Protein AF-0000000086137345 (afdb_homodimer)

Radius of gyration: 25.72 Å; Cα contacts (8 Å, |Δi|>4): 885; chains: 2; bounding box: 84×90×74 Å

Solvent-accessible surface area (backbone atoms only — not comparable to full-atom values): 25919 Å² total; per-residue (Å²): 132,74,76,73,60,66,69,70,58,68,67,30,69,62,48,52,52,36,66,63,61,40,18,65,82,37,87,65,33,71,70,47,44,64,35,43,42,28,39,9,20,20,37,26,8,40,29,37,35,26,35,80,73,62,50,27,42,36,55,40,44,42,57,25,45,36,50,32,14,26,35,71,30,62,37,44,81,42,52,67,91,60,42,40,48,65,43,24,50,39,13,47,52,25,15,46,48,18,6,26,52,48,20,47,48,32,60,73,60,40,62,15,54,53,57,57,55,41,50,52,41,46,51,43,39,55,48,50,70,59,41,75,68,81,54,56,72,59,57,53,37,26,44,51,0,18,39,36,17,26,49,53,34,64,48,37,24,94,86,40,63,35,51,48,67,40,63,56,45,43,64,44,49,28,51,40,42,27,37,84,56,61,85,47,90,85,41,66,62,50,54,49,32,53,49,36,52,51,37,22,39,48,21,6,30,54,18,12,38,34,33,54,76,68,36,55,65,50,10,51,50,50,22,41,51,30,42,44,51,20,45,56,47,57,62,69,48,78,68,67,75,50,72,64,53,53,48,48,53,56,54,59,60,60,60,71,71,70,69,64,68,76,106,133,75,75,74,64,64,75,72,63,65,69,33,69,63,46,52,50,36,62,64,60,39,17,64,83,36,89,67,33,71,69,46,44,63,33,44,44,27,39,10,19,21,39,26,7,42,29,39,35,26,34,81,73,61,50,27,44,36,53,42,43,41,58,24,45,37,50,32,15,27,33,71,30,62,38,41,78,43,53,67,90,56,42,41,47,64,44,24,50,39,12,47,53,24,16,46,49,20,4,25,52,47,20,46,48,34,60,72,61,39,62,17,53,52,54,56,56,41,50,52,42,45,50,42,37,54,49,52,68,61,43,75,67,80,55,57,72,58,57,55,36,27,46,49,0,18,38,37,16,27,49,53,33,65,47,37,24,94,87,40,63,35,51,47,64,43,63,55,46,42,64,42,49,27,51,39,42,27,36,86,56,60,84,48,90,84,40,64,61,51,53,48,34,53,49,36,53,52,37,21,39,48,20,6,30,54,18,12,38,34,32,54,78,68,37,55,66,50,10,53,49,51,23,39,50,31,43,43,51,19,45,56,48,58,60,69,47,78,67,68,74,49,73,63,53,52,48,47,54,56,54,60,61,60,59,70,70,69,66,64,70,74,106

InterPro domains:
  IPR010699 Protein of unknown function DUF1275 [PF06912] (36-231)

Nearest PDB structures (foldseek):
  6rw3-assembly2_B  TM=5.058E-01  e=5.324E-01  Plasmodium falciparum
  6m20-assembly3_C  TM=4.796E-01  e=9.058E-01  Plasmodium falciparum
  7tx6-assembly1_A  TM=5.045E-01  e=6.944E+00  Homo sapiens
  7cyn-assembly1_D  TM=4.682E-01  e=8.665E+00  Homo sapiens
  6kki-assembly1_A  TM=5.882E-01  e=3.838E-01  Escherichia coli K-12

Secondary structure (DSSP, 8-state):
--TTS-HHHHT-HHHHHS----BTT-TTGGGGHHHHHHHHHHHHHHHHHHHHHHSS-SS-HHHHHHHHHHHHTT---S-TTT--HHHHHHHHHHHHHHHHHHHHHHHHHGGG-HHHHHHHHHHHHHHHHHHTTT--HHHHHHHHHHHHHHHHHHHH-SSS-BSS-SS-HHHHHHHHHH-TTTT-S--HHHHHHHHHHHHHHHHHHHHHHHHHHT-HHHHHHHHHHHHHHHHHHGGG------HHHHHHHHHHS---GGGGTT-/--TTS-TTTTT-HHHHHS----BTT-TTGGGGHHHHHHHHHHHHHHHHHHHHHHSS-SS-HHHHHHHHHHHHTT---S-TTT--HHHHHHHHHHHHHHHHHHHHHHHHHGGG-HHHHHHHHHHHHHHHHHHTTT--HHHHHHHHHHHHHHHHHHHH-SSS-BSS-SS-HHHHHHHHHH-TTTT-S--HHHHHHHHHHHHHHHHHHHHHHHHHHT-HHHHHHHHHHHHHHHHHHGGG------HHHHHHHHHHS---GGGTTT-

Foldseek 3Di:
DVPPQVPPQLPDPCLQQFFDFQAPVDPQNVLLLLLLLLLLLLQLLVQLLCCVPVVAHLQDLVRLVVLLVCVVVVVPCPPVVNRPNVLSVLSNVLLVVLLCVLQVVCVVSPSGGLPVLLVLLLVLLVVLLVCVPPDDSSSNSNSSNSNSSNQQNNQCGPPHGGLEGRHDLVVLVVCLVPPPCNPPPDDSSNVSSVSSVVSNVVSNVVSNVCCPPPNSSVSSVSSSVSSNVSSVSSSVDDSPPPPVVVCCVVVVVPPVPVVPPVD/DPPPQPPPQLDDPCLQQFFDFQAPVDPQNVLLLLLLLLLLLLQLLVQLLCCVPVVARLQDLVRLVVLLVCVVVVVCCVPVVNRPNVLSVLSNVLLVVLLCVLQVVCVVSPSGGLPVLLVLLLVLLVVLLVCVPPDDSSVNSNSSNSSSSNQQNNQCGPPHGGLEGRHDLVVLVVCLVPPPCNPPPDDSSNVSSVSSVVSNVVSNVVSNVCCPPPNSSVSSVSSSVSSNVSSVSSSVDDSPPPPVVVCCVVVVVPPPPVVPVVD

Sequence (526 aa):
MTALFPSSLFLSRAYWQADLDFTRTNPNRAQHLPFLLLLSFAAAAVDVFSVPYLGVFTANNTGNIVFLALAAAQLAAVDPADVHPVAAVTSLAASWAGSAVSGQIGNALAARRKRFFVVADILQQAVLVRSNDGSSEYVAVALLSFSMGCQNVTTKGMNGPPTMPTQVATGAMADFFSDPRLLARRNRPRDERILFIVVFFVGGLVGGLAYRYYAPQLCLLLTAVFKLLAGLSLLFLRVGRGAGDEEKEAGGSTDSPAEQVKAMTALFPSSLFLSRAYWQADLDFTRTNPNRAQHLPFLLLLSFAAAAVDVFSVPYLGVFTANNTGNIVFLALAAAQLAAVDPADVHPVAAVTSLAASWAGSAVSGQIGNALAARRKRFFVVADILQQAVLVRSNDGSSEYVAVALLSFSMGCQNVTTKGMNGPPTMPTQVATGAMADFFSDPRLLARRNRPRDERILFIVVFFVGGLVGGLAYRYYAPQLCLLLTAVFKLLAGLSLLFLRVGRGAGDEEKEAGGSTDSPAEQVKA

pLDDT: mean 75.26, std 19.64, range [28.42, 98.06]

Organism: Cryphonectria parasitica (strain ATCC 38755 / EP155) (NCBI:txid660469)

Structure (mmCIF, N/CA/C/O backbone):
data_AF-0000000086137345-model_v1
#
loop_
_entity.id
_entity.type
_entity.pdbx_description
1 polymer 'DUF1275 domain protein'
#
loop_
_atom_site.group_PDB
_atom_site.id
_atom_site.type_symbol
_atom_site.label_atom_id
_atom_site.label_alt_id
_atom_site.label_comp_id
_atom_site.label_asym_id
_atom_site.label_entity_id
_atom_site.label_seq_id
_atom_site.pdbx_PDB_ins_code
_atom_site.Cartn_x
_atom_site.Cartn_y
_atom_site.Cartn_z
_atom_site.occupancy
_atom_si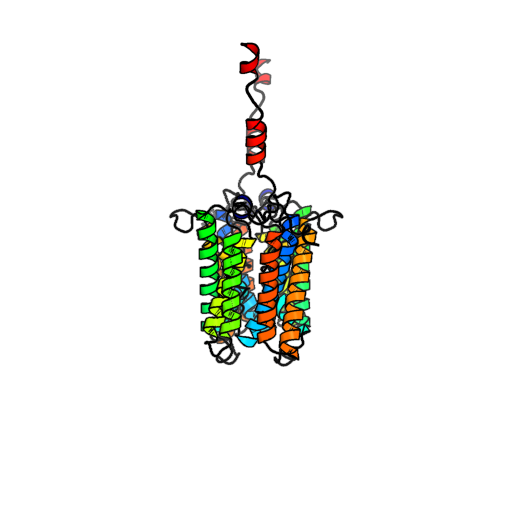te.B_iso_or_equiv
_atom_site.auth_seq_id
_atom_site.auth_comp_id
_atom_site.auth_asym_id
_atom_site.auth_atom_id
_atom_site.pdbx_PDB_model_num
ATOM 1 N N . MET A 1 1 ? 42.781 7.352 12.57 1 28.95 1 MET A N 1
ATOM 2 C CA . MET A 1 1 ? 41.656 6.555 12.07 1 28.95 1 MET A CA 1
ATOM 3 C C . MET A 1 1 ? 40.562 6.418 13.133 1 28.95 1 MET A C 1
ATOM 5 O O . MET A 1 1 ? 39.5 5.832 12.883 1 28.95 1 MET A O 1
ATOM 9 N N . THR A 1 2 ? 40.906 6.559 14.438 1 35.81 2 THR A N 1
ATOM 10 C CA . THR A 1 2 ? 40.156 6.367 15.664 1 35.81 2 THR A CA 1
ATOM 11 C C . THR A 1 2 ? 39.094 7.461 15.828 1 35.81 2 THR A C 1
ATOM 13 O O . THR A 1 2 ? 38.219 7.348 16.672 1 35.81 2 THR A O 1
ATOM 16 N N . ALA A 1 3 ? 39.406 8.633 15.328 1 37.34 3 ALA A N 1
ATOM 17 C CA . ALA A 1 3 ? 38.688 9.859 15.664 1 37.34 3 ALA A CA 1
ATOM 18 C C . ALA A 1 3 ? 37.312 9.898 15.016 1 37.34 3 ALA A C 1
ATOM 20 O O . ALA A 1 3 ? 36.594 10.891 15.133 1 37.34 3 ALA A O 1
ATOM 21 N N . LEU A 1 4 ? 37.188 9.008 14.078 1 38.47 4 LEU A N 1
ATOM 22 C CA . LEU A 1 4 ? 36.031 9.234 13.227 1 38.47 4 LEU A CA 1
ATOM 23 C C . LEU A 1 4 ? 34.719 8.914 13.969 1 38.47 4 LEU A C 1
ATOM 25 O O . LEU A 1 4 ? 33.656 9.211 13.477 1 38.47 4 LEU A O 1
ATOM 29 N N . PHE A 1 5 ? 34.781 7.754 14.781 1 40.69 5 PHE A N 1
ATOM 30 C CA . PHE A 1 5 ? 33.531 7.469 15.5 1 40.69 5 PHE A CA 1
ATOM 31 C C . PHE A 1 5 ? 33.469 8.281 16.797 1 40.69 5 PHE A C 1
ATOM 33 O O . PHE A 1 5 ? 34.25 8.055 17.719 1 40.69 5 PHE A O 1
ATOM 40 N N . PRO A 1 6 ? 33.156 9.477 16.844 1 42.16 6 PRO A N 1
ATOM 41 C CA . PRO A 1 6 ? 33.125 10.094 18.172 1 42.16 6 PRO A CA 1
ATOM 42 C C . PRO A 1 6 ? 32.5 9.188 19.234 1 42.16 6 PRO A C 1
ATOM 44 O O . PRO A 1 6 ? 31.328 8.82 19.109 1 42.16 6 PRO A O 1
ATOM 47 N N . SER A 1 7 ? 33.125 8.312 19.844 1 44.94 7 SER A N 1
ATOM 48 C CA . SER A 1 7 ? 32.875 7.35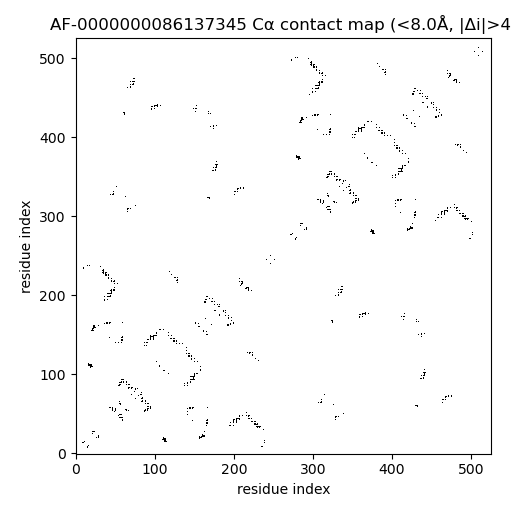9 20.922 1 44.94 7 SER A CA 1
ATOM 49 C C . SER A 1 7 ? 31.828 7.879 21.891 1 44.94 7 SER A C 1
ATOM 51 O O . SER A 1 7 ? 31 7.109 22.406 1 44.94 7 SER A O 1
ATOM 53 N N . SER A 1 8 ? 31.938 9.18 22.375 1 45.28 8 SER A N 1
ATOM 54 C CA . SER A 1 8 ? 31.172 9.719 23.5 1 45.28 8 SER A CA 1
ATOM 55 C C . SER A 1 8 ? 29.703 9.914 23.141 1 45.28 8 SER A C 1
ATOM 57 O O . SER A 1 8 ? 28.828 9.812 24 1 45.28 8 SER A O 1
ATOM 59 N N . LEU A 1 9 ? 29.406 10.289 21.938 1 45.38 9 LEU A N 1
ATOM 60 C CA . LEU A 1 9 ? 28.062 10.734 21.578 1 45.38 9 LEU A CA 1
ATOM 61 C C . LEU A 1 9 ? 27.125 9.539 21.406 1 45.38 9 LEU A C 1
ATOM 63 O O . LEU A 1 9 ? 25.953 9.609 21.766 1 45.38 9 LEU A O 1
ATOM 67 N N . PHE A 1 10 ? 27.656 8.422 20.797 1 50.75 10 PHE A N 1
ATOM 68 C CA . PHE A 1 10 ? 26.844 7.238 20.531 1 50.75 10 PHE A CA 1
ATOM 69 C C . PHE A 1 10 ? 26.359 6.617 21.828 1 50.75 10 PHE A C 1
ATOM 71 O O . PHE A 1 10 ? 25.328 5.934 21.859 1 50.75 10 PHE A O 1
ATOM 78 N N . LEU A 1 11 ? 27.156 6.906 22.906 1 50.94 11 LEU A N 1
ATOM 79 C CA . LEU A 1 11 ? 26.875 6.23 24.172 1 50.94 11 LEU A CA 1
ATOM 80 C C . LEU A 1 11 ? 26.078 7.141 25.109 1 50.94 11 LEU A C 1
ATOM 82 O O . LEU A 1 11 ? 25.797 6.773 26.25 1 50.94 11 LEU A O 1
ATOM 86 N N . SER A 1 12 ? 25.828 8.297 24.516 1 55.03 12 SER A N 1
ATOM 87 C CA . SER A 1 12 ? 25.172 9.102 25.547 1 55.03 12 SER A CA 1
ATOM 88 C C . SER A 1 12 ? 23.688 8.805 25.625 1 55.03 12 SER A C 1
ATOM 90 O O . SER A 1 12 ? 23.062 8.422 24.625 1 55.03 12 SER A O 1
ATOM 92 N N . ARG A 1 13 ? 23.219 8.758 26.812 1 58.5 13 ARG A N 1
ATOM 93 C CA . ARG A 1 13 ? 21.812 8.594 27.125 1 58.5 13 ARG A CA 1
ATOM 94 C C . ARG A 1 13 ? 20.953 9.547 26.297 1 58.5 13 ARG A C 1
ATOM 96 O O . ARG A 1 13 ? 19.844 9.188 25.875 1 58.5 13 ARG A O 1
ATOM 103 N N . ALA A 1 14 ? 21.578 10.664 26.047 1 58.84 14 ALA A N 1
ATOM 104 C CA . ALA A 1 14 ? 20.828 11.68 25.297 1 58.84 14 ALA A CA 1
ATOM 105 C C . ALA A 1 14 ? 20.594 11.234 23.859 1 58.84 14 ALA A C 1
ATOM 107 O O . ALA A 1 14 ? 19.531 11.5 23.297 1 58.84 14 ALA A O 1
ATOM 108 N N . TYR A 1 15 ? 21.562 10.633 23.375 1 62.09 15 TYR A N 1
ATOM 109 C CA . TYR A 1 15 ? 21.438 10.156 22 1 62.09 15 TYR A CA 1
ATOM 110 C C . TYR A 1 15 ? 20.297 9.164 21.859 1 62.09 15 TYR A C 1
ATOM 112 O O . TYR A 1 15 ? 19.5 9.25 20.922 1 62.09 15 TYR A O 1
ATOM 120 N N . TRP A 1 16 ? 20.125 8.328 22.844 1 62.88 16 TRP A N 1
ATOM 121 C CA . TRP A 1 16 ? 19.141 7.254 22.734 1 62.88 16 TRP A CA 1
ATOM 122 C C . TRP A 1 16 ? 17.75 7.734 23.172 1 62.88 16 TRP A C 1
ATOM 124 O O . TRP A 1 16 ? 16.75 7.094 22.859 1 62.88 16 TRP A O 1
ATOM 134 N N . GLN A 1 17 ? 17.844 8.914 23.75 1 61.25 17 GLN A N 1
ATOM 135 C CA . GLN A 1 17 ? 16.562 9.484 24.172 1 61.25 17 GLN A CA 1
ATOM 136 C C . GLN A 1 17 ? 16.062 10.477 23.125 1 61.25 17 GLN A C 1
ATOM 138 O O . GLN A 1 17 ? 14.922 10.953 23.234 1 61.25 17 GLN A O 1
ATOM 143 N N . ALA A 1 18 ? 16.984 10.672 22.172 1 62.75 18 ALA A N 1
ATOM 144 C CA . ALA A 1 18 ? 16.562 11.656 21.188 1 62.75 18 ALA A CA 1
ATOM 145 C C . ALA A 1 18 ? 15.453 11.117 20.297 1 62.75 18 ALA A C 1
ATOM 147 O O . ALA A 1 18 ? 15.406 9.914 20.016 1 62.75 18 ALA A O 1
ATOM 148 N N . ASP A 1 19 ? 14.555 12.062 19.938 1 63.25 19 ASP A N 1
ATOM 149 C CA . ASP A 1 19 ? 13.414 11.711 19.094 1 63.25 19 ASP A CA 1
ATOM 150 C C . ASP A 1 19 ? 13.828 11.492 17.656 1 63.25 19 ASP A C 1
ATOM 152 O O . ASP A 1 19 ? 14.75 12.156 17.156 1 63.25 19 ASP A O 1
ATOM 156 N N . LEU A 1 20 ? 13.461 10.383 17.141 1 65.31 20 LEU A N 1
ATOM 157 C CA . LEU A 1 20 ? 13.602 10.172 15.703 1 65.31 20 LEU A CA 1
ATOM 158 C C . LEU A 1 20 ? 12.414 10.758 14.945 1 65.31 20 LEU A C 1
ATOM 160 O O . LEU A 1 20 ? 11.273 10.328 15.141 1 65.31 20 LEU A O 1
ATOM 164 N N . ASP A 1 21 ? 12.664 11.914 14.336 1 65.44 21 ASP A N 1
ATOM 165 C CA . ASP A 1 21 ? 11.609 12.578 13.578 1 65.44 21 ASP A CA 1
ATOM 166 C C . ASP A 1 21 ? 11.781 12.359 12.078 1 65.44 21 ASP A C 1
ATOM 168 O O . ASP A 1 21 ? 12.672 12.953 11.461 1 65.44 21 ASP A O 1
ATOM 172 N N . PHE A 1 22 ? 10.938 11.531 11.5 1 65.56 22 PHE A N 1
ATOM 173 C CA . PHE A 1 22 ? 11.031 11.18 10.094 1 65.56 22 PHE A CA 1
ATOM 174 C C . PHE A 1 22 ? 10.062 12.008 9.258 1 65.56 22 PHE A C 1
ATOM 176 O O . PHE A 1 22 ? 9.844 11.711 8.078 1 65.56 22 PHE A O 1
ATOM 183 N N . THR A 1 23 ? 9.562 13 9.875 1 65.69 23 THR A N 1
ATOM 184 C CA . THR A 1 23 ? 8.531 13.781 9.195 1 65.69 23 THR A CA 1
ATOM 185 C C . THR A 1 23 ? 9.164 14.742 8.195 1 65.69 23 THR A C 1
ATOM 187 O O . THR A 1 23 ? 10.344 15.07 8.297 1 65.69 23 THR A O 1
ATOM 190 N N . ARG A 1 24 ? 8.383 15.125 7.223 1 67 24 ARG A N 1
ATOM 191 C CA . ARG A 1 24 ? 8.82 16.016 6.148 1 67 24 ARG A CA 1
ATOM 192 C C . ARG A 1 24 ? 9.219 17.375 6.691 1 67 24 ARG A C 1
ATOM 194 O O . ARG A 1 24 ? 9.977 18.109 6.055 1 67 24 ARG A O 1
ATOM 201 N N . THR A 1 25 ? 8.789 17.672 7.859 1 66.62 25 THR A N 1
ATOM 202 C CA . THR A 1 25 ? 9.039 19 8.406 1 66.62 25 THR A CA 1
ATOM 203 C C . THR A 1 25 ? 10.352 19.031 9.18 1 66.62 25 THR A C 1
ATOM 205 O O . THR A 1 25 ? 10.828 20.109 9.562 1 66.62 25 THR A O 1
ATOM 208 N N . ASN A 1 26 ? 10.938 17.812 9.375 1 69.88 26 ASN A N 1
ATOM 209 C CA . ASN A 1 26 ? 12.227 17.75 10.07 1 69.88 26 ASN A CA 1
ATOM 210 C C . ASN A 1 26 ? 13.359 18.266 9.188 1 69.88 26 ASN A C 1
ATOM 212 O O . ASN A 1 26 ? 13.625 17.719 8.117 1 69.88 26 ASN A O 1
ATOM 216 N N . PRO A 1 27 ? 13.938 19.328 9.625 1 70.19 27 PRO A N 1
ATOM 217 C CA . PRO A 1 27 ? 15.031 19.891 8.82 1 70.19 27 PRO A CA 1
ATOM 218 C C . PRO A 1 27 ? 16.203 18.922 8.664 1 70.19 27 PRO A C 1
ATOM 220 O O . PRO A 1 27 ? 16.969 19.031 7.707 1 70.19 27 PRO A O 1
ATOM 223 N N . ASN A 1 28 ? 16.344 17.984 9.57 1 73.25 28 ASN A N 1
ATOM 224 C CA . ASN A 1 28 ? 17.453 17.047 9.516 1 73.25 28 ASN A CA 1
ATOM 225 C C . ASN A 1 28 ? 17.031 15.711 8.914 1 73.25 28 ASN A C 1
ATOM 227 O O . ASN A 1 28 ? 17.656 14.68 9.156 1 73.25 28 ASN A O 1
ATOM 231 N N . ARG A 1 29 ? 16.031 15.75 8.125 1 74.69 29 ARG A N 1
ATOM 232 C CA . ARG A 1 29 ? 15.438 14.523 7.609 1 74.69 29 ARG A CA 1
ATOM 233 C C . ARG A 1 29 ? 16.406 13.797 6.68 1 74.69 29 ARG A C 1
ATOM 235 O O . ARG A 1 29 ? 16.359 12.57 6.547 1 74.69 29 ARG A O 1
ATOM 242 N N . ALA A 1 30 ? 17.375 14.539 6.137 1 77.81 30 ALA A N 1
ATOM 243 C CA . ALA A 1 30 ? 18.312 13.945 5.176 1 77.81 30 ALA A CA 1
ATOM 244 C C . ALA A 1 30 ? 19.172 12.875 5.84 1 77.81 30 ALA A C 1
ATOM 246 O O . ALA A 1 30 ? 19.562 11.898 5.195 1 77.81 30 ALA A O 1
ATOM 247 N N . GLN A 1 31 ? 19.375 13.078 7.113 1 79.5 31 GLN A N 1
ATOM 248 C CA . GLN A 1 31 ? 20.25 12.156 7.824 1 79.5 31 GLN A CA 1
ATOM 249 C C . GLN A 1 31 ? 19.594 10.797 8.008 1 79.5 31 GLN A C 1
ATOM 251 O O . GLN A 1 31 ? 20.266 9.797 8.258 1 79.5 31 GLN A O 1
ATOM 256 N N . HIS A 1 32 ? 18.281 10.766 7.828 1 82 32 HIS A N 1
ATOM 257 C CA . HIS A 1 32 ? 17.547 9.523 8.055 1 82 32 HIS A CA 1
ATOM 258 C C . HIS A 1 32 ? 17.375 8.75 6.75 1 82 32 HIS A C 1
ATOM 260 O O . HIS A 1 32 ? 16.859 7.629 6.758 1 82 32 HIS A O 1
ATOM 266 N N . LEU A 1 33 ? 17.859 9.242 5.605 1 88.5 33 LEU A N 1
ATOM 267 C CA . LEU A 1 33 ? 17.594 8.68 4.289 1 88.5 33 LEU A CA 1
ATOM 268 C C . LEU A 1 33 ? 18.219 7.289 4.16 1 88.5 33 LEU A C 1
ATOM 270 O O . LEU A 1 33 ? 17.562 6.348 3.713 1 88.5 33 LEU A O 1
ATOM 274 N N . PRO A 1 34 ? 19.5 7.141 4.645 1 88.88 34 PRO A N 1
ATOM 275 C CA . PRO A 1 34 ? 20.062 5.797 4.543 1 88.88 34 PRO A CA 1
ATOM 276 C C . PRO A 1 34 ? 19.266 4.758 5.324 1 88.88 34 PRO A C 1
ATOM 278 O O . PRO A 1 34 ? 19.078 3.633 4.852 1 88.88 34 PRO A O 1
ATOM 281 N N . PHE A 1 35 ? 18.766 5.141 6.484 1 86 35 PHE A N 1
ATOM 282 C CA . PHE A 1 35 ? 17.938 4.262 7.309 1 86 35 PHE A CA 1
ATOM 283 C C . PHE A 1 35 ? 16.688 3.822 6.559 1 86 35 PHE A C 1
ATOM 285 O O . PHE A 1 35 ? 16.391 2.627 6.48 1 86 35 PHE A O 1
ATOM 292 N N . LEU A 1 36 ? 16.062 4.742 5.961 1 89.81 36 LEU A N 1
ATOM 293 C CA . LEU A 1 36 ? 14.805 4.48 5.277 1 89.81 36 LEU A CA 1
ATOM 294 C C . LEU A 1 36 ? 15.039 3.674 4.004 1 89.81 36 LEU A C 1
ATOM 296 O O . LEU A 1 36 ? 14.258 2.77 3.688 1 89.81 36 LEU A O 1
ATOM 300 N N . LEU A 1 37 ? 16.078 3.947 3.271 1 94.56 37 LEU A N 1
ATOM 301 C CA . LEU A 1 37 ? 16.359 3.264 2.012 1 94.56 37 LEU A CA 1
ATOM 302 C C . LEU A 1 37 ? 16.766 1.815 2.258 1 94.56 37 LEU A C 1
ATOM 304 O O . LEU A 1 37 ? 16.375 0.917 1.514 1 94.56 37 LEU A O 1
ATOM 308 N N . LEU A 1 38 ? 17.531 1.61 3.273 1 92.75 38 LEU A N 1
ATOM 309 C CA . LEU A 1 38 ? 17.922 0.253 3.625 1 92.75 38 LEU A CA 1
ATOM 310 C C . LEU A 1 38 ? 16.719 -0.584 4.023 1 92.75 38 LEU A C 1
ATOM 312 O O . LEU A 1 38 ? 16.609 -1.751 3.639 1 92.75 38 LEU A O 1
ATOM 316 N N .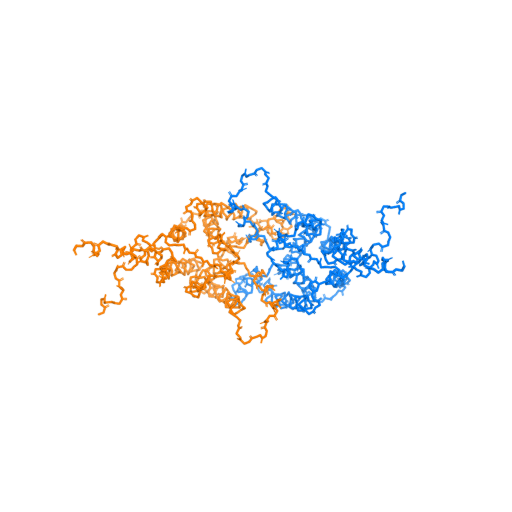 LEU A 1 39 ? 15.844 0.018 4.77 1 91.56 39 LEU A N 1
ATOM 317 C CA . LEU A 1 39 ? 14.617 -0.667 5.164 1 91.56 39 LEU A CA 1
ATOM 318 C C . LEU A 1 39 ? 13.742 -0.954 3.949 1 91.56 39 LEU A C 1
ATOM 320 O O . LEU A 1 39 ? 13.07 -1.985 3.896 1 91.56 39 LEU A O 1
ATOM 324 N N . SER A 1 40 ? 13.734 -0.05 3.01 1 96.12 40 SER A N 1
ATOM 325 C CA . SER A 1 40 ? 12.969 -0.247 1.783 1 96.12 40 SER A CA 1
ATOM 326 C C . SER A 1 40 ? 13.492 -1.438 0.989 1 96.12 40 SER A C 1
ATOM 328 O O . SER A 1 40 ? 12.711 -2.236 0.469 1 96.12 40 SER A O 1
ATOM 330 N N . PHE A 1 41 ? 14.82 -1.542 0.889 1 96.88 41 PHE A N 1
ATOM 331 C CA . PHE A 1 41 ? 15.445 -2.691 0.247 1 96.88 41 PHE A CA 1
ATOM 332 C C . PHE A 1 41 ? 15 -3.99 0.908 1 96.88 41 PHE A C 1
ATOM 334 O O . PHE A 1 41 ? 14.602 -4.938 0.225 1 96.88 41 PHE A O 1
ATOM 341 N N . ALA A 1 42 ? 15.031 -3.988 2.174 1 93.19 42 ALA A N 1
ATOM 342 C CA . ALA A 1 42 ? 14.688 -5.18 2.951 1 93.19 42 ALA A CA 1
ATOM 343 C C . ALA A 1 42 ? 13.227 -5.559 2.76 1 93.19 42 ALA A C 1
ATOM 345 O O . ALA A 1 42 ? 12.883 -6.746 2.705 1 93.19 42 ALA A O 1
ATOM 346 N N . ALA A 1 43 ? 12.344 -4.602 2.713 1 95.31 43 ALA A N 1
ATOM 347 C CA . ALA A 1 43 ? 10.906 -4.852 2.596 1 95.31 43 ALA A CA 1
ATOM 348 C C . ALA A 1 43 ? 10.586 -5.586 1.298 1 95.31 43 ALA A C 1
ATOM 350 O O . ALA A 1 43 ? 9.82 -6.555 1.301 1 95.31 43 ALA A O 1
ATOM 351 N N . ALA A 1 44 ? 11.195 -5.16 0.188 1 96.94 44 ALA A N 1
ATOM 352 C CA . ALA A 1 44 ? 10.945 -5.84 -1.082 1 96.94 44 ALA A CA 1
ATOM 353 C C . ALA A 1 44 ? 11.617 -7.211 -1.107 1 96.94 44 ALA A C 1
ATOM 355 O O . ALA A 1 44 ? 11.047 -8.172 -1.626 1 96.94 44 ALA A O 1
ATOM 356 N N . ALA A 1 45 ? 12.789 -7.293 -0.534 1 94.25 45 ALA A N 1
ATOM 357 C CA . ALA A 1 45 ? 13.523 -8.555 -0.509 1 94.25 45 ALA A CA 1
ATOM 358 C C . ALA A 1 45 ? 12.742 -9.633 0.242 1 94.25 45 ALA A C 1
ATOM 360 O O . ALA A 1 45 ? 12.703 -10.789 -0.184 1 94.25 45 ALA A O 1
ATOM 361 N N . VAL A 1 46 ? 12.102 -9.273 1.329 1 92.19 46 VAL A N 1
ATOM 362 C CA . VAL A 1 46 ? 11.406 -10.273 2.129 1 92.19 46 VAL A CA 1
ATOM 363 C C . VAL A 1 46 ? 10.156 -10.742 1.389 1 92.19 46 VAL A C 1
ATOM 365 O O . VAL A 1 46 ? 9.781 -11.922 1.469 1 92.19 46 VAL A O 1
ATOM 368 N N . ASP A 1 47 ? 9.484 -9.867 0.66 1 93.38 47 ASP A N 1
ATOM 369 C CA . ASP A 1 47 ? 8.266 -10.258 -0.029 1 93.38 47 ASP A CA 1
ATOM 370 C C . ASP A 1 47 ? 8.57 -11.109 -1.261 1 93.38 47 ASP A C 1
ATOM 372 O O . ASP A 1 47 ? 7.785 -11.977 -1.639 1 93.38 47 ASP A O 1
ATOM 376 N N . VAL A 1 48 ? 9.727 -10.891 -1.894 1 91.44 48 VAL A N 1
ATOM 377 C CA . VAL A 1 48 ? 10.102 -11.75 -3.016 1 91.44 48 VAL A CA 1
ATOM 378 C C . VAL A 1 48 ? 10.445 -13.148 -2.506 1 91.44 48 VAL A C 1
ATOM 380 O O . VAL A 1 48 ? 10.43 -14.117 -3.271 1 91.44 48 VAL A O 1
ATOM 383 N N . PHE A 1 49 ? 10.758 -13.258 -1.236 1 86.44 49 PHE A N 1
ATOM 384 C CA . PHE A 1 49 ? 10.914 -14.555 -0.59 1 86.44 49 PHE A CA 1
ATOM 385 C C . PHE A 1 49 ? 9.562 -15.133 -0.203 1 86.44 49 PHE A C 1
ATOM 387 O O . PHE A 1 49 ? 9.25 -16.281 -0.533 1 86.44 49 PHE A O 1
ATOM 394 N N . SER A 1 50 ? 8.711 -14.375 0.486 1 89.62 50 SER A N 1
ATOM 395 C CA . SER A 1 50 ? 7.523 -14.906 1.152 1 89.62 50 SER A CA 1
ATOM 396 C C . SER A 1 50 ? 6.426 -15.242 0.147 1 89.62 50 SER A C 1
ATOM 398 O O . SER A 1 50 ? 5.676 -16.203 0.335 1 89.62 50 SER A O 1
ATOM 400 N N . VAL A 1 51 ? 6.309 -14.5 -0.928 1 89.44 51 VAL A N 1
ATOM 401 C CA . VAL A 1 51 ? 5.223 -14.711 -1.877 1 89.44 51 VAL A CA 1
ATOM 402 C C . VAL A 1 51 ? 5.371 -16.078 -2.537 1 89.44 51 VAL A C 1
ATOM 404 O O . VAL A 1 51 ? 4.465 -16.922 -2.463 1 89.44 51 VAL A O 1
ATOM 407 N N . PRO A 1 52 ? 6.527 -16.375 -3.121 1 86.19 52 PRO A N 1
ATOM 408 C CA . PRO A 1 52 ? 6.625 -17.703 -3.742 1 86.19 52 PRO A CA 1
ATOM 409 C C . PRO A 1 52 ? 6.828 -18.812 -2.723 1 86.19 52 PRO A C 1
ATOM 411 O O . PRO A 1 52 ? 6.375 -19.938 -2.939 1 86.19 52 PRO A O 1
ATOM 414 N N . TYR A 1 53 ? 7.473 -18.531 -1.601 1 83.75 53 TYR A N 1
ATOM 415 C CA . TYR A 1 53 ? 7.844 -19.594 -0.661 1 83.75 53 TYR A CA 1
ATOM 416 C C . TYR A 1 53 ? 6.723 -19.844 0.338 1 83.75 53 TYR A C 1
ATOM 418 O O . TYR A 1 53 ? 6.461 -21 0.698 1 83.75 53 TYR A O 1
ATOM 426 N N . LEU A 1 54 ? 6.086 -18.812 0.81 1 84 54 LEU A N 1
ATOM 427 C CA . LEU A 1 54 ? 5.098 -18.938 1.876 1 84 54 LEU A CA 1
ATOM 428 C C . LEU A 1 54 ? 3.689 -18.672 1.344 1 84 54 LEU A C 1
ATOM 430 O O . LEU A 1 54 ? 2.703 -18.953 2.029 1 84 54 LEU A O 1
ATOM 434 N N . GLY A 1 55 ? 3.531 -18.094 0.141 1 86.75 55 GLY A N 1
ATOM 435 C CA . GLY A 1 55 ? 2.248 -17.891 -0.507 1 86.75 55 GLY A CA 1
ATOM 436 C C . GLY A 1 55 ? 1.558 -16.609 -0.056 1 86.75 55 GLY A C 1
ATOM 437 O O . GLY A 1 55 ? 0.356 -16.438 -0.273 1 86.75 55 GLY A O 1
ATOM 438 N N . VAL A 1 56 ? 2.268 -15.75 0.685 1 91.94 56 VAL A N 1
ATOM 439 C CA . VAL A 1 56 ? 1.677 -14.516 1.193 1 91.94 56 VAL A CA 1
ATOM 440 C C . VAL A 1 56 ? 2.734 -13.414 1.235 1 91.94 56 VAL A C 1
ATOM 442 O O . VAL A 1 56 ? 3.934 -13.695 1.199 1 91.94 56 VAL A O 1
ATOM 445 N N . PHE A 1 57 ? 2.248 -12.219 1.243 1 94.5 57 PHE A N 1
ATOM 446 C CA . PHE A 1 57 ? 3.133 -11.102 1.553 1 94.5 57 PHE A CA 1
ATOM 447 C C . PHE A 1 57 ? 3.379 -11.008 3.053 1 94.5 57 PHE A C 1
ATOM 449 O O . PHE A 1 57 ? 2.516 -11.375 3.854 1 94.5 57 PHE A O 1
ATOM 456 N N . THR A 1 58 ? 4.531 -10.539 3.416 1 93 58 THR A N 1
ATOM 457 C CA . THR A 1 58 ? 4.766 -10.266 4.828 1 93 58 THR A CA 1
ATOM 458 C C . THR A 1 58 ? 4.852 -8.766 5.09 1 93 58 THR A C 1
ATOM 460 O O . THR A 1 58 ? 4.598 -8.305 6.203 1 93 58 THR A O 1
ATOM 463 N N . ALA A 1 59 ? 5.129 -8 4.055 1 95.12 59 ALA A N 1
ATOM 464 C CA . ALA A 1 59 ? 5.211 -6.551 4.191 1 95.12 59 ALA A CA 1
ATOM 465 C C . ALA A 1 59 ? 3.967 -5.875 3.621 1 95.12 59 ALA A C 1
ATOM 467 O O . ALA A 1 59 ? 3.574 -4.797 4.078 1 95.12 59 ALA A O 1
ATOM 468 N N . ASN A 1 60 ? 3.373 -6.398 2.59 1 96.12 60 ASN A N 1
ATOM 469 C CA . ASN A 1 60 ? 2.26 -5.801 1.86 1 96.12 60 ASN A CA 1
ATOM 470 C C . ASN A 1 60 ? 0.917 -6.336 2.352 1 96.12 60 ASN A C 1
ATOM 472 O O . ASN A 1 60 ? 0.375 -7.285 1.782 1 96.12 60 ASN A O 1
ATOM 476 N N . ASN A 1 61 ? 0.234 -5.641 3.311 1 96.25 61 ASN A N 1
ATOM 477 C CA . ASN A 1 61 ? -1.055 -6.027 3.873 1 96.25 61 ASN A CA 1
ATOM 478 C C . ASN A 1 61 ? -2.174 -5.906 2.842 1 96.25 61 ASN A C 1
ATOM 480 O O . ASN A 1 61 ? -3.123 -6.695 2.855 1 96.25 61 ASN A O 1
ATOM 484 N N . THR A 1 62 ? -2.074 -4.914 1.981 1 96.62 62 THR A N 1
ATOM 485 C CA . THR A 1 62 ? -3.092 -4.723 0.954 1 96.62 62 THR A CA 1
ATOM 486 C C . THR A 1 62 ? -3.217 -5.969 0.081 1 96.62 62 THR A C 1
ATOM 488 O O . THR A 1 62 ? -4.32 -6.477 -0.133 1 96.62 62 THR A O 1
ATOM 491 N N . GLY A 1 63 ? -2.113 -6.484 -0.377 1 95.25 63 GLY A N 1
ATOM 492 C CA . GLY A 1 63 ? -2.109 -7.715 -1.154 1 95.25 63 GLY A CA 1
ATOM 493 C C . GLY A 1 63 ? -2.664 -8.906 -0.394 1 95.25 63 GLY A C 1
ATOM 494 O O . GLY A 1 63 ? -3.391 -9.727 -0.958 1 95.25 63 GLY A O 1
ATOM 495 N N . ASN A 1 64 ? -2.406 -8.969 0.92 1 95.81 64 ASN A N 1
ATOM 496 C CA . ASN A 1 64 ? -2.861 -10.102 1.721 1 95.81 64 ASN A CA 1
ATOM 497 C C . ASN A 1 64 ? -4.371 -10.062 1.938 1 95.81 64 ASN A C 1
ATOM 499 O O . ASN A 1 64 ? -5.012 -11.109 2.047 1 95.81 64 ASN A O 1
ATOM 503 N N . ILE A 1 65 ? -4.934 -8.883 2.008 1 96.19 65 ILE A N 1
ATOM 504 C CA . ILE A 1 65 ? -6.383 -8.797 2.131 1 96.19 65 ILE A CA 1
ATOM 505 C C . ILE A 1 65 ? -7.043 -9.305 0.851 1 96.19 65 ILE A C 1
ATOM 507 O O . ILE A 1 65 ? -8.047 -10.016 0.903 1 96.19 65 ILE A O 1
ATOM 511 N N . VAL A 1 66 ? -6.469 -8.969 -0.29 1 93.81 66 VAL A N 1
ATOM 512 C CA . VAL A 1 66 ? -6.969 -9.477 -1.562 1 93.81 66 VAL A CA 1
ATOM 513 C C . VAL A 1 66 ? -6.785 -10.992 -1.621 1 93.81 66 VAL A C 1
ATOM 515 O O . VAL A 1 66 ? -7.703 -11.719 -2.014 1 93.81 66 VAL A O 1
ATOM 518 N N . PHE A 1 67 ? -5.574 -11.508 -1.167 1 91.56 67 PHE A N 1
ATOM 519 C CA . PHE A 1 67 ? -5.332 -12.945 -1.124 1 91.56 67 PHE A CA 1
ATOM 520 C C . PHE A 1 67 ? -6.34 -13.641 -0.211 1 91.56 67 PHE A C 1
ATOM 522 O O . PHE A 1 67 ? -6.84 -14.719 -0.536 1 91.56 67 PHE A O 1
ATOM 529 N N . LEU A 1 68 ? -6.594 -12.977 0.894 1 93.19 68 LEU A N 1
ATOM 530 C CA . LEU A 1 68 ? -7.551 -13.547 1.836 1 93.19 68 LEU A CA 1
ATOM 531 C C . LEU A 1 68 ? -8.945 -13.609 1.224 1 93.19 68 LEU A C 1
ATOM 533 O O . LEU A 1 68 ? -9.664 -14.594 1.396 1 93.19 68 LEU A O 1
ATOM 537 N N . ALA A 1 69 ? -9.352 -12.555 0.554 1 93.44 69 ALA A N 1
ATOM 538 C CA . ALA A 1 69 ? -10.648 -12.539 -0.116 1 93.44 69 ALA A CA 1
ATOM 539 C C . ALA A 1 69 ? -10.742 -13.641 -1.169 1 93.44 69 ALA A C 1
ATOM 541 O O . ALA A 1 69 ? -11.766 -14.312 -1.278 1 93.44 69 ALA A O 1
ATOM 542 N N . LEU A 1 70 ? -9.68 -13.812 -1.948 1 89.75 70 LEU A N 1
ATOM 543 C CA . LEU A 1 70 ? -9.617 -14.859 -2.961 1 89.75 70 LEU A CA 1
ATOM 544 C C . LEU A 1 70 ? -9.727 -16.234 -2.32 1 89.75 70 LEU A C 1
ATOM 546 O O . LEU A 1 70 ? -10.445 -17.109 -2.816 1 89.75 70 LEU A O 1
ATOM 550 N N . ALA A 1 71 ? -8.961 -16.375 -1.257 1 87.56 71 ALA A N 1
ATOM 551 C CA . ALA A 1 71 ? -8.992 -17.656 -0.556 1 87.56 71 ALA A CA 1
ATOM 552 C C . ALA A 1 71 ? -10.383 -17.938 0.012 1 87.56 71 ALA A C 1
ATOM 554 O O . ALA A 1 71 ? -10.875 -19.062 -0.072 1 87.56 71 ALA A O 1
ATOM 555 N N . ALA A 1 72 ? -10.953 -16.922 0.609 1 87.44 72 ALA A N 1
ATOM 556 C CA . ALA A 1 72 ? -12.273 -17.062 1.224 1 87.44 72 ALA A CA 1
ATOM 557 C C . ALA A 1 72 ? -13.328 -17.391 0.177 1 87.44 72 ALA A C 1
ATOM 559 O O . ALA A 1 72 ? -14.289 -18.109 0.457 1 87.44 72 ALA A O 1
ATOM 560 N N . ALA A 1 73 ? -13.195 -16.766 -0.974 1 85 73 ALA A N 1
ATOM 561 C CA . ALA A 1 73 ? -14.125 -17.031 -2.068 1 85 73 ALA A CA 1
ATOM 562 C C . ALA A 1 73 ? -13.812 -18.375 -2.736 1 85 73 ALA A C 1
ATOM 564 O O . ALA A 1 73 ? -14.547 -18.812 -3.619 1 85 73 ALA A O 1
ATOM 565 N N . GLN A 1 74 ? -13 -19.125 -2.133 1 70 74 GLN A N 1
ATOM 566 C CA . GLN A 1 74 ? -12.57 -20.422 -2.627 1 70 74 GLN A CA 1
ATOM 567 C C . GLN A 1 74 ? -12.117 -20.344 -4.078 1 70 74 GLN A C 1
ATOM 569 O O . GLN A 1 74 ? -12.312 -21.281 -4.855 1 70 74 GLN A O 1
ATOM 574 N N . LEU A 1 75 ? -12.109 -19.141 -4.668 1 56.56 75 LEU A N 1
ATOM 575 C CA . LEU A 1 75 ? -11.734 -18.969 -6.066 1 56.56 75 LEU A CA 1
ATOM 576 C C . LEU A 1 75 ? -10.344 -19.531 -6.328 1 56.56 75 LEU A C 1
ATOM 578 O O . LEU A 1 75 ? -9.891 -19.578 -7.473 1 56.56 75 LEU A O 1
ATOM 582 N N . ALA A 1 76 ? -9.453 -19.516 -5.359 1 46.75 76 ALA A N 1
ATOM 583 C CA . ALA A 1 76 ? -8.164 -19.844 -5.961 1 46.75 76 ALA A CA 1
ATOM 584 C C . ALA A 1 76 ? -8.242 -21.172 -6.711 1 46.75 76 ALA A C 1
ATOM 586 O O . ALA A 1 76 ? -8.508 -22.219 -6.113 1 46.75 76 ALA A O 1
ATOM 587 N N . ALA A 1 77 ? -9.07 -21.219 -7.859 1 42.16 77 ALA A N 1
ATOM 588 C CA . ALA A 1 77 ? -8.672 -22.375 -8.656 1 42.16 77 ALA A CA 1
ATOM 589 C C . ALA A 1 77 ? -7.254 -22.828 -8.297 1 42.16 77 ALA A C 1
ATOM 591 O O . ALA A 1 77 ? -6.652 -23.625 -9.016 1 42.16 77 ALA A O 1
ATOM 592 N N . VAL A 1 78 ? -6.562 -21.984 -7.805 1 39.69 78 VAL A N 1
ATOM 593 C CA . VAL A 1 78 ? -5.25 -22.422 -7.344 1 39.69 78 VAL A CA 1
ATOM 594 C C . VAL A 1 78 ? -5.414 -23.531 -6.297 1 39.69 78 VAL A C 1
ATOM 596 O O . VAL A 1 78 ? -6.352 -23.484 -5.492 1 39.69 78 VAL A O 1
ATOM 599 N N . ASP A 1 79 ? -5.051 -24.578 -6.645 1 40.19 79 ASP A N 1
ATOM 600 C CA . ASP A 1 79 ? -5.023 -25.688 -5.699 1 40.19 79 ASP A CA 1
ATOM 601 C C . ASP A 1 79 ? -5.094 -25.188 -4.258 1 40.19 79 ASP A C 1
ATOM 603 O O . ASP A 1 79 ? -4.32 -24.297 -3.863 1 40.19 79 ASP A O 1
ATOM 607 N N . PRO A 1 80 ? -6.336 -25.375 -3.725 1 41.12 80 PRO A N 1
ATOM 608 C CA . PRO A 1 80 ? -6.414 -25.078 -2.295 1 41.12 80 PRO A CA 1
ATOM 609 C C . PRO A 1 80 ? -5.055 -25.141 -1.604 1 41.12 80 PRO A C 1
ATOM 611 O O . PRO A 1 80 ? -4.832 -24.453 -0.599 1 41.12 80 PRO A O 1
ATOM 614 N N . ALA A 1 81 ? -4.391 -26.156 -2.037 1 40.88 81 ALA A N 1
ATOM 615 C CA . ALA A 1 81 ? -3.033 -26.375 -1.538 1 40.88 81 ALA A CA 1
ATOM 616 C C . ALA A 1 81 ? -2.186 -25.109 -1.702 1 40.88 81 ALA A C 1
ATOM 618 O O . ALA A 1 81 ? -1.147 -24.969 -1.053 1 40.88 81 ALA A O 1
ATOM 619 N N . ASP A 1 82 ? -2.662 -24.234 -2.787 1 48.91 82 ASP A N 1
ATOM 620 C CA . ASP A 1 82 ? -1.823 -23.109 -3.178 1 48.91 82 ASP A CA 1
ATOM 621 C C . ASP A 1 82 ? -2.221 -21.844 -2.424 1 48.91 82 ASP A C 1
ATOM 623 O O . ASP A 1 82 ? -1.476 -20.859 -2.414 1 48.91 82 ASP A O 1
ATOM 627 N N . VAL A 1 83 ? -3.639 -21.781 -2.051 1 53.91 83 VAL A N 1
ATOM 628 C CA . VAL A 1 83 ? -4.07 -20.594 -1.333 1 53.91 83 VAL A CA 1
ATOM 629 C C . VAL A 1 83 ? -3.992 -20.828 0.172 1 53.91 83 VAL A C 1
ATOM 631 O O . VAL A 1 83 ? -4.461 -21.859 0.665 1 53.91 83 VAL A O 1
ATOM 634 N N . HIS A 1 84 ? -3.135 -20.172 0.935 1 70.12 84 HIS A N 1
ATOM 635 C CA . HIS A 1 84 ? -2.848 -20.375 2.352 1 70.12 84 HIS A CA 1
ATOM 636 C C . HIS A 1 84 ? -3.545 -19.328 3.207 1 70.12 84 HIS A C 1
ATOM 638 O O . HIS A 1 84 ? -2.908 -18.375 3.684 1 70.12 84 HIS A O 1
ATOM 644 N N . PRO A 1 85 ? -5.141 -19.469 3.195 1 82.38 85 PRO A N 1
ATOM 645 C CA . PRO A 1 85 ? -5.848 -18.469 4.016 1 82.38 85 PRO A CA 1
ATOM 646 C C . PRO A 1 85 ? -5.246 -18.328 5.406 1 82.38 85 PRO A C 1
ATOM 648 O O . PRO A 1 85 ? -5.215 -17.219 5.953 1 82.38 85 PRO A O 1
ATOM 651 N N . VAL A 1 86 ? -4.762 -19.406 5.895 1 85.94 86 VAL A N 1
ATOM 652 C CA . VAL A 1 86 ? -4.172 -19.359 7.227 1 85.94 86 VAL A CA 1
ATOM 653 C C . VAL A 1 86 ? -2.912 -18.5 7.211 1 85.94 86 VAL A C 1
ATOM 655 O O . VAL A 1 86 ? -2.666 -17.734 8.141 1 85.94 86 VAL A O 1
ATOM 658 N N . ALA A 1 87 ? -2.203 -18.609 6.121 1 89.31 87 ALA A N 1
ATOM 659 C CA . ALA A 1 87 ? -0.996 -17.797 5.996 1 89.31 87 ALA A CA 1
ATOM 660 C C . ALA A 1 87 ? -1.342 -16.312 5.875 1 89.31 87 ALA A C 1
ATOM 662 O O . ALA A 1 87 ? -0.672 -15.461 6.469 1 89.31 87 ALA A O 1
ATOM 663 N N . ALA A 1 88 ? -2.404 -16.016 5.113 1 93 88 ALA A N 1
ATOM 664 C CA . ALA A 1 88 ? -2.822 -14.633 4.938 1 93 88 ALA A CA 1
ATOM 665 C C . ALA A 1 88 ? -3.314 -14.039 6.258 1 93 88 ALA A C 1
ATOM 667 O O . ALA A 1 88 ? -2.941 -12.922 6.621 1 93 88 ALA A O 1
ATOM 668 N N . VAL A 1 89 ? -4.074 -14.836 6.988 1 94.94 89 VAL A N 1
ATOM 669 C CA . VAL A 1 89 ? -4.582 -14.383 8.281 1 94.94 89 VAL A CA 1
ATOM 670 C C . VAL A 1 89 ? -3.426 -14.203 9.258 1 94.94 89 VAL A C 1
ATOM 672 O O . VAL A 1 89 ? -3.381 -13.219 10 1 94.94 89 VAL A O 1
ATOM 675 N N . THR A 1 90 ? -2.527 -15.156 9.234 1 93.75 90 THR A N 1
ATOM 676 C CA . THR A 1 90 ? -1.366 -15.086 10.117 1 93.75 90 THR A CA 1
ATOM 677 C C . THR A 1 90 ? -0.529 -13.852 9.812 1 93.75 90 THR A C 1
ATOM 679 O O . THR A 1 90 ? -0.109 -13.141 10.727 1 93.75 90 THR A O 1
ATOM 682 N N . SER A 1 91 ? -0.299 -13.602 8.547 1 95.5 91 SER A N 1
ATOM 683 C CA . SER A 1 91 ? 0.49 -12.445 8.141 1 95.5 91 SER A CA 1
ATOM 684 C C . SER A 1 91 ? -0.166 -11.141 8.586 1 95.5 91 SER A C 1
ATOM 686 O O . SER A 1 91 ? 0.487 -10.289 9.188 1 95.5 91 SER A O 1
ATOM 688 N N . LEU A 1 92 ? -1.464 -11.016 8.336 1 97.56 92 LEU A N 1
ATOM 689 C CA . LEU A 1 92 ? -2.195 -9.797 8.688 1 97.56 92 LEU A CA 1
ATOM 690 C C . LEU A 1 92 ? -2.217 -9.594 10.195 1 97.56 92 LEU A C 1
ATOM 692 O O . LEU A 1 92 ? -1.869 -8.516 10.68 1 97.56 92 LEU A O 1
ATOM 696 N N . ALA A 1 93 ? -2.557 -10.625 10.93 1 97.25 93 ALA A N 1
ATOM 697 C CA . ALA A 1 93 ? -2.645 -10.531 12.391 1 97.25 93 ALA A CA 1
ATOM 698 C C . ALA A 1 93 ? -1.293 -10.172 13 1 97.25 93 ALA A C 1
ATOM 700 O O . ALA A 1 93 ? -1.213 -9.328 13.891 1 97.25 93 ALA A O 1
ATOM 701 N N . ALA A 1 94 ? -0.265 -10.82 12.547 1 94.25 94 ALA A N 1
ATOM 702 C CA . ALA A 1 94 ? 1.073 -10.578 13.078 1 94.25 94 ALA A CA 1
ATOM 703 C C . ALA A 1 94 ? 1.548 -9.164 12.727 1 94.25 94 ALA A C 1
ATOM 705 O O . ALA A 1 94 ? 2.135 -8.484 13.57 1 94.25 94 ALA A O 1
ATOM 706 N N . SER A 1 95 ? 1.364 -8.742 11.477 1 95.56 95 SER A N 1
ATOM 707 C CA . SER A 1 95 ? 1.73 -7.387 11.078 1 95.56 95 SER A CA 1
ATOM 708 C C . SER A 1 95 ? 0.994 -6.344 11.914 1 95.56 95 SER A C 1
ATOM 710 O O . SER A 1 95 ? 1.588 -5.352 12.336 1 95.56 95 SER A O 1
ATOM 712 N N . TRP A 1 96 ? -0.308 -6.574 12.117 1 96.88 96 TRP A N 1
ATOM 713 C CA . TRP A 1 96 ? -1.121 -5.66 12.914 1 96.88 96 TRP A CA 1
ATOM 714 C C . TRP A 1 96 ? -0.659 -5.641 14.367 1 96.88 96 TRP A C 1
ATOM 716 O O . TRP A 1 96 ? -0.63 -4.586 15 1 96.88 96 TRP A O 1
ATOM 726 N N . ALA A 1 97 ? -0.333 -6.77 14.883 1 94.06 97 ALA A N 1
ATOM 727 C CA . ALA A 1 97 ? 0.228 -6.844 16.234 1 94.06 97 ALA A CA 1
ATOM 728 C C . ALA A 1 97 ? 1.54 -6.07 16.328 1 94.06 97 ALA A C 1
ATOM 730 O O . ALA A 1 97 ? 1.775 -5.348 17.297 1 94.06 97 ALA A O 1
ATOM 731 N N . GLY A 1 98 ? 2.42 -6.254 15.32 1 90.81 98 GLY A N 1
ATOM 732 C CA . GLY A 1 98 ? 3.656 -5.492 15.289 1 90.81 98 GLY A CA 1
ATOM 733 C C . GLY A 1 98 ? 3.43 -3.992 15.242 1 90.81 98 GLY A C 1
ATOM 734 O O . GLY A 1 98 ? 4.113 -3.236 15.938 1 90.81 98 GLY A O 1
ATOM 735 N N . SER A 1 99 ? 2.482 -3.584 14.445 1 91.69 99 SER A N 1
ATOM 736 C CA . SER A 1 99 ? 2.119 -2.174 14.367 1 91.69 99 SER A CA 1
ATOM 737 C C . SER A 1 99 ? 1.613 -1.659 15.711 1 91.69 99 SER A C 1
ATOM 739 O O . SER A 1 99 ? 2 -0.575 16.156 1 91.69 99 SER A O 1
ATOM 741 N N . ALA A 1 100 ? 0.765 -2.43 16.359 1 92 100 ALA A N 1
ATOM 742 C CA . ALA A 1 100 ? 0.214 -2.045 17.656 1 92 100 ALA A CA 1
ATOM 743 C C . ALA A 1 100 ? 1.314 -1.926 18.703 1 92 100 ALA A C 1
ATOM 745 O O . ALA A 1 100 ? 1.366 -0.945 19.453 1 92 100 ALA A O 1
ATOM 746 N N . VAL A 1 101 ? 2.127 -2.877 18.734 1 87.44 101 VAL A N 1
ATOM 747 C CA . VAL A 1 101 ? 3.18 -2.914 19.75 1 87.44 101 VAL A CA 1
ATOM 748 C C . VAL A 1 101 ? 4.129 -1.735 19.547 1 87.44 101 VAL A C 1
ATOM 750 O O . VAL A 1 101 ? 4.375 -0.962 20.469 1 87.44 101 VAL A O 1
ATOM 753 N N . SER A 1 102 ? 4.66 -1.586 18.359 1 84.56 102 SER A N 1
ATOM 754 C CA . SER A 1 102 ? 5.594 -0.499 18.078 1 84.56 102 SER A CA 1
ATOM 755 C C . SER A 1 102 ? 4.926 0.861 18.25 1 84.56 102 SER A C 1
ATOM 757 O O . SER A 1 102 ? 5.52 1.783 18.812 1 84.56 102 SER A O 1
ATOM 759 N N . GLY A 1 103 ? 3.701 0.994 17.766 1 85.19 103 GLY A N 1
ATOM 760 C CA . GLY A 1 103 ? 2.977 2.25 17.844 1 85.19 103 GLY A CA 1
ATOM 761 C C . GLY A 1 103 ? 2.645 2.645 19.281 1 85.19 103 GLY A C 1
ATOM 762 O O . GLY A 1 103 ? 2.889 3.783 19.688 1 85.19 103 GLY A O 1
ATOM 763 N N . GLN A 1 104 ? 2.166 1.765 20.062 1 86.81 104 GLN A N 1
ATOM 764 C CA . GLN A 1 104 ? 1.722 2.086 21.422 1 86.81 104 GLN A CA 1
ATOM 765 C C . GLN A 1 104 ? 2.91 2.266 22.359 1 86.81 104 GLN A C 1
ATOM 767 O O . GLN A 1 104 ? 2.859 3.078 23.281 1 86.81 104 GLN A O 1
ATOM 772 N N . ILE A 1 105 ? 3.885 1.535 22.109 1 81.69 105 ILE A N 1
ATOM 773 C CA . ILE A 1 105 ? 5.105 1.774 22.875 1 81.69 105 ILE A CA 1
ATOM 774 C C . ILE A 1 105 ? 5.66 3.156 22.531 1 81.69 105 ILE A C 1
ATOM 776 O O . ILE A 1 105 ? 6.117 3.883 23.422 1 81.69 105 ILE A O 1
ATOM 780 N N . GLY A 1 106 ? 5.652 3.486 21.25 1 78.5 106 GLY A N 1
ATOM 781 C CA . GLY A 1 106 ? 6.059 4.82 20.844 1 78.5 106 GLY A CA 1
ATOM 782 C C . GLY A 1 106 ? 5.223 5.922 21.484 1 78.5 106 GLY A C 1
ATOM 783 O O . GLY A 1 106 ? 5.758 6.953 21.891 1 78.5 106 GLY A O 1
ATOM 784 N N . ASN A 1 107 ? 3.93 5.715 21.531 1 79.75 107 ASN A N 1
ATOM 785 C CA . ASN A 1 107 ? 3.037 6.68 22.156 1 79.75 107 ASN A CA 1
ATOM 786 C C . ASN A 1 107 ? 3.357 6.855 23.641 1 79.75 107 ASN A C 1
ATOM 788 O O . ASN A 1 107 ? 3.285 7.965 24.172 1 79.75 107 ASN A O 1
ATOM 792 N N . ALA A 1 108 ? 3.643 5.789 24.281 1 79.25 108 ALA A N 1
ATOM 793 C CA . ALA A 1 108 ? 3.893 5.805 25.719 1 79.25 108 ALA A CA 1
ATOM 794 C C . ALA A 1 108 ? 5.266 6.398 26.031 1 79.25 108 ALA A C 1
ATOM 796 O O . ALA A 1 108 ? 5.434 7.09 27.031 1 79.25 108 ALA A O 1
ATOM 797 N N . LEU A 1 109 ? 6.219 5.949 25.25 1 70.56 109 LEU A N 1
ATOM 798 C CA . LEU A 1 109 ? 7.586 6.371 25.531 1 70.56 109 LEU A CA 1
ATOM 799 C C . LEU A 1 109 ? 7.918 7.668 24.812 1 70.56 109 LEU A C 1
ATOM 801 O O . LEU A 1 109 ? 9.008 8.219 24.969 1 70.56 109 LEU A O 1
ATOM 805 N N . ALA A 1 110 ? 7.082 8.336 24.406 1 57.97 110 ALA A N 1
ATOM 806 C CA . ALA A 1 110 ? 7.305 9.516 23.578 1 57.97 110 ALA A CA 1
ATOM 807 C C . ALA A 1 110 ? 8.227 9.188 22.406 1 57.97 110 ALA A C 1
ATOM 809 O O . ALA A 1 110 ? 9.008 8.234 22.469 1 57.97 110 ALA A O 1
ATOM 810 N N . ALA A 1 111 ? 7.953 9.438 21.234 1 51.38 111 ALA A N 1
ATOM 811 C CA . ALA A 1 111 ? 8.641 9.141 19.984 1 51.38 111 ALA A CA 1
ATOM 812 C C . ALA A 1 111 ? 10.117 8.867 20.219 1 51.38 111 ALA A C 1
ATOM 814 O O . ALA A 1 111 ? 10.883 8.695 19.266 1 51.38 111 ALA A O 1
ATOM 815 N N . ARG A 1 112 ? 10.469 8.852 21.5 1 46.16 112 ARG A N 1
ATOM 816 C CA . ARG A 1 112 ? 11.883 8.953 21.859 1 46.16 112 ARG A CA 1
ATOM 817 C C . ARG A 1 112 ? 12.617 7.641 21.594 1 46.16 112 ARG A C 1
ATOM 819 O O . ARG A 1 112 ? 13.844 7.609 21.562 1 46.16 112 ARG A O 1
ATOM 826 N N . ARG A 1 113 ? 12.016 6.566 21.547 1 52.62 113 ARG A N 1
ATOM 827 C CA . ARG A 1 113 ? 13.055 5.551 21.703 1 52.62 113 ARG A CA 1
ATOM 828 C C . ARG A 1 113 ? 13.258 4.777 20.406 1 52.62 113 ARG A C 1
ATOM 830 O O . ARG A 1 113 ? 12.453 3.914 20.062 1 52.62 113 ARG A O 1
ATOM 837 N N . LYS A 1 114 ? 14.109 5.281 19.516 1 52.81 114 LYS A N 1
ATOM 838 C CA . LYS A 1 114 ? 14.758 4.734 18.328 1 52.81 114 LYS A CA 1
ATOM 839 C C . LYS A 1 114 ? 15.219 3.299 18.562 1 52.81 114 LYS A C 1
ATOM 841 O O . LYS A 1 114 ? 15.016 2.428 17.719 1 52.81 114 LYS A O 1
ATOM 846 N N . ARG A 1 115 ? 15.727 3.166 19.766 1 53.59 115 ARG A N 1
ATOM 847 C CA . ARG A 1 115 ? 16.469 1.952 20.094 1 53.59 115 ARG A CA 1
ATOM 848 C C . ARG A 1 115 ? 15.547 0.736 20.109 1 53.59 115 ARG A C 1
ATOM 850 O O . ARG A 1 115 ? 15.922 -0.34 19.641 1 53.59 115 ARG A O 1
ATOM 857 N N . PHE A 1 116 ? 14.422 1.047 20.625 1 56.84 116 PHE A N 1
ATOM 858 C CA . PHE A 1 116 ? 13.57 -0.121 20.797 1 56.84 116 PHE A CA 1
ATOM 859 C C . PHE A 1 116 ? 13.203 -0.736 19.453 1 56.84 116 PHE A C 1
ATOM 861 O O . PHE A 1 116 ? 13.25 -1.957 19.297 1 56.84 116 PHE A O 1
ATOM 868 N N . PHE A 1 117 ? 13.008 0.091 18.531 1 57.31 117 PHE A N 1
ATOM 869 C CA . PHE A 1 117 ? 12.5 -0.428 17.266 1 57.31 117 PHE A CA 1
ATOM 870 C C . PHE A 1 117 ? 13.586 -1.195 16.516 1 57.31 117 PHE A C 1
ATOM 872 O O . PHE A 1 117 ? 13.336 -2.279 15.984 1 57.31 117 PHE A O 1
ATOM 879 N N . VAL A 1 118 ? 14.734 -0.596 16.672 1 57.44 118 VAL A N 1
ATOM 880 C CA . VAL A 1 118 ? 15.852 -1.201 15.953 1 57.44 118 VAL A CA 1
ATOM 881 C C . VAL A 1 118 ? 16.188 -2.561 16.562 1 57.44 118 VAL A C 1
ATOM 883 O O . VAL A 1 118 ? 16.375 -3.543 15.844 1 57.44 118 VAL A O 1
ATOM 886 N N . VAL A 1 119 ? 16.078 -2.531 17.844 1 58.78 119 VAL A N 1
ATOM 887 C CA . VAL A 1 119 ? 16.484 -3.754 18.531 1 58.78 119 VAL A CA 1
ATOM 888 C C . VAL A 1 119 ? 15.438 -4.844 18.297 1 58.78 119 VAL A C 1
ATOM 890 O O . VAL A 1 119 ? 15.781 -5.996 18.031 1 58.78 119 VAL A O 1
ATOM 893 N N . ALA A 1 120 ? 14.195 -4.438 18.328 1 59.09 120 ALA A N 1
ATOM 894 C CA . ALA A 1 120 ? 13.133 -5.43 18.172 1 59.09 120 ALA A CA 1
ATOM 895 C C . ALA A 1 120 ? 13.141 -6.027 16.766 1 59.09 120 ALA A C 1
ATOM 897 O O . ALA A 1 120 ? 12.969 -7.234 16.594 1 59.09 120 ALA A O 1
ATOM 898 N N . ASP A 1 121 ? 13.438 -5.211 15.867 1 61.25 121 ASP A N 1
ATOM 899 C CA . ASP A 1 121 ? 13.477 -5.688 14.492 1 61.25 121 ASP A CA 1
ATOM 900 C C . ASP A 1 121 ? 14.656 -6.633 14.266 1 61.25 121 ASP A C 1
ATOM 902 O O . ASP A 1 121 ? 14.508 -7.68 13.633 1 61.25 121 ASP A O 1
ATOM 906 N N . ILE A 1 122 ? 15.766 -6.246 14.836 1 59.94 122 ILE A N 1
ATOM 907 C CA . ILE A 1 122 ? 16.969 -7.059 14.68 1 59.94 122 ILE A CA 1
ATOM 908 C C . ILE A 1 122 ? 16.75 -8.43 15.32 1 59.94 122 ILE A C 1
ATOM 910 O O . ILE A 1 122 ? 17.094 -9.453 14.742 1 59.94 122 ILE A O 1
ATOM 914 N N . LEU A 1 123 ? 16.125 -8.367 16.453 1 60.53 123 LEU A N 1
ATOM 915 C CA . LEU A 1 123 ? 15.906 -9.625 17.156 1 60.53 123 LEU A CA 1
ATOM 916 C C . LEU A 1 123 ? 14.953 -10.531 16.391 1 60.53 123 LEU A C 1
ATOM 918 O O . LEU A 1 123 ? 15.172 -11.742 16.312 1 60.53 123 LEU A O 1
ATOM 922 N N . GLN A 1 124 ? 13.992 -9.984 15.891 1 61.41 124 GLN A N 1
ATOM 923 C CA . GLN A 1 124 ? 13.008 -10.773 15.164 1 61.41 124 GLN A CA 1
ATOM 924 C C . GLN A 1 124 ? 13.617 -11.406 13.922 1 61.41 124 GLN A C 1
ATOM 926 O O . GLN A 1 124 ? 13.352 -12.57 13.609 1 61.41 124 GLN A O 1
ATOM 931 N N . GLN A 1 125 ? 14.453 -10.695 13.336 1 59.94 125 GLN A N 1
ATOM 932 C CA . GLN A 1 125 ? 15.102 -11.219 12.141 1 59.94 125 GLN A CA 1
ATOM 933 C C . GLN A 1 125 ? 16.094 -12.336 12.484 1 59.94 125 GLN A C 1
ATOM 935 O O . GLN A 1 125 ? 16.203 -13.32 11.758 1 59.94 125 GLN A O 1
ATOM 940 N N . ALA A 1 126 ? 16.734 -12.086 13.539 1 59.47 126 ALA A N 1
ATOM 941 C CA . ALA A 1 126 ? 17.672 -13.109 13.984 1 59.47 126 ALA A CA 1
ATOM 942 C C . ALA A 1 126 ? 16.969 -14.43 14.234 1 59.47 126 ALA A C 1
ATOM 944 O O . ALA A 1 126 ? 17.5 -15.5 13.938 1 59.47 126 ALA A O 1
ATOM 945 N N . VAL A 1 127 ? 15.773 -14.281 14.688 1 58.94 127 VAL A N 1
ATOM 946 C CA . VAL A 1 127 ? 15.016 -15.492 14.961 1 58.94 127 VAL A CA 1
ATOM 947 C C . VAL A 1 127 ? 14.633 -16.172 13.648 1 58.94 127 VAL A C 1
ATOM 949 O O . VAL A 1 127 ? 14.609 -17.391 13.555 1 58.94 127 VAL A O 1
ATOM 952 N N . LEU A 1 128 ? 14.398 -15.438 12.68 1 57.84 128 LEU A N 1
ATOM 953 C CA . LEU A 1 128 ? 13.977 -15.992 11.406 1 57.84 128 LEU A CA 1
ATOM 954 C C . LEU A 1 128 ? 15.102 -16.797 10.766 1 57.84 128 LEU A C 1
ATOM 956 O O . LEU A 1 128 ? 14.852 -17.844 10.164 1 57.84 128 LEU A O 1
ATOM 960 N N . VAL A 1 129 ? 16.312 -16.25 10.766 1 57.16 129 VAL A N 1
ATOM 961 C CA . VAL A 1 129 ? 17.438 -16.969 10.188 1 57.16 129 VAL A CA 1
ATOM 962 C C . VAL A 1 129 ? 17.625 -18.297 10.898 1 57.16 129 VAL A C 1
ATOM 964 O O . VAL A 1 129 ? 17.969 -19.297 10.273 1 57.16 129 VAL A O 1
ATOM 967 N N . ARG A 1 130 ? 17.297 -18.281 12.133 1 55.53 130 ARG A N 1
ATOM 968 C CA . ARG A 1 130 ? 17.5 -19.516 12.875 1 55.53 130 ARG A CA 1
ATOM 969 C C . ARG A 1 130 ? 16.344 -20.484 12.672 1 55.53 130 ARG A C 1
ATOM 971 O O . ARG A 1 130 ? 16.516 -21.703 12.758 1 55.53 130 ARG A O 1
ATOM 978 N N . SER A 1 131 ? 15.164 -19.969 12.477 1 52.12 131 SER A N 1
ATOM 979 C CA . SER A 1 131 ? 14.023 -20.875 12.414 1 52.12 131 SER A CA 1
ATOM 980 C C . SER A 1 131 ? 14.07 -21.734 11.156 1 52.12 131 SER A C 1
ATOM 982 O O . SER A 1 131 ? 13.234 -22.625 10.977 1 52.12 131 SER A O 1
ATOM 984 N N . ASN A 1 132 ? 14.883 -21.547 10.195 1 51.38 132 ASN A N 1
ATOM 985 C CA . ASN A 1 132 ? 14.969 -22.438 9.047 1 51.38 132 ASN A CA 1
ATOM 986 C C . ASN A 1 132 ? 15.078 -23.906 9.484 1 51.38 132 ASN A C 1
ATOM 988 O O . ASN A 1 132 ? 15.109 -24.797 8.641 1 51.38 132 ASN A O 1
ATOM 992 N N . ASP A 1 133 ? 15.133 -24.109 10.805 1 48.19 133 ASP A N 1
ATOM 993 C CA . ASP A 1 133 ? 15.219 -25.5 11.234 1 48.19 133 ASP A CA 1
ATOM 994 C C . ASP A 1 133 ? 13.828 -26.078 11.477 1 48.19 133 ASP A C 1
ATOM 996 O O . ASP A 1 133 ? 13.383 -26.172 12.625 1 48.19 133 ASP A O 1
ATOM 1000 N N . GLY A 1 134 ? 13.125 -26.359 10.5 1 54.84 134 GLY A N 1
ATOM 1001 C CA . GLY A 1 134 ? 11.93 -27.172 10.648 1 54.84 134 GLY A CA 1
ATOM 1002 C C . GLY A 1 134 ? 10.742 -26.391 11.188 1 54.84 134 GLY A C 1
ATOM 1003 O O . GLY A 1 134 ? 9.727 -26.969 11.57 1 54.84 134 GLY A O 1
ATOM 1004 N N . SER A 1 135 ? 10.93 -25.203 11.609 1 57.28 135 SER A N 1
ATOM 1005 C CA . SER A 1 135 ? 9.781 -24.469 12.141 1 57.28 135 SER A CA 1
ATOM 1006 C C . SER A 1 135 ? 8.703 -24.297 11.07 1 57.28 135 SER A C 1
ATOM 1008 O O . SER A 1 135 ? 8.992 -24.328 9.875 1 57.28 135 SER A O 1
ATOM 1010 N N . SER A 1 136 ? 7.418 -24.344 11.5 1 72.88 136 SER A N 1
ATOM 1011 C CA . SER A 1 136 ? 6.219 -24.266 10.672 1 72.88 136 SER A CA 1
ATOM 1012 C C . SER A 1 136 ? 6.211 -22.984 9.852 1 72.88 136 SER A C 1
ATOM 1014 O O . SER A 1 136 ? 6.75 -21.953 10.273 1 72.88 136 SER A O 1
ATOM 1016 N N . GLU A 1 137 ? 6.105 -23.047 8.609 1 79.31 137 GLU A N 1
ATOM 1017 C CA . GLU A 1 137 ? 5.906 -21.969 7.645 1 79.31 137 GLU A CA 1
ATOM 1018 C C . GLU A 1 137 ? 5.102 -20.812 8.258 1 79.31 137 GLU A C 1
ATOM 1020 O O . GLU A 1 137 ? 5.383 -19.641 7.992 1 79.31 137 GLU A O 1
ATOM 1025 N N . TYR A 1 138 ? 4.309 -21.094 9.266 1 84.19 138 TYR A N 1
ATOM 1026 C CA . TYR A 1 138 ? 3.443 -20.078 9.859 1 84.19 138 TYR A CA 1
ATOM 1027 C C . TYR A 1 138 ? 4.203 -19.234 10.883 1 84.19 138 TYR A C 1
ATOM 1029 O O . TYR A 1 138 ? 3.92 -18.047 11.047 1 84.19 138 TYR A O 1
ATOM 1037 N N . VAL A 1 139 ? 5.125 -19.891 11.492 1 84.62 139 VAL A N 1
ATOM 1038 C CA . VAL A 1 139 ? 5.945 -19.141 12.445 1 84.62 139 VAL A CA 1
ATOM 1039 C C . VAL A 1 139 ? 6.801 -18.125 11.703 1 84.62 139 VAL A C 1
ATOM 1041 O O . VAL A 1 139 ? 6.945 -16.969 12.148 1 84.62 139 VAL A O 1
ATOM 1044 N N . ALA A 1 140 ? 7.344 -18.516 10.57 1 84 140 ALA A N 1
ATOM 1045 C CA . ALA A 1 140 ? 8.125 -17.594 9.742 1 84 140 ALA A CA 1
ATOM 1046 C C . ALA A 1 140 ? 7.266 -16.438 9.258 1 84 140 ALA A C 1
ATOM 1048 O O . ALA A 1 140 ? 7.691 -15.273 9.312 1 84 140 ALA A O 1
ATOM 1049 N N . VAL A 1 141 ? 6.012 -16.766 8.836 1 89.5 141 VAL A N 1
ATOM 1050 C CA . VAL A 1 141 ? 5.078 -15.734 8.383 1 89.5 141 VAL A CA 1
ATOM 1051 C C . VAL A 1 141 ? 4.805 -14.75 9.516 1 89.5 141 VAL A C 1
ATOM 1053 O O . VAL A 1 141 ? 4.852 -13.539 9.32 1 89.5 141 VAL A O 1
ATOM 1056 N N . ALA A 1 142 ? 4.574 -15.305 10.68 1 90.19 142 ALA A N 1
ATOM 1057 C CA . ALA A 1 142 ? 4.223 -14.484 11.836 1 90.19 142 ALA A CA 1
ATOM 1058 C C . ALA A 1 142 ? 5.371 -13.555 12.219 1 90.19 142 ALA A C 1
ATOM 1060 O O . ALA A 1 142 ? 5.168 -12.359 12.43 1 90.19 142 ALA A O 1
ATOM 1061 N N . LEU A 1 143 ? 6.531 -14.055 12.266 1 86.75 143 LEU A N 1
ATOM 1062 C CA . LEU A 1 143 ? 7.68 -13.281 12.719 1 86.75 143 LEU A CA 1
ATOM 1063 C C . LEU A 1 143 ? 8.055 -12.211 11.695 1 86.75 143 LEU A C 1
ATOM 1065 O O . LEU A 1 143 ? 8.336 -11.07 12.055 1 86.75 143 LEU A O 1
ATOM 1069 N N . LEU A 1 144 ? 8.094 -12.586 10.43 1 88.5 144 LEU A N 1
ATOM 1070 C CA . LEU A 1 144 ? 8.414 -11.641 9.367 1 88.5 144 LEU A CA 1
ATOM 1071 C C . LEU A 1 144 ? 7.379 -10.531 9.297 1 88.5 144 LEU A C 1
ATOM 1073 O O . LEU A 1 144 ? 7.73 -9.352 9.203 1 88.5 144 LEU A O 1
ATOM 1077 N N . SER A 1 145 ? 6.102 -10.93 9.367 1 93.06 145 SER A N 1
ATOM 1078 C CA . SER A 1 145 ? 5.027 -9.945 9.273 1 93.06 145 SER A CA 1
ATOM 1079 C C . SER A 1 145 ? 5.012 -9.031 10.5 1 93.06 145 SER A C 1
ATOM 1081 O O . SER A 1 145 ? 4.734 -7.84 10.383 1 93.06 145 SER A O 1
ATOM 1083 N N . PHE A 1 146 ? 5.234 -9.602 11.672 1 90.88 146 PHE A N 1
ATOM 1084 C CA . PHE A 1 146 ? 5.336 -8.797 12.883 1 90.88 146 PHE A CA 1
ATOM 1085 C C . PHE A 1 146 ? 6.418 -7.734 12.734 1 90.88 146 PHE A C 1
ATOM 1087 O O . PHE A 1 146 ? 6.195 -6.562 13.047 1 90.88 146 PHE A O 1
ATOM 1094 N N . SER A 1 147 ? 7.562 -8.164 12.281 1 88.12 147 SER A N 1
ATOM 1095 C CA . SER A 1 147 ? 8.688 -7.262 12.062 1 88.12 147 SER A CA 1
ATOM 1096 C C . SER A 1 147 ? 8.328 -6.148 11.086 1 88.12 147 SER A C 1
ATOM 1098 O O . SER A 1 147 ? 8.664 -4.984 11.312 1 88.12 147 SER A O 1
ATOM 1100 N N . MET A 1 148 ? 7.648 -6.48 10 1 91.38 148 MET A N 1
ATOM 1101 C CA . MET A 1 148 ? 7.285 -5.5 8.984 1 91.38 148 MET A CA 1
ATOM 1102 C C . MET A 1 148 ? 6.234 -4.531 9.516 1 91.38 148 MET A C 1
ATOM 1104 O O . MET A 1 148 ? 6.223 -3.355 9.141 1 91.38 148 MET A O 1
ATOM 1108 N N . GLY A 1 149 ? 5.32 -5.055 10.391 1 91.19 149 GLY A N 1
ATOM 1109 C CA . GLY A 1 149 ? 4.391 -4.164 11.062 1 91.19 149 GLY A CA 1
ATOM 1110 C C . GLY A 1 149 ? 5.078 -3.135 11.938 1 91.19 149 GLY A C 1
ATOM 1111 O O . GLY A 1 149 ? 4.734 -1.951 11.906 1 91.19 149 GLY A O 1
ATOM 1112 N N . CYS A 1 150 ? 6.043 -3.559 12.656 1 86.62 150 CYS A N 1
ATOM 1113 C CA . CYS A 1 150 ? 6.828 -2.654 13.484 1 86.62 150 CYS A CA 1
ATOM 1114 C C . CYS A 1 150 ? 7.523 -1.597 12.641 1 86.62 150 CYS A C 1
ATOM 1116 O O . CYS A 1 150 ? 7.488 -0.409 12.961 1 86.62 150 CYS A O 1
ATOM 1118 N N . GLN A 1 151 ? 8.094 -2.033 11.57 1 85.69 151 GLN A N 1
ATOM 1119 C CA . GLN A 1 151 ? 8.812 -1.139 10.672 1 85.69 151 GLN A CA 1
ATOM 1120 C C . GLN A 1 151 ? 7.883 -0.082 10.086 1 85.69 151 GLN A C 1
ATOM 1122 O O . GLN A 1 151 ? 8.242 1.094 10 1 85.69 151 GLN A O 1
ATOM 1127 N N . ASN A 1 152 ? 6.754 -0.529 9.672 1 89.06 152 ASN A N 1
ATOM 1128 C CA . ASN A 1 152 ? 5.801 0.374 9.031 1 89.06 152 ASN A CA 1
ATOM 1129 C C . ASN A 1 152 ? 5.43 1.537 9.953 1 89.06 152 ASN A C 1
ATOM 1131 O O . ASN A 1 152 ? 5.465 2.695 9.531 1 89.06 152 ASN A O 1
ATOM 1135 N N . VAL A 1 153 ? 5.176 1.315 11.172 1 85.94 153 VAL A N 1
ATOM 1136 C CA . VAL A 1 153 ? 4.75 2.33 12.133 1 85.94 153 VAL A CA 1
ATOM 1137 C C . VAL A 1 153 ? 5.941 3.197 12.531 1 85.94 153 VAL A C 1
ATOM 1139 O O . VAL A 1 153 ? 5.812 4.418 12.656 1 85.94 153 VAL A O 1
ATOM 1142 N N . THR A 1 154 ? 7.043 2.607 12.672 1 79.69 154 THR A N 1
ATOM 1143 C CA . THR A 1 154 ? 8.227 3.326 13.125 1 79.69 154 THR A CA 1
ATOM 1144 C C . THR A 1 154 ? 8.664 4.355 12.086 1 79.69 154 THR A C 1
ATOM 1146 O O . THR A 1 154 ? 9.109 5.449 12.438 1 79.69 154 THR A O 1
ATOM 1149 N N . THR A 1 155 ? 8.531 4.008 10.852 1 81.44 155 THR A N 1
ATOM 1150 C CA . THR A 1 155 ? 9.039 4.879 9.797 1 81.44 155 THR A CA 1
ATOM 1151 C C . THR A 1 155 ? 7.992 5.922 9.414 1 81.44 155 THR A C 1
ATOM 1153 O O . THR A 1 155 ? 8.32 6.934 8.789 1 81.44 155 THR A O 1
ATOM 1156 N N . LYS A 1 156 ? 6.715 5.746 9.547 1 73.06 156 LYS A N 1
ATOM 1157 C CA . LYS A 1 156 ? 5.664 6.711 9.242 1 73.06 156 LYS A CA 1
ATOM 1158 C C . LYS A 1 156 ? 5.734 7.914 10.172 1 73.06 156 LYS A C 1
ATOM 1160 O O . LYS A 1 156 ? 5.312 9.016 9.812 1 73.06 156 LYS A O 1
ATOM 1165 N N . GLY A 1 157 ? 6.555 8.055 11.109 1 59.03 157 GLY A N 1
ATOM 1166 C CA . GLY A 1 157 ? 6.707 9.172 12.031 1 59.03 157 GLY A CA 1
ATOM 1167 C C . GLY A 1 157 ? 5.469 9.422 12.867 1 59.03 157 GLY A C 1
ATOM 1168 O O . GLY A 1 157 ? 4.355 9.086 12.461 1 59.03 157 GLY A O 1
ATOM 1169 N N . MET A 1 158 ? 5.453 9.516 14.125 1 53.25 158 MET A N 1
ATOM 1170 C CA . MET A 1 158 ? 4.363 9.766 15.062 1 53.25 158 MET A CA 1
ATOM 1171 C C . MET A 1 158 ? 3.863 11.203 14.945 1 53.25 158 MET A C 1
ATOM 1173 O O . MET A 1 158 ? 2.73 11.5 15.328 1 53.25 158 MET A O 1
ATOM 1177 N N . ASN A 1 159 ? 4.699 12.055 14.273 1 49.25 159 ASN A N 1
ATOM 1178 C CA . ASN A 1 159 ? 4.301 13.453 14.398 1 49.25 159 ASN A CA 1
ATOM 1179 C C . ASN A 1 159 ? 4.051 14.086 13.031 1 49.25 159 ASN A C 1
ATOM 1181 O O . ASN A 1 159 ? 4.141 15.305 12.875 1 49.25 159 ASN A O 1
ATOM 1185 N N . GLY A 1 160 ? 3.785 13.211 11.984 1 55.69 160 GLY A N 1
ATOM 1186 C CA . GLY A 1 160 ? 3.512 13.812 10.688 1 55.69 160 GLY A CA 1
ATOM 1187 C C . GLY A 1 160 ? 3.719 12.852 9.539 1 55.69 160 GLY A C 1
ATOM 1188 O O . GLY A 1 160 ? 4.117 11.703 9.742 1 55.69 160 GLY A O 1
ATOM 1189 N N . PRO A 1 161 ? 3.35 13.406 8.43 1 60.06 161 PRO A N 1
ATOM 1190 C CA . PRO A 1 161 ? 3.545 12.547 7.258 1 60.06 161 PRO A CA 1
ATOM 1191 C C . PRO A 1 161 ? 5.016 12.242 6.988 1 60.06 161 PRO A C 1
ATOM 1193 O O . PRO A 1 161 ? 5.859 13.141 7.059 1 60.06 161 PRO A O 1
ATOM 1196 N N . PRO A 1 162 ? 5.27 11.031 6.867 1 63.06 162 PRO A N 1
ATOM 1197 C CA . PRO A 1 162 ? 6.664 10.672 6.609 1 63.06 162 PRO A CA 1
ATOM 1198 C C . PRO A 1 162 ? 7.18 11.211 5.281 1 63.06 162 PRO A C 1
ATOM 1200 O O . PRO A 1 162 ? 6.391 11.484 4.371 1 63.06 162 PRO A O 1
ATOM 1203 N N . THR A 1 163 ? 8.461 11.516 5.285 1 66.94 163 THR A N 1
ATOM 1204 C CA . THR A 1 163 ? 9.102 11.914 4.039 1 66.94 163 THR A CA 1
ATOM 1205 C C . THR A 1 163 ? 8.867 10.867 2.953 1 66.94 163 THR A C 1
ATOM 1207 O O . THR A 1 163 ? 8.469 11.203 1.838 1 66.94 163 THR A O 1
ATOM 1210 N N . MET A 1 164 ? 9.117 9.617 3.281 1 80.44 164 MET A N 1
ATOM 1211 C CA . MET A 1 164 ? 8.875 8.508 2.367 1 80.44 164 MET A CA 1
ATOM 1212 C C . MET A 1 164 ? 8.547 7.23 3.135 1 80.44 164 MET A C 1
ATOM 1214 O O . MET A 1 164 ? 9.008 7.043 4.262 1 80.44 164 MET A O 1
ATOM 1218 N N . PRO A 1 165 ? 7.672 6.457 2.533 1 89.31 165 PRO A N 1
ATOM 1219 C CA . PRO A 1 165 ? 7.449 5.145 3.146 1 89.31 165 PRO A CA 1
ATOM 1220 C C . PRO A 1 165 ? 8.602 4.172 2.895 1 89.31 165 PRO A C 1
ATOM 1222 O O . PRO A 1 165 ? 9.555 4.508 2.186 1 89.31 165 PRO A O 1
ATOM 1225 N N . THR A 1 166 ? 8.602 3.102 3.578 1 91.25 166 THR A N 1
ATOM 1226 C CA . THR A 1 166 ? 9.633 2.098 3.371 1 91.25 166 THR A CA 1
ATOM 1227 C C . THR A 1 166 ? 9.047 0.833 2.748 1 91.25 166 THR A C 1
ATOM 1229 O O . THR A 1 166 ? 9.789 -0.031 2.271 1 91.25 166 THR A O 1
ATOM 1232 N N . GLN A 1 167 ? 7.723 0.719 2.773 1 93.75 167 GLN A N 1
ATOM 1233 C CA . GLN A 1 167 ? 7.195 -0.548 2.271 1 93.75 167 GLN A CA 1
ATOM 1234 C C . GLN A 1 167 ? 5.871 -0.346 1.547 1 93.75 167 GLN A C 1
ATOM 1236 O O . GLN A 1 167 ? 5.277 -1.304 1.044 1 93.75 167 GLN A O 1
ATOM 1241 N N . VAL A 1 168 ? 5.332 0.855 1.464 1 93.12 168 VAL A N 1
ATOM 1242 C CA . VAL A 1 168 ? 4.078 1.143 0.778 1 93.12 168 VAL A CA 1
ATOM 1243 C C . VAL A 1 168 ? 4.348 1.984 -0.467 1 93.12 168 VAL A C 1
ATOM 1245 O O . VAL A 1 168 ? 4.402 3.215 -0.394 1 93.12 168 VAL A O 1
ATOM 1248 N N . ALA A 1 169 ? 4.34 1.377 -1.619 1 94.81 169 ALA A N 1
ATOM 1249 C CA . ALA A 1 169 ? 4.758 2.027 -2.859 1 94.81 169 ALA A CA 1
ATOM 1250 C C . ALA A 1 169 ? 3.572 2.682 -3.561 1 94.81 169 ALA A C 1
ATOM 1252 O O . ALA A 1 169 ? 3.732 3.689 -4.254 1 94.81 169 ALA A O 1
ATOM 1253 N N . THR A 1 170 ? 2.375 2.174 -3.4 1 94.38 170 THR A N 1
ATOM 1254 C CA . THR A 1 170 ? 1.198 2.672 -4.105 1 94.38 170 THR A CA 1
ATOM 1255 C C . THR A 1 170 ? 0.954 4.141 -3.781 1 94.38 170 THR A C 1
ATOM 1257 O O . THR A 1 170 ? 0.854 4.977 -4.684 1 94.38 170 THR A O 1
ATOM 1260 N N . GLY A 1 171 ? 0.956 4.43 -2.514 1 90.31 171 GLY A N 1
ATOM 1261 C CA . GLY A 1 171 ? 0.762 5.809 -2.102 1 90.31 171 GLY A CA 1
ATOM 1262 C C . GLY A 1 171 ? 1.921 6.711 -2.477 1 90.31 171 GLY A C 1
ATOM 1263 O O . GLY A 1 171 ? 1.717 7.863 -2.873 1 90.31 171 GLY A O 1
ATOM 1264 N N . ALA A 1 172 ? 3.104 6.238 -2.387 1 90.88 172 ALA A N 1
ATOM 1265 C CA . ALA A 1 172 ? 4.297 7.027 -2.688 1 90.88 172 ALA A CA 1
ATOM 1266 C C . ALA A 1 172 ? 4.328 7.434 -4.16 1 90.88 172 ALA A C 1
ATOM 1268 O O . ALA A 1 172 ? 4.707 8.555 -4.488 1 90.88 172 ALA A O 1
ATOM 1269 N N . MET A 1 173 ? 3.908 6.539 -5.023 1 92.81 173 MET A N 1
ATOM 1270 C CA . MET A 1 173 ? 3.928 6.84 -6.453 1 92.81 173 MET A CA 1
ATOM 1271 C C . MET A 1 173 ? 2.816 7.816 -6.816 1 92.81 173 MET A C 1
ATOM 1273 O O . MET A 1 173 ? 3.008 8.688 -7.668 1 92.81 173 MET A O 1
ATOM 1277 N N . ALA A 1 174 ? 1.713 7.605 -6.156 1 90.06 174 ALA A N 1
ATOM 1278 C CA . ALA A 1 174 ? 0.648 8.586 -6.355 1 90.06 174 ALA A CA 1
ATOM 1279 C C . ALA A 1 174 ? 1.117 9.984 -5.98 1 90.06 174 ALA A C 1
ATOM 1281 O O . ALA A 1 174 ? 0.861 10.953 -6.707 1 90.06 174 ALA A O 1
ATOM 1282 N N . ASP A 1 175 ? 1.824 10.078 -4.824 1 88.62 175 ASP A N 1
ATOM 1283 C CA . ASP A 1 175 ? 2.355 11.359 -4.379 1 88.62 175 ASP A CA 1
ATOM 1284 C C . ASP A 1 175 ? 3.398 11.891 -5.359 1 88.62 175 ASP A C 1
ATOM 1286 O O . ASP A 1 175 ? 3.465 13.102 -5.613 1 88.62 175 ASP A O 1
ATOM 1290 N N . PHE A 1 176 ? 4.172 11.078 -5.879 1 92.19 176 PHE A N 1
ATOM 1291 C CA . PHE A 1 176 ? 5.219 11.469 -6.812 1 92.19 176 PHE A CA 1
ATOM 1292 C C . PHE A 1 176 ? 4.617 12.07 -8.078 1 92.19 176 PHE A C 1
ATOM 1294 O O . PHE A 1 176 ? 4.945 13.203 -8.453 1 92.19 176 PHE A O 1
ATOM 1301 N N . PHE A 1 177 ? 3.691 11.344 -8.664 1 93 177 PHE A N 1
ATOM 1302 C CA . PHE A 1 177 ? 3.193 11.719 -9.984 1 93 177 PHE A CA 1
ATOM 1303 C C . PHE A 1 177 ? 2.217 12.883 -9.875 1 93 177 PHE A C 1
ATOM 1305 O O . PHE A 1 177 ? 1.979 13.594 -10.859 1 93 177 PHE A O 1
ATOM 1312 N N . SER A 1 178 ? 1.656 13.086 -8.664 1 88.62 178 SER A N 1
ATOM 1313 C CA . SER A 1 178 ? 0.712 14.18 -8.492 1 88.62 178 SER A CA 1
ATOM 1314 C C . SER A 1 178 ? 1.398 15.414 -7.91 1 88.62 178 SER A C 1
ATOM 1316 O O . SER A 1 178 ? 0.754 16.438 -7.68 1 88.62 178 SER A O 1
ATOM 1318 N N . ASP A 1 179 ? 2.707 15.305 -7.609 1 88.75 179 ASP A N 1
ATOM 1319 C CA . ASP A 1 179 ? 3.445 16.422 -7.043 1 88.75 179 ASP A CA 1
ATOM 1320 C C . ASP A 1 179 ? 3.334 17.656 -7.93 1 88.75 179 ASP A C 1
ATOM 1322 O O . ASP A 1 179 ? 3.656 17.609 -9.117 1 88.75 179 ASP A O 1
ATOM 1326 N N . PRO A 1 180 ? 2.848 18.812 -7.328 1 87.62 180 PRO A N 1
ATOM 1327 C CA . PRO A 1 180 ? 2.725 20.031 -8.133 1 87.62 180 PRO A CA 1
ATOM 1328 C C . PRO A 1 180 ? 4.062 20.516 -8.68 1 87.62 180 PRO A C 1
ATOM 1330 O O . PRO A 1 180 ? 4.102 21.219 -9.695 1 87.62 180 PRO A O 1
ATOM 1333 N N . ARG A 1 181 ? 5.113 20.172 -8.039 1 92.25 181 ARG A N 1
ATOM 1334 C CA . ARG A 1 181 ? 6.453 20.547 -8.469 1 92.25 181 ARG A CA 1
ATOM 1335 C C . ARG A 1 181 ? 7.203 19.359 -9.07 1 92.25 181 ARG A C 1
ATOM 1337 O O . ARG A 1 181 ? 8.406 19.219 -8.859 1 92.25 181 ARG A O 1
ATOM 1344 N N . LEU A 1 182 ? 6.453 18.562 -9.789 1 92.38 182 LEU A N 1
ATOM 1345 C CA . LEU A 1 182 ? 6.988 17.312 -10.336 1 92.38 182 LEU A CA 1
ATOM 1346 C C . LEU A 1 182 ? 8.211 17.594 -11.211 1 92.38 182 LEU A C 1
ATOM 1348 O O . LEU A 1 182 ? 9.203 16.859 -11.141 1 92.38 182 LEU A O 1
ATOM 1352 N N . LEU A 1 183 ? 8.219 18.688 -11.938 1 92.69 183 LEU A N 1
ATOM 1353 C CA . LEU A 1 183 ? 9.281 18.953 -12.906 1 92.69 183 LEU A CA 1
ATOM 1354 C C . LEU A 1 183 ? 10.25 20 -12.383 1 92.69 183 LEU A C 1
ATOM 1356 O O . LEU A 1 183 ? 11.133 20.453 -13.117 1 92.69 183 LEU A O 1
ATOM 1360 N N . ALA A 1 184 ? 10.125 20.391 -11.117 1 93.44 184 ALA A N 1
ATOM 1361 C CA . ALA A 1 184 ? 11.047 21.344 -10.516 1 93.44 184 ALA A CA 1
ATOM 1362 C C . ALA A 1 184 ? 12.445 20.75 -10.367 1 93.44 184 ALA A C 1
ATOM 1364 O O . ALA A 1 184 ? 12.586 19.547 -10.125 1 93.44 184 ALA A O 1
ATOM 1365 N N . ARG A 1 185 ? 13.422 21.547 -10.438 1 92.06 185 ARG A N 1
ATOM 1366 C CA . ARG A 1 185 ? 14.805 21.078 -10.336 1 92.06 185 ARG A CA 1
ATOM 1367 C C . ARG A 1 185 ? 15.117 20.609 -8.922 1 92.06 185 ARG A C 1
ATOM 1369 O O . ARG A 1 185 ? 15.727 19.547 -8.734 1 92.06 185 ARG A O 1
ATOM 1376 N N . ARG A 1 186 ? 14.695 21.5 -7.98 1 90.56 186 ARG A N 1
ATOM 1377 C CA . ARG A 1 186 ? 14.914 21.141 -6.582 1 90.56 186 ARG A CA 1
ATOM 1378 C C . ARG A 1 186 ? 13.602 20.766 -5.902 1 90.56 186 ARG A C 1
ATOM 1380 O O . ARG A 1 186 ? 12.711 21.609 -5.738 1 90.56 186 ARG A O 1
ATOM 1387 N N . ASN A 1 187 ? 13.469 19.516 -5.656 1 90.5 187 ASN A N 1
ATOM 1388 C CA . ASN A 1 187 ? 12.305 18.938 -4.992 1 90.5 187 ASN A CA 1
ATOM 1389 C C . ASN A 1 187 ? 12.672 17.703 -4.184 1 90.5 187 ASN A C 1
ATOM 1391 O O . ASN A 1 187 ? 12.609 16.578 -4.699 1 90.5 187 ASN A O 1
ATOM 1395 N N . ARG A 1 188 ? 13 17.922 -3.008 1 87.19 188 ARG A N 1
ATOM 1396 C CA . ARG A 1 188 ? 13.562 16.859 -2.172 1 87.19 188 ARG A CA 1
ATOM 1397 C C . ARG A 1 188 ? 12.531 15.766 -1.9 1 87.19 188 ARG A C 1
ATOM 1399 O O . ARG A 1 188 ? 12.82 14.578 -2.057 1 87.19 188 ARG A O 1
ATOM 1406 N N . PRO A 1 189 ? 11.281 16.172 -1.516 1 85.5 189 PRO A N 1
ATOM 1407 C CA . PRO A 1 189 ? 10.297 15.109 -1.268 1 85.5 189 PRO A CA 1
ATOM 1408 C C . PRO A 1 189 ? 10.062 14.227 -2.49 1 85.5 189 PRO A C 1
ATOM 1410 O O . PRO A 1 189 ? 9.953 13.008 -2.361 1 85.5 189 PRO A O 1
ATOM 1413 N N . ARG A 1 190 ? 10.055 14.828 -3.633 1 89.5 190 ARG A N 1
ATOM 1414 C CA . ARG A 1 190 ? 9.891 14.094 -4.879 1 89.5 190 ARG A CA 1
ATOM 1415 C C . ARG A 1 190 ? 11.062 13.141 -5.102 1 89.5 190 ARG A C 1
ATOM 1417 O O . ARG A 1 190 ? 10.859 11.969 -5.434 1 89.5 190 ARG A O 1
ATOM 1424 N N . ASP A 1 191 ? 12.266 13.641 -4.957 1 92.56 191 ASP A N 1
ATOM 1425 C CA . ASP A 1 191 ? 13.477 12.852 -5.172 1 92.56 191 ASP A CA 1
ATOM 1426 C C . ASP A 1 191 ? 13.539 11.664 -4.211 1 92.56 191 ASP A C 1
ATOM 1428 O O . ASP A 1 191 ? 13.953 10.57 -4.594 1 92.56 191 ASP A O 1
ATOM 1432 N N . GLU A 1 192 ? 13.133 11.883 -3.031 1 91.56 192 GLU A N 1
ATOM 1433 C CA . GLU A 1 192 ? 13.148 10.828 -2.021 1 91.56 192 GLU A CA 1
ATOM 1434 C C . GLU A 1 192 ? 12.141 9.734 -2.346 1 91.56 192 GLU A C 1
ATOM 1436 O O . GLU A 1 192 ? 12.406 8.547 -2.129 1 91.56 192 GLU A O 1
ATOM 1441 N N . ARG A 1 193 ? 11.047 10.078 -2.912 1 92.12 193 ARG A N 1
ATOM 1442 C CA . ARG A 1 193 ? 10.016 9.102 -3.256 1 92.12 193 ARG A CA 1
ATOM 1443 C C . ARG A 1 193 ? 10.469 8.211 -4.41 1 92.12 193 ARG A C 1
ATOM 1445 O O . ARG A 1 193 ? 10.242 7 -4.395 1 92.12 193 ARG A O 1
ATOM 1452 N N . ILE A 1 194 ? 11.086 8.805 -5.391 1 94.5 194 ILE A N 1
ATOM 1453 C CA . ILE A 1 194 ? 11.555 8 -6.512 1 94.5 194 ILE A CA 1
ATOM 1454 C C . ILE A 1 194 ? 12.711 7.109 -6.066 1 94.5 194 ILE A C 1
ATOM 1456 O O . ILE A 1 194 ? 12.852 5.977 -6.531 1 94.5 194 ILE A O 1
ATOM 1460 N N . LEU A 1 195 ? 13.594 7.629 -5.215 1 94.81 195 LEU A N 1
ATOM 1461 C CA . LEU A 1 195 ? 14.672 6.809 -4.668 1 94.81 195 LEU A CA 1
ATOM 1462 C C . LEU A 1 195 ? 14.109 5.613 -3.906 1 94.81 195 LEU A C 1
ATOM 1464 O O . LEU A 1 195 ? 14.625 4.5 -4.023 1 94.81 195 LEU A O 1
ATOM 1468 N N . PHE A 1 196 ? 13.086 5.855 -3.162 1 95.62 196 PHE A N 1
ATOM 1469 C CA . PHE A 1 196 ? 12.414 4.773 -2.451 1 95.62 196 PHE A CA 1
ATOM 1470 C C . PHE A 1 196 ? 11.984 3.674 -3.416 1 95.62 196 PHE A C 1
ATOM 1472 O O . PHE A 1 196 ? 12.281 2.498 -3.199 1 95.62 196 PHE A O 1
ATOM 1479 N N . ILE A 1 197 ? 11.312 4.031 -4.484 1 96.69 197 ILE A N 1
ATOM 1480 C CA . ILE A 1 197 ? 10.758 3.062 -5.418 1 96.69 197 ILE A CA 1
ATOM 1481 C C . ILE A 1 197 ? 11.883 2.281 -6.086 1 96.69 197 ILE A C 1
ATOM 1483 O O . ILE A 1 197 ? 11.797 1.062 -6.246 1 96.69 197 ILE A O 1
ATOM 1487 N N . VAL A 1 198 ? 12.93 2.961 -6.48 1 97.31 198 VAL A N 1
ATOM 1488 C CA . VAL A 1 198 ? 14.055 2.33 -7.156 1 97.31 198 VAL A CA 1
ATOM 1489 C C . VAL A 1 198 ? 14.734 1.336 -6.211 1 97.31 198 VAL A C 1
ATOM 1491 O O . VAL A 1 198 ? 14.984 0.189 -6.586 1 97.31 198 VAL A O 1
ATOM 1494 N N . VAL A 1 199 ? 14.953 1.777 -4.984 1 98 199 VAL A N 1
ATOM 1495 C CA . VAL A 1 199 ? 15.625 0.92 -4.016 1 98 199 VAL A CA 1
ATOM 1496 C C . VAL A 1 199 ? 14.719 -0.255 -3.646 1 98 199 VAL A C 1
ATOM 1498 O O . VAL A 1 199 ? 15.195 -1.377 -3.459 1 98 199 VAL A O 1
ATOM 1501 N N . PHE A 1 200 ? 13.461 -0.007 -3.521 1 97.94 200 PHE A N 1
ATOM 1502 C CA . PHE A 1 200 ? 12.484 -1.063 -3.27 1 97.94 200 PHE A CA 1
ATOM 1503 C C . PHE A 1 200 ? 12.539 -2.121 -4.363 1 97.94 200 PHE A C 1
ATOM 1505 O O . PHE A 1 200 ? 12.664 -3.314 -4.078 1 97.94 200 PHE A O 1
ATOM 1512 N N . PHE A 1 201 ? 12.523 -1.695 -5.645 1 97.62 201 PHE A N 1
ATOM 1513 C CA . PHE A 1 201 ? 12.594 -2.615 -6.773 1 97.62 201 PHE A CA 1
ATOM 1514 C C . PHE A 1 201 ? 13.922 -3.363 -6.777 1 97.62 201 PHE A C 1
ATOM 1516 O O . PHE A 1 201 ? 13.961 -4.574 -7.008 1 97.62 201 PHE A O 1
ATOM 1523 N N . VAL A 1 202 ? 14.984 -2.674 -6.559 1 97.75 202 VAL A N 1
ATOM 1524 C CA . VAL A 1 202 ? 16.312 -3.287 -6.555 1 97.75 202 VAL A CA 1
ATOM 1525 C C . VAL A 1 202 ? 16.391 -4.34 -5.449 1 97.75 202 VAL A C 1
ATOM 1527 O O . VAL A 1 202 ? 16.969 -5.414 -5.648 1 97.75 202 VAL A O 1
ATOM 1530 N N . GLY A 1 203 ? 15.875 -4.008 -4.27 1 97.75 203 GLY A N 1
ATOM 1531 C CA . GLY A 1 203 ? 15.82 -4.996 -3.205 1 97.75 203 GLY A CA 1
ATOM 1532 C C . GLY A 1 203 ? 15.078 -6.262 -3.604 1 97.75 203 GLY A C 1
ATOM 1533 O O . GLY A 1 203 ? 15.539 -7.371 -3.316 1 97.75 203 GLY A O 1
ATOM 1534 N N . GLY A 1 204 ? 13.922 -6.066 -4.262 1 96.5 204 GLY A N 1
ATOM 1535 C CA . GLY A 1 204 ? 13.195 -7.219 -4.777 1 96.5 204 GLY A CA 1
ATOM 1536 C C . GLY A 1 204 ? 13.977 -7.996 -5.82 1 96.5 204 GLY A C 1
ATOM 1537 O O . GLY A 1 204 ? 13.992 -9.227 -5.797 1 96.5 204 GLY A O 1
ATOM 1538 N N . LEU A 1 205 ? 14.594 -7.25 -6.715 1 95.44 205 LEU A N 1
ATOM 1539 C CA . LEU A 1 205 ? 15.352 -7.883 -7.793 1 95.44 205 LEU A CA 1
ATOM 1540 C C . LEU A 1 205 ? 16.516 -8.688 -7.238 1 95.44 205 LEU A C 1
ATOM 1542 O O . LEU A 1 205 ? 16.703 -9.852 -7.602 1 95.44 205 LEU A O 1
ATOM 1546 N N . VAL A 1 206 ? 17.297 -8.086 -6.355 1 96.5 206 VAL A N 1
ATOM 1547 C CA . VAL A 1 206 ? 18.453 -8.758 -5.758 1 96.5 206 VAL A CA 1
ATOM 1548 C C . VAL A 1 206 ? 17.969 -9.961 -4.938 1 96.5 206 VAL A C 1
ATOM 1550 O O . VAL A 1 206 ? 18.562 -11.047 -5.016 1 96.5 206 VAL A O 1
ATOM 1553 N N . GLY A 1 207 ? 16.938 -9.758 -4.145 1 93.56 207 GLY A N 1
ATOM 1554 C CA . GLY A 1 207 ? 16.375 -10.875 -3.408 1 93.56 207 GLY A CA 1
ATOM 1555 C C . GLY A 1 207 ? 15.898 -12 -4.309 1 93.56 207 GLY A C 1
ATOM 1556 O O . GLY A 1 207 ? 16.172 -13.172 -4.039 1 93.56 207 GLY A O 1
ATOM 1557 N N . GLY A 1 208 ? 15.188 -11.633 -5.387 1 91.25 208 GLY A N 1
ATOM 1558 C CA . GLY A 1 208 ? 14.711 -12.625 -6.336 1 91.25 208 GLY A CA 1
ATOM 1559 C C . GLY A 1 208 ? 15.828 -13.398 -7 1 91.25 208 GLY A C 1
ATOM 1560 O O . GLY A 1 208 ? 15.719 -14.609 -7.199 1 91.25 208 GLY A O 1
ATOM 1561 N N . LEU A 1 209 ? 16.891 -12.703 -7.375 1 92.25 209 LEU A N 1
ATOM 1562 C CA . LEU A 1 209 ? 18.031 -13.359 -7.988 1 92.25 209 LEU A CA 1
ATOM 1563 C C . LEU A 1 209 ? 18.719 -14.305 -7 1 92.25 209 LEU A C 1
ATOM 1565 O O . LEU A 1 209 ? 19.141 -15.406 -7.371 1 92.25 209 LEU A O 1
ATOM 1569 N N . ALA A 1 210 ? 18.812 -13.875 -5.77 1 91.56 210 ALA A N 1
ATOM 1570 C CA . ALA A 1 210 ? 19.359 -14.742 -4.73 1 91.56 210 ALA A CA 1
ATOM 1571 C C . ALA A 1 210 ? 18.5 -15.984 -4.543 1 91.56 210 ALA A C 1
ATOM 1573 O O . ALA A 1 210 ? 19.016 -17.094 -4.355 1 91.56 210 ALA A O 1
ATOM 1574 N N . TYR A 1 211 ? 17.219 -15.773 -4.547 1 85.88 211 TYR A N 1
ATOM 1575 C CA . TYR A 1 211 ? 16.266 -16.875 -4.434 1 85.88 211 TYR A CA 1
ATOM 1576 C C . TYR A 1 211 ? 16.438 -17.859 -5.574 1 85.88 211 TYR A C 1
ATOM 1578 O O . TYR A 1 211 ? 16.516 -19.078 -5.34 1 85.88 211 TYR A O 1
ATOM 1586 N N . ARG A 1 212 ? 16.594 -17.375 -6.793 1 85.44 212 ARG A N 1
ATOM 1587 C CA . ARG A 1 212 ? 16.625 -18.203 -7.996 1 85.44 212 ARG A CA 1
ATOM 1588 C C . ARG A 1 212 ? 17.938 -18.953 -8.109 1 85.44 212 ARG A C 1
ATOM 1590 O O . ARG A 1 212 ? 17.969 -20.141 -8.414 1 85.44 212 ARG A O 1
ATOM 1597 N N . TYR A 1 213 ? 19.031 -18.328 -7.941 1 88.38 213 TYR A N 1
ATOM 1598 C CA . TYR A 1 213 ? 20.328 -18.891 -8.297 1 88.38 213 TYR A CA 1
ATOM 1599 C C . TYR A 1 213 ? 21 -19.547 -7.094 1 88.38 213 TYR A C 1
ATOM 1601 O O . TYR A 1 213 ? 21.922 -20.328 -7.246 1 88.38 213 TYR A O 1
ATOM 1609 N N . TYR A 1 214 ? 20.531 -19.234 -5.906 1 89.12 214 TYR A N 1
ATOM 1610 C CA . TYR A 1 214 ? 21.156 -19.828 -4.727 1 89.12 214 TYR A CA 1
ATOM 1611 C C . TYR A 1 214 ? 20.125 -20.547 -3.867 1 89.12 214 TYR A C 1
ATOM 1613 O O . TYR A 1 214 ? 19.688 -21.641 -4.211 1 89.12 214 TYR A O 1
ATOM 1621 N N . ALA A 1 215 ? 19.484 -19.812 -2.824 1 85.88 215 ALA A N 1
ATOM 1622 C CA . ALA A 1 215 ? 18.484 -20.406 -1.939 1 85.88 215 ALA A CA 1
ATOM 1623 C C . ALA A 1 215 ? 17.562 -19.344 -1.363 1 85.88 215 ALA A C 1
ATOM 1625 O O . ALA A 1 215 ? 17.953 -18.188 -1.176 1 85.88 215 ALA A O 1
ATOM 1626 N N . PRO A 1 216 ? 16.344 -19.703 -1.153 1 83.25 216 PRO A N 1
ATOM 1627 C CA . PRO A 1 216 ? 15.391 -18.781 -0.519 1 83.25 216 PRO A CA 1
ATOM 1628 C C . PRO A 1 216 ? 15.922 -18.203 0.789 1 83.25 216 PRO A C 1
ATOM 1630 O O . PRO A 1 216 ? 15.602 -17.062 1.136 1 83.25 216 PRO A O 1
ATOM 1633 N N . GLN A 1 217 ? 16.703 -18.984 1.503 1 81.62 217 GLN A N 1
ATOM 1634 C CA . GLN A 1 217 ? 17.234 -18.547 2.789 1 81.62 217 GLN A CA 1
ATOM 1635 C C . GLN A 1 217 ? 18.156 -17.344 2.627 1 81.62 217 GLN A C 1
ATOM 1637 O O . GLN A 1 217 ? 18.312 -16.547 3.555 1 81.62 217 GLN A O 1
ATOM 1642 N N . LEU A 1 218 ? 18.75 -17.266 1.461 1 85.94 218 LEU A N 1
ATOM 1643 C CA . LEU A 1 218 ? 19.625 -16.125 1.224 1 85.94 218 LEU A CA 1
ATOM 1644 C C . LEU A 1 218 ? 18.844 -14.82 1.16 1 85.94 218 LEU A C 1
ATOM 1646 O O . LEU A 1 218 ? 19.344 -13.766 1.548 1 85.94 218 LEU A O 1
ATOM 1650 N N . CYS A 1 219 ? 17.594 -14.867 0.655 1 86.19 219 CYS A N 1
ATOM 1651 C CA . CYS A 1 219 ? 16.734 -13.695 0.679 1 86.19 219 CYS A CA 1
ATOM 1652 C C . CYS A 1 219 ? 16.5 -13.219 2.107 1 86.19 219 CYS A C 1
ATOM 1654 O O . CYS A 1 219 ? 16.547 -12.016 2.373 1 86.19 219 CYS A O 1
ATOM 1656 N N . LEU A 1 220 ? 16.312 -14.148 2.977 1 84.62 220 LEU A N 1
ATOM 1657 C CA . LEU A 1 220 ? 16.094 -13.82 4.383 1 84.62 220 LEU A CA 1
ATOM 1658 C C . LEU A 1 220 ? 17.359 -13.211 5 1 84.62 220 LEU A C 1
ATOM 1660 O O . LEU A 1 220 ? 17.266 -12.281 5.801 1 84.62 220 LEU A O 1
ATOM 1664 N N . LEU A 1 221 ? 18.453 -13.828 4.629 1 85.25 221 LEU A N 1
ATOM 1665 C CA . LEU A 1 221 ? 19.719 -13.297 5.121 1 85.25 221 LEU A CA 1
ATOM 1666 C C . LEU A 1 221 ? 19.922 -11.867 4.645 1 85.25 221 LEU A C 1
ATOM 1668 O O . LEU A 1 221 ? 20.359 -11.008 5.418 1 85.25 221 LEU A O 1
ATOM 1672 N N . LEU A 1 222 ? 19.672 -11.594 3.361 1 88.88 222 LEU A N 1
ATOM 1673 C CA . LEU A 1 222 ? 19.781 -10.234 2.824 1 88.88 222 LEU A CA 1
ATOM 1674 C C . LEU A 1 222 ? 18.891 -9.273 3.594 1 88.88 222 LEU A C 1
ATOM 1676 O O . LEU A 1 222 ? 19.312 -8.18 3.957 1 88.88 222 LEU A O 1
ATOM 1680 N N . THR A 1 223 ? 17.656 -9.695 3.785 1 88.56 223 THR A N 1
ATOM 1681 C CA . THR A 1 223 ? 16.719 -8.883 4.551 1 88.56 223 THR A CA 1
ATOM 1682 C C . THR A 1 223 ? 17.281 -8.562 5.93 1 88.56 223 THR A C 1
ATOM 1684 O O . THR A 1 223 ? 17.266 -7.406 6.359 1 88.56 223 THR A O 1
ATOM 1687 N N . ALA A 1 224 ? 17.797 -9.531 6.609 1 85.31 224 ALA A N 1
ATOM 1688 C CA . ALA A 1 224 ? 18.344 -9.359 7.953 1 85.31 224 ALA A CA 1
ATOM 1689 C C . ALA A 1 224 ? 19.531 -8.406 7.945 1 85.31 224 ALA A C 1
ATOM 1691 O O . ALA A 1 224 ? 19.641 -7.527 8.805 1 85.31 224 ALA A O 1
ATOM 1692 N N . VAL A 1 225 ? 20.422 -8.594 7.012 1 87.75 225 VAL A N 1
ATOM 1693 C CA . VAL A 1 225 ? 21.625 -7.793 6.926 1 87.75 225 VAL A CA 1
ATOM 1694 C C . VAL A 1 225 ? 21.266 -6.336 6.66 1 87.75 225 VAL A C 1
ATOM 1696 O O . VAL A 1 225 ? 21.797 -5.43 7.309 1 87.75 225 VAL A O 1
ATOM 1699 N N . PHE A 1 226 ? 20.391 -6.074 5.75 1 90.88 226 PHE A N 1
ATOM 1700 C CA . PHE A 1 226 ? 20.031 -4.703 5.406 1 90.88 226 PHE A CA 1
ATOM 1701 C C . PHE A 1 226 ? 19.266 -4.039 6.551 1 90.88 226 PHE A C 1
ATOM 1703 O O . PHE A 1 226 ? 19.406 -2.834 6.777 1 90.88 226 PHE A O 1
ATOM 1710 N N . LYS A 1 227 ? 18.453 -4.77 7.258 1 87.25 227 LYS A N 1
ATOM 1711 C CA . LYS A 1 227 ? 17.797 -4.211 8.438 1 87.25 227 LYS A CA 1
ATOM 1712 C C . LYS A 1 227 ? 18.828 -3.885 9.523 1 87.25 227 LYS A C 1
ATOM 1714 O O . LYS A 1 227 ? 18.703 -2.877 10.227 1 87.25 227 LYS A O 1
ATOM 1719 N N . LEU A 1 228 ? 19.781 -4.797 9.703 1 84 228 LEU A N 1
ATOM 1720 C CA . LEU A 1 228 ? 20.844 -4.531 10.672 1 84 228 LEU A CA 1
ATOM 1721 C C . LEU A 1 228 ? 21.625 -3.279 10.289 1 84 228 LEU A C 1
ATOM 1723 O O . LEU A 1 228 ? 21.922 -2.443 11.141 1 84 228 LEU A O 1
ATOM 1727 N N . LEU A 1 229 ? 21.969 -3.201 8.984 1 87.38 229 LEU A N 1
ATOM 1728 C CA . LEU A 1 229 ? 22.672 -2.02 8.5 1 87.38 229 LEU A CA 1
ATOM 1729 C C . LEU A 1 229 ? 21.844 -0.759 8.734 1 87.38 229 LEU A C 1
ATOM 1731 O O . LEU A 1 229 ? 22.406 0.303 9.031 1 87.38 229 LEU A O 1
ATOM 1735 N N . ALA A 1 230 ? 20.531 -0.854 8.539 1 87.19 230 ALA A N 1
ATOM 1736 C CA . ALA A 1 230 ? 19.656 0.274 8.828 1 87.19 230 ALA A CA 1
ATOM 1737 C C . ALA A 1 230 ? 19.75 0.68 10.297 1 87.19 230 ALA A C 1
ATOM 1739 O O . ALA A 1 230 ? 19.891 1.864 10.609 1 87.19 230 ALA A O 1
ATOM 1740 N N . GLY A 1 231 ? 19.672 -0.288 11.164 1 80.62 231 GLY A N 1
ATOM 1741 C CA . GLY A 1 231 ? 19.828 0.003 12.578 1 80.62 231 GLY A CA 1
ATOM 1742 C C . GLY A 1 231 ? 21.156 0.657 12.906 1 80.62 231 GLY A C 1
ATOM 1743 O O . GLY A 1 231 ? 21.219 1.605 13.695 1 80.62 231 GLY A O 1
ATOM 1744 N N . LEU A 1 232 ? 22.219 0.161 12.312 1 79.81 232 LEU A N 1
ATOM 1745 C CA . LEU A 1 232 ? 23.547 0.692 12.547 1 79.81 232 LEU A CA 1
ATOM 1746 C C . LEU A 1 232 ? 23.672 2.117 12.016 1 79.81 232 LEU A C 1
ATOM 1748 O O . LEU A 1 232 ? 24.391 2.938 12.586 1 79.81 232 LEU A O 1
ATOM 1752 N N . SER A 1 233 ? 22.969 2.393 10.953 1 82.81 233 SER A N 1
ATOM 1753 C CA . SER A 1 233 ? 23.031 3.73 10.383 1 82.81 233 SER A CA 1
ATOM 1754 C C . SER A 1 233 ? 22.484 4.777 11.344 1 82.81 233 SER A C 1
ATOM 1756 O O . SER A 1 233 ? 22.828 5.957 11.25 1 82.81 233 SER A O 1
ATOM 1758 N N . LEU A 1 234 ? 21.625 4.398 12.242 1 77.12 234 LEU A N 1
ATOM 1759 C CA . LEU A 1 234 ? 21.062 5.324 13.219 1 77.12 234 LEU A CA 1
ATOM 1760 C C . LEU A 1 234 ? 22.109 5.762 14.227 1 77.12 234 LEU A C 1
ATOM 1762 O O . LEU A 1 234 ? 21.969 6.797 14.883 1 77.12 234 LEU A O 1
ATOM 1766 N N . LEU A 1 235 ? 23.078 4.906 14.383 1 70.88 235 LEU A N 1
ATOM 1767 C CA . LEU A 1 235 ? 24.156 5.234 15.32 1 70.88 235 LEU A CA 1
ATOM 1768 C C . LEU A 1 235 ? 24.969 6.422 14.82 1 70.88 235 LEU A C 1
ATOM 1770 O O . LEU A 1 235 ? 25.656 7.086 15.602 1 70.88 235 LEU A O 1
ATOM 1774 N N . PHE A 1 236 ? 24.812 6.695 13.578 1 71.94 236 PHE A N 1
ATOM 1775 C CA . PHE A 1 236 ? 25.609 7.762 12.992 1 71.94 236 PHE A CA 1
ATOM 1776 C C . PHE A 1 236 ? 24.797 9.047 12.883 1 71.94 236 PHE A C 1
ATOM 1778 O O . PHE A 1 236 ? 25.281 10.047 12.336 1 71.94 236 PHE A O 1
ATOM 1785 N N . LEU A 1 237 ? 23.562 8.969 13.367 1 71.69 237 LEU A N 1
ATOM 1786 C CA . LEU A 1 237 ? 22.734 10.164 13.281 1 71.69 237 LEU A CA 1
ATOM 1787 C C . LEU A 1 237 ? 23.234 11.234 14.25 1 71.69 237 LEU A C 1
ATOM 1789 O O . LEU A 1 237 ? 23.672 10.922 15.352 1 71.69 237 LEU A O 1
ATOM 1793 N N . ARG A 1 238 ? 23.375 12.445 13.656 1 58.84 238 ARG A N 1
ATOM 1794 C CA . ARG A 1 238 ? 23.734 13.578 14.508 1 58.84 238 ARG A CA 1
ATOM 1795 C C . ARG A 1 238 ? 22.547 14.008 15.375 1 58.84 238 ARG A C 1
ATOM 1797 O O . ARG A 1 238 ? 21.422 14.141 14.883 1 58.84 238 ARG A O 1
ATOM 1804 N N . VAL A 1 239 ? 22.391 13.555 16.562 1 53.19 239 VAL A N 1
ATOM 1805 C CA . VAL A 1 239 ? 21.344 13.977 17.484 1 53.19 239 VAL A CA 1
ATOM 1806 C C . VAL A 1 239 ? 21.359 15.5 17.609 1 53.19 239 VAL A C 1
ATOM 1808 O O . VAL A 1 239 ? 22.375 16.078 18 1 53.19 239 VAL A O 1
ATOM 1811 N N . GLY A 1 240 ? 20.828 16.141 16.719 1 48.28 240 GLY A N 1
ATOM 1812 C CA . GLY A 1 240 ? 20.797 17.578 16.906 1 48.28 240 GLY A CA 1
ATOM 1813 C C . GLY A 1 240 ? 20.312 18 18.281 1 48.28 240 GLY A C 1
ATOM 1814 O O . GLY A 1 240 ? 19.531 17.281 18.906 1 48.28 240 GLY A O 1
ATOM 1815 N N . ARG A 1 241 ? 21.141 18.703 19.062 1 43.41 241 ARG A N 1
ATOM 1816 C CA . ARG A 1 241 ? 20.797 19.359 20.312 1 43.41 241 ARG A CA 1
ATOM 1817 C C . ARG A 1 241 ? 19.375 19.891 20.281 1 43.41 241 ARG A C 1
ATOM 1819 O O . ARG A 1 241 ? 19 20.656 19.391 1 43.41 241 ARG A O 1
ATOM 1826 N N . GLY A 1 242 ? 18.422 19.047 20.531 1 41.62 242 GLY A N 1
ATOM 1827 C CA . GLY A 1 242 ? 17.094 19.625 20.656 1 41.62 242 GLY A CA 1
ATOM 1828 C C . GLY A 1 242 ? 17.109 21.078 21.062 1 41.62 242 GLY A C 1
ATOM 1829 O O . GLY A 1 242 ? 18.109 21.562 21.625 1 41.62 242 GLY A O 1
ATOM 1830 N N . ALA A 1 243 ? 16.266 21.906 20.438 1 40.72 243 ALA A N 1
ATOM 1831 C CA . ALA A 1 243 ? 16.094 23.297 20.812 1 40.72 243 ALA A CA 1
ATOM 1832 C C . ALA A 1 243 ? 16.141 23.469 22.328 1 40.72 243 ALA A C 1
ATOM 1834 O O . ALA A 1 243 ? 16.547 24.516 22.828 1 40.72 243 ALA A O 1
ATOM 1835 N N . GLY A 1 244 ? 15.773 22.453 23.031 1 39.59 244 GLY A N 1
ATOM 1836 C CA . GLY A 1 244 ? 15.719 22.672 24.469 1 39.59 244 GLY A CA 1
ATOM 1837 C C . GLY A 1 244 ? 17.078 22.75 25.109 1 39.59 244 GLY A C 1
ATOM 1838 O O . GLY A 1 244 ? 17.219 23.266 26.219 1 39.59 244 GLY A O 1
ATOM 1839 N N . ASP A 1 245 ? 17.953 22.078 24.609 1 43.16 245 ASP A N 1
ATOM 1840 C CA . ASP A 1 245 ? 19.25 22.156 25.266 1 43.16 245 ASP A CA 1
ATOM 1841 C C . ASP A 1 245 ? 19.953 23.484 24.953 1 43.16 245 ASP A C 1
ATOM 1843 O O . ASP A 1 245 ? 20.812 23.938 25.703 1 43.16 245 ASP A O 1
ATOM 1847 N N . GLU A 1 246 ? 19.734 23.953 23.734 1 39.38 246 GLU A N 1
ATOM 1848 C CA . GLU A 1 246 ? 20.297 25.281 23.484 1 39.38 246 GLU A CA 1
ATOM 1849 C C . GLU A 1 246 ? 19.672 26.328 24.406 1 39.38 246 GLU A C 1
ATOM 1851 O O . GLU A 1 246 ? 20.312 27.312 24.75 1 39.38 246 GLU A O 1
ATOM 1856 N N . GLU A 1 247 ? 18.359 26.141 24.609 1 41.47 247 GLU A N 1
ATOM 1857 C CA . GLU A 1 247 ? 17.75 27.109 25.531 1 41.47 247 GLU A CA 1
ATOM 1858 C C . GLU A 1 247 ? 18.297 26.953 26.938 1 41.47 247 GLU A C 1
ATOM 1860 O O . GLU A 1 247 ? 18.422 27.938 27.672 1 41.47 247 GLU A O 1
ATOM 1865 N N . LYS A 1 248 ? 18.625 25.734 27.297 1 47.59 248 LYS A N 1
ATOM 1866 C CA . LYS A 1 248 ? 19.172 25.594 28.641 1 47.59 248 LYS A CA 1
ATOM 1867 C C . LYS A 1 248 ? 20.594 26.125 28.719 1 47.59 248 LYS A C 1
ATOM 1869 O O . LYS A 1 248 ? 21.031 26.641 29.75 1 47.59 248 LYS A O 1
ATOM 1874 N N . GLU A 1 249 ? 21.297 25.875 27.703 1 43.97 249 GLU A N 1
ATOM 1875 C CA . GLU A 1 249 ? 22.656 26.391 27.75 1 43.97 249 GLU A CA 1
ATOM 1876 C C . GLU A 1 249 ? 22.656 27.906 27.594 1 43.97 249 GLU A C 1
ATOM 1878 O O . GLU A 1 249 ? 23.5 28.594 28.203 1 43.97 249 GLU A O 1
ATOM 1883 N N . ALA A 1 250 ? 21.766 28.375 26.688 1 46.91 250 ALA A N 1
ATOM 1884 C CA . ALA A 1 250 ? 21.688 29.828 26.562 1 46.91 250 ALA A CA 1
ATOM 1885 C C . ALA A 1 250 ? 21.125 30.453 27.844 1 46.91 250 ALA A C 1
ATOM 1887 O O . ALA A 1 250 ? 21.516 31.562 28.234 1 46.91 250 ALA A O 1
ATOM 1888 N N . GLY A 1 251 ? 20.062 29.625 28.328 1 45.78 251 GLY A N 1
ATOM 1889 C CA . GLY A 1 251 ? 19.516 30.125 29.562 1 45.78 251 GLY A CA 1
ATOM 1890 C C . GLY A 1 251 ? 20.469 30.016 30.734 1 45.78 251 GLY A C 1
ATOM 1891 O O . GLY A 1 251 ? 20.25 30.625 31.781 1 45.78 251 GLY A O 1
ATOM 1892 N N . GLY A 1 252 ? 21.297 28.953 30.609 1 46.5 252 GLY A N 1
ATOM 1893 C CA . GLY A 1 252 ? 22.25 28.828 31.703 1 46.5 252 GLY A CA 1
ATOM 1894 C C . GLY A 1 252 ? 23.25 29.953 31.766 1 46.5 252 GLY A C 1
ATOM 1895 O O . GLY A 1 252 ? 24.031 30.062 32.719 1 46.5 252 GLY A O 1
ATOM 1896 N N . SER A 1 253 ? 23.484 30.5 30.469 1 43.06 253 SER A N 1
ATOM 1897 C CA . SER A 1 253 ? 24.516 31.531 30.516 1 43.06 253 SER A CA 1
ATOM 1898 C C . SER A 1 253 ? 23.969 32.844 31.078 1 43.06 253 SER A C 1
ATOM 1900 O O . SER A 1 253 ? 24.672 33.844 31.109 1 43.06 253 SER A O 1
ATOM 1902 N N . THR A 1 254 ? 22.531 32.938 31.141 1 39.53 254 THR A N 1
ATOM 1903 C CA . THR A 1 254 ? 22.125 34.219 31.703 1 39.53 254 THR A CA 1
ATOM 1904 C C . THR A 1 254 ? 22.484 34.281 33.188 1 39.53 254 THR A C 1
ATOM 1906 O O . THR A 1 254 ? 21.734 33.812 34.031 1 39.53 254 THR A O 1
ATOM 1909 N N . ASP A 1 255 ? 23.672 33.875 33.5 1 39.34 2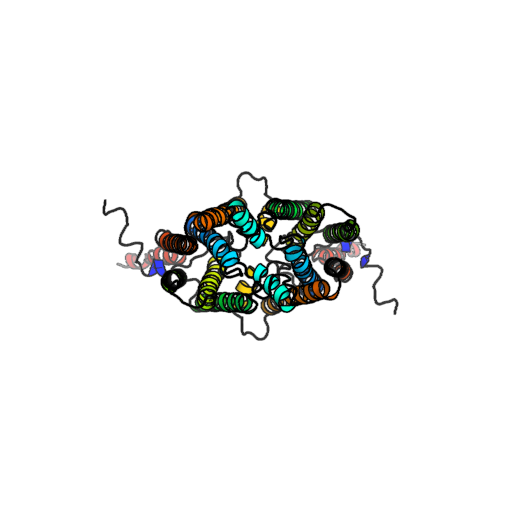55 ASP A N 1
ATOM 1910 C CA . ASP A 1 255 ? 24.188 34.312 34.781 1 39.34 255 ASP A CA 1
ATOM 1911 C C . ASP A 1 255 ? 23.797 35.75 35.062 1 39.34 255 ASP A C 1
ATOM 1913 O O . ASP A 1 255 ? 24.031 36.625 34.25 1 39.34 255 ASP A O 1
ATOM 1917 N N . SER A 1 256 ? 22.703 35.969 35.781 1 39.62 256 SER A N 1
ATOM 1918 C CA . SER A 1 256 ? 22.203 37.25 36.281 1 39.62 256 SER A CA 1
ATOM 1919 C C . SER A 1 256 ? 23.344 38.156 36.719 1 39.62 256 SER A C 1
ATOM 1921 O O . SER A 1 256 ? 24.156 37.781 37.562 1 39.62 256 SER A O 1
ATOM 1923 N N . PRO A 1 257 ? 23.891 38.938 35.75 1 43.28 257 PRO A N 1
ATOM 1924 C CA . PRO A 1 257 ? 24.922 39.906 36.094 1 43.28 257 PRO A CA 1
ATOM 1925 C C . PRO A 1 257 ? 24.625 40.656 37.406 1 43.28 257 PRO A C 1
ATOM 1927 O O . PRO A 1 257 ? 25.422 41.5 37.844 1 43.28 257 PRO A O 1
ATOM 1930 N N . ALA A 1 258 ? 23.406 40.531 37.844 1 42.53 258 ALA A N 1
ATOM 1931 C CA . ALA A 1 258 ? 23 41.469 38.906 1 42.53 258 ALA A CA 1
ATOM 1932 C C . ALA A 1 258 ? 23.812 41.25 40.188 1 42.53 258 ALA A C 1
ATOM 1934 O O . ALA A 1 258 ? 23.844 42.125 41.062 1 42.53 258 ALA A O 1
ATOM 1935 N N . GLU A 1 259 ? 24.328 39.938 40.281 1 40.03 259 GLU A N 1
ATOM 1936 C CA . GLU A 1 259 ? 24.797 39.781 41.656 1 40.03 259 GLU A CA 1
ATOM 1937 C C . GLU A 1 259 ? 26.172 40.406 41.844 1 40.03 259 GLU A C 1
ATOM 1939 O O . GLU A 1 259 ? 26.688 40.469 42.938 1 40.03 259 GLU A O 1
ATOM 1944 N N . GLN A 1 260 ? 26.812 40.688 40.688 1 39.44 260 GLN A N 1
ATOM 1945 C CA . GLN A 1 260 ? 28.188 41.094 41 1 39.44 260 GLN A CA 1
ATOM 1946 C C . GLN A 1 260 ? 28.25 42.531 41.469 1 39.44 260 GLN A C 1
ATOM 1948 O O . GLN A 1 260 ? 29.312 43.031 41.844 1 39.44 260 GLN A O 1
ATOM 1953 N N . VAL A 1 261 ? 27.234 43.281 41.094 1 39.72 261 VAL A N 1
ATOM 1954 C CA . VAL A 1 261 ? 27.531 44.688 41.312 1 39.72 261 VAL A CA 1
ATOM 1955 C C . VAL A 1 261 ? 27.406 45.031 42.781 1 39.72 261 VAL A C 1
ATOM 1957 O O . VAL A 1 261 ? 27.75 46.125 43.219 1 39.72 261 VAL A O 1
ATOM 1960 N N . LYS A 1 262 ? 26.625 44.188 43.438 1 40.81 262 LYS A N 1
ATOM 1961 C CA . LYS A 1 262 ? 26.391 44.75 44.75 1 40.81 262 LYS A CA 1
ATOM 1962 C C . LYS A 1 262 ? 27.594 44.531 45.656 1 40.81 262 LYS A C 1
ATOM 1964 O O . LYS A 1 262 ? 27.594 44.969 46.812 1 40.81 262 LYS A O 1
ATOM 1969 N N . ALA A 1 263 ? 28.609 43.688 45.188 1 33.75 263 ALA A N 1
ATOM 1970 C CA . ALA A 1 263 ? 29.609 43.625 46.25 1 33.75 263 ALA A CA 1
ATOM 1971 C C . ALA A 1 263 ? 30.562 44.812 46.156 1 33.75 263 ALA A C 1
ATOM 1973 O O . ALA A 1 263 ? 30.938 45.25 45.062 1 33.75 263 ALA A O 1
ATOM 1974 N N . MET B 1 1 ? -43.781 13.586 -4.996 1 28.42 1 MET B N 1
ATOM 1975 C CA . MET B 1 1 ? -42.594 12.719 -5.137 1 28.42 1 MET B CA 1
ATOM 1976 C C . MET B 1 1 ? -41.438 13.461 -5.793 1 28.42 1 MET B C 1
ATOM 1978 O O . MET B 1 1 ? -40.375 12.883 -6.008 1 28.42 1 MET B O 1
ATOM 1982 N N . THR B 1 2 ? -41.719 14.57 -6.547 1 35.34 2 THR B N 1
ATOM 1983 C CA . THR B 1 2 ? -40.875 15.406 -7.398 1 35.34 2 THR B CA 1
ATOM 1984 C C . THR B 1 2 ? -39.906 16.234 -6.559 1 35.34 2 THR B C 1
ATOM 1986 O O . THR B 1 2 ? -38.969 16.812 -7.094 1 35.34 2 THR B O 1
ATOM 1989 N N . ALA B 1 3 ? -40.344 16.594 -5.348 1 36 3 ALA B N 1
ATOM 1990 C CA . ALA B 1 3 ? -39.688 17.656 -4.559 1 36 3 ALA B CA 1
ATOM 1991 C C . ALA B 1 3 ? -38.375 17.188 -3.979 1 36 3 ALA B C 1
ATOM 1993 O O . ALA B 1 3 ? -37.75 17.891 -3.184 1 36 3 ALA B O 1
ATOM 1994 N N . LEU B 1 4 ? -38.219 15.906 -4.051 1 37.5 4 LEU B N 1
ATOM 1995 C CA . LEU B 1 4 ? -37.156 15.406 -3.201 1 37.5 4 LEU B CA 1
ATOM 1996 C C . LEU B 1 4 ? -35.781 15.844 -3.729 1 37.5 4 LEU B C 1
ATOM 1998 O O . LEU B 1 4 ? -34.781 15.719 -3.037 1 37.5 4 LEU B O 1
ATOM 2002 N N . PHE B 1 5 ? -35.594 15.719 -5.113 1 39.75 5 PHE B N 1
ATOM 2003 C CA . PHE B 1 5 ? -34.281 16.141 -5.602 1 39.75 5 PHE B CA 1
ATOM 2004 C C . PHE B 1 5 ? -34.25 17.656 -5.812 1 39.75 5 PHE B C 1
ATOM 2006 O O . PHE B 1 5 ? -34.938 18.188 -6.703 1 39.75 5 PHE B O 1
ATOM 2013 N N . PRO B 1 6 ? -34.125 18.484 -4.836 1 40.88 6 PRO B N 1
ATOM 2014 C CA . PRO B 1 6 ? -34.156 19.906 -5.188 1 40.88 6 PRO B CA 1
ATOM 2015 C C . PRO B 1 6 ? -33.344 20.219 -6.461 1 40.88 6 PRO B C 1
ATOM 2017 O O . PRO B 1 6 ? -32.219 19.781 -6.602 1 40.88 6 PRO B O 1
ATOM 2020 N N . SER B 1 7 ? -33.844 20.344 -7.574 1 43.03 7 SER B N 1
ATOM 2021 C CA . SER B 1 7 ? -33.438 20.734 -8.922 1 43.03 7 SER B CA 1
ATOM 2022 C C . SER B 1 7 ? -32.281 21.719 -8.891 1 43.03 7 SER B C 1
ATOM 2024 O O . SER B 1 7 ? -31.453 21.734 -9.797 1 43.03 7 SER B O 1
ATOM 2026 N N . SER B 1 8 ? -32.312 22.844 -8.039 1 42.66 8 SER B N 1
ATOM 2027 C CA . SER B 1 8 ? -31.438 24.016 -8.055 1 42.66 8 SER B CA 1
ATOM 2028 C C . SER B 1 8 ? -30.047 23.672 -7.559 1 42.66 8 SER B C 1
ATOM 2030 O O . SER B 1 8 ? -29.078 24.375 -7.871 1 42.66 8 SER B O 1
ATOM 2032 N N . LEU B 1 9 ? -29.859 22.875 -6.547 1 43.53 9 LEU B N 1
ATOM 2033 C CA . LEU B 1 9 ? -28.641 22.703 -5.781 1 43.53 9 LEU B CA 1
ATOM 2034 C C . LEU B 1 9 ? -27.594 21.938 -6.594 1 43.53 9 LEU B C 1
ATOM 2036 O O . LEU B 1 9 ? -26.391 22.219 -6.492 1 43.53 9 LEU B O 1
ATOM 2040 N N . PHE B 1 10 ? -28 20.781 -7.195 1 48.19 10 PHE B N 1
ATOM 2041 C CA . PHE B 1 10 ? -27.062 19.828 -7.781 1 48.19 10 PHE B CA 1
ATOM 2042 C C . PHE B 1 10 ? -26.312 20.453 -8.945 1 48.19 10 PHE B C 1
ATOM 2044 O O . PHE B 1 10 ? -25.188 20.047 -9.258 1 48.19 10 PHE B O 1
ATOM 2051 N N . LEU B 1 11 ? -26.953 21.406 -9.672 1 51.38 11 LEU B N 1
ATOM 2052 C CA . LEU B 1 11 ? -26.453 21.797 -10.984 1 51.38 11 LEU B CA 1
ATOM 2053 C C . LEU B 1 11 ? -25.828 23.188 -10.938 1 51.38 11 LEU B C 1
ATOM 2055 O O . LEU B 1 11 ? -25.625 23.812 -11.977 1 51.38 11 LEU B O 1
ATOM 2059 N N . SER B 1 12 ? -25.812 23.656 -9.719 1 53.34 12 SER B N 1
ATOM 2060 C CA . SER B 1 12 ? -25.234 24.984 -9.898 1 53.34 12 SER B CA 1
ATOM 2061 C C . SER B 1 12 ? -23.734 24.906 -10.164 1 53.34 12 SER B C 1
ATOM 2063 O O . SER B 1 12 ? -23.078 23.922 -9.812 1 53.34 12 SER B O 1
ATOM 2065 N N . ARG B 1 13 ? -23.312 25.781 -11 1 57.75 13 ARG B N 1
ATOM 2066 C CA . ARG B 1 13 ? -21.906 25.969 -11.328 1 57.75 13 ARG B CA 1
ATOM 2067 C C . ARG B 1 13 ? -21.031 25.953 -10.07 1 57.75 13 ARG B C 1
ATOM 2069 O O . ARG B 1 13 ? -19.938 25.406 -10.07 1 57.75 13 ARG B O 1
ATOM 2076 N N . ALA B 1 14 ? -21.656 26.5 -9.062 1 58 14 ALA B N 1
ATOM 2077 C CA . ALA B 1 14 ? -20.906 26.609 -7.816 1 58 14 ALA B CA 1
ATOM 2078 C C . ALA B 1 14 ? -20.656 25.234 -7.211 1 58 14 ALA B C 1
ATOM 2080 O O . ALA B 1 14 ? -19.594 24.984 -6.641 1 58 14 ALA B O 1
ATOM 2081 N N . TYR B 1 15 ? -21.609 24.453 -7.312 1 61.41 15 TYR B N 1
ATOM 2082 C CA . TYR B 1 15 ? -21.484 23.094 -6.773 1 61.41 15 TYR B CA 1
ATOM 2083 C C . TYR B 1 15 ? -20.344 22.344 -7.438 1 61.41 15 TYR B C 1
ATOM 2085 O O . TYR B 1 15 ? -19.531 21.719 -6.758 1 61.41 15 TYR B O 1
ATOM 2093 N N . TRP B 1 16 ? -20.156 22.531 -8.719 1 62.16 16 TRP B N 1
ATOM 2094 C CA . TRP B 1 16 ? -19.156 21.766 -9.461 1 62.16 16 TRP B CA 1
ATOM 2095 C C . TRP B 1 16 ? -17.781 22.406 -9.375 1 62.16 16 TRP B C 1
ATOM 2097 O O . TRP B 1 16 ? -16.766 21.766 -9.656 1 62.16 16 TRP B O 1
ATOM 2107 N N . GLN B 1 17 ? -17.891 23.609 -8.867 1 60.75 17 GLN B N 1
ATOM 2108 C CA . GLN B 1 17 ? -16.609 24.312 -8.703 1 60.75 17 GLN B CA 1
ATOM 2109 C C . GLN B 1 17 ? -16.094 24.172 -7.273 1 60.75 17 GLN B C 1
ATOM 2111 O O . GLN B 1 17 ? -14.961 24.562 -6.977 1 60.75 17 GLN B O 1
ATOM 2116 N N . ALA B 1 18 ? -17.016 23.578 -6.508 1 62.44 18 ALA B N 1
ATOM 2117 C CA . ALA B 1 18 ? -16.609 23.469 -5.109 1 62.44 18 ALA B CA 1
ATOM 2118 C C . ALA B 1 18 ? -15.484 22.438 -4.953 1 62.44 18 ALA B C 1
ATOM 2120 O O . ALA B 1 18 ? -15.438 21.453 -5.676 1 62.44 18 ALA B O 1
ATOM 2121 N N . ASP B 1 19 ? -14.586 22.781 -4.004 1 63.28 19 ASP B N 1
ATOM 2122 C CA . ASP B 1 19 ? -13.422 21.922 -3.738 1 63.28 19 ASP B CA 1
ATOM 2123 C C . ASP B 1 19 ? -13.828 20.672 -2.969 1 63.28 19 ASP B C 1
ATOM 2125 O O . ASP B 1 19 ? -14.75 20.719 -2.148 1 63.28 19 ASP B O 1
ATOM 2129 N N . LEU B 1 20 ? -13.445 19.578 -3.471 1 64.5 20 LEU B N 1
ATOM 2130 C CA . LEU B 1 20 ? -13.57 18.344 -2.703 1 64.5 20 LEU B CA 1
ATOM 2131 C C . LEU B 1 20 ? -12.391 18.172 -1.748 1 64.5 20 LEU B C 1
ATOM 2133 O O . LEU B 1 20 ? -11.242 18.062 -2.184 1 64.5 20 LEU B O 1
ATOM 2137 N N . ASP B 1 21 ? -12.664 18.453 -0.483 1 65.12 21 ASP B N 1
ATOM 2138 C CA . ASP B 1 21 ? -11.609 18.344 0.524 1 65.12 21 ASP B CA 1
ATOM 2139 C C . ASP B 1 21 ? -11.773 17.078 1.352 1 65.12 21 ASP B C 1
ATOM 2141 O O . ASP B 1 21 ? -12.664 17 2.203 1 65.12 21 ASP B O 1
ATOM 2145 N N . PHE B 1 22 ? -10.93 16.109 1.11 1 65.56 22 PHE B N 1
ATOM 2146 C CA . PHE B 1 22 ? -11.016 14.812 1.778 1 65.56 22 PHE B CA 1
ATOM 2147 C C . PHE B 1 22 ? -10.055 14.75 2.955 1 65.56 22 PHE B C 1
ATOM 2149 O O . PHE B 1 22 ? -9.828 13.672 3.52 1 65.56 22 PHE B O 1
ATOM 2156 N N . THR B 1 23 ? -9.555 15.867 3.285 1 65.5 23 THR B N 1
ATOM 2157 C CA . THR B 1 23 ? -8.539 15.883 4.328 1 65.5 23 THR B CA 1
ATOM 2158 C C . THR B 1 23 ? -9.172 15.75 5.707 1 65.5 23 THR B C 1
ATOM 2160 O O . THR B 1 23 ? -10.359 16.031 5.883 1 65.5 23 THR B O 1
ATOM 2163 N N . ARG B 1 24 ? -8.383 15.281 6.641 1 66.69 24 ARG B N 1
ATOM 2164 C CA . ARG B 1 24 ? -8.828 15.047 8.008 1 66.69 24 ARG B CA 1
ATOM 2165 C C . ARG B 1 24 ? -9.25 16.359 8.68 1 66.69 24 ARG B C 1
ATOM 2167 O O . ARG B 1 24 ? -10.016 16.344 9.648 1 66.69 24 ARG B O 1
ATOM 2174 N N . THR B 1 25 ? -8.82 17.422 8.133 1 66.44 25 THR B N 1
ATOM 2175 C CA . THR B 1 25 ? -9.086 18.703 8.781 1 66.44 25 THR B CA 1
ATOM 2176 C C . THR B 1 25 ? -10.398 19.297 8.289 1 66.44 25 THR B C 1
ATOM 2178 O O . THR B 1 25 ? -10.898 20.281 8.852 1 66.44 25 THR B O 1
ATOM 2181 N N . ASN B 1 26 ? -10.984 18.641 7.238 1 69.75 26 ASN B N 1
ATOM 2182 C CA . ASN B 1 26 ? -12.273 19.109 6.73 1 69.75 26 ASN B CA 1
ATOM 2183 C C . ASN B 1 26 ? -13.414 18.766 7.688 1 69.75 26 ASN B C 1
ATOM 2185 O O . ASN B 1 26 ? -13.664 17.594 7.969 1 69.75 26 ASN B O 1
ATOM 2189 N N . PRO B 1 27 ? -14.008 19.797 8.203 1 70.25 27 PRO B N 1
ATOM 2190 C CA . PRO B 1 27 ? -15.102 19.531 9.148 1 70.25 27 PRO B CA 1
ATOM 2191 C C . PRO B 1 27 ? -16.25 18.766 8.508 1 70.25 27 PRO B C 1
ATOM 2193 O O . PRO B 1 27 ? -17.031 18.109 9.211 1 70.25 27 PRO B O 1
ATOM 2196 N N . ASN B 1 28 ? -16.406 18.844 7.215 1 73.25 28 ASN B N 1
ATOM 2197 C CA . ASN B 1 28 ? -17.5 18.172 6.527 1 73.25 28 ASN B CA 1
ATOM 2198 C C . ASN B 1 28 ? -17.047 16.844 5.918 1 73.25 28 ASN B C 1
ATOM 2200 O O . ASN B 1 28 ? -17.672 16.344 4.98 1 73.25 28 ASN B O 1
ATOM 2204 N N . ARG B 1 29 ? -16.047 16.297 6.473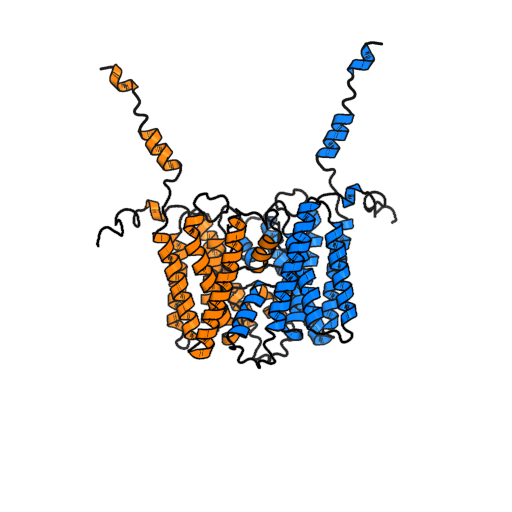 1 74.44 29 ARG B N 1
ATOM 2205 C CA . ARG B 1 29 ? -15.438 15.109 5.887 1 74.44 29 ARG B CA 1
ATOM 2206 C C . ARG B 1 29 ? -16.391 13.922 5.949 1 74.44 29 ARG B C 1
ATOM 2208 O O . ARG B 1 29 ? -16.328 13.016 5.113 1 74.44 29 ARG B O 1
ATOM 2215 N N . ALA B 1 30 ? -17.359 13.984 6.855 1 77.75 30 ALA B N 1
ATOM 2216 C CA . ALA B 1 30 ? -18.281 12.859 7.035 1 77.75 30 ALA B CA 1
ATOM 2217 C C . ALA B 1 30 ? -19.141 12.648 5.785 1 77.75 30 ALA B C 1
ATOM 2219 O O . ALA B 1 30 ? -19.516 11.516 5.473 1 77.75 30 ALA B O 1
ATOM 2220 N N . GLN B 1 31 ? -19.359 13.742 5.109 1 79.38 31 GLN B N 1
ATOM 2221 C CA . GLN B 1 31 ? -20.234 13.656 3.943 1 79.38 31 GLN B CA 1
ATOM 2222 C C . GLN B 1 31 ? -19.547 12.914 2.801 1 79.38 31 GLN B C 1
ATOM 2224 O O . GLN B 1 31 ? -20.203 12.438 1.876 1 79.38 31 GLN B O 1
ATOM 2229 N N . HIS B 1 32 ? -18.234 12.773 2.898 1 82.19 32 HIS B N 1
ATOM 2230 C CA . HIS B 1 32 ? -17.5 12.141 1.819 1 82.19 32 HIS B CA 1
ATOM 2231 C C . HIS B 1 32 ? -17.297 10.648 2.086 1 82.19 32 HIS B C 1
ATOM 2233 O O . HIS B 1 32 ? -16.781 9.922 1.233 1 82.19 32 HIS B O 1
ATOM 2239 N N . LEU B 1 33 ? -17.781 10.102 3.207 1 88.44 33 LEU B N 1
ATOM 2240 C CA . LEU B 1 33 ? -17.5 8.742 3.646 1 88.44 33 LEU B CA 1
ATOM 2241 C C . LEU B 1 33 ? -18.109 7.727 2.68 1 88.44 33 LEU B C 1
ATOM 2243 O O . LEU B 1 33 ? -17.453 6.777 2.266 1 88.44 33 LEU B O 1
ATOM 2247 N N . PRO B 1 34 ? -19.391 7.988 2.246 1 88.88 34 PRO B N 1
ATOM 2248 C CA . PRO B 1 34 ? -19.953 7.023 1.296 1 88.88 34 PRO B CA 1
ATOM 2249 C C . PRO B 1 34 ? -19.141 6.938 0 1 88.88 34 PRO B C 1
ATOM 2251 O O . PRO B 1 34 ? -18.938 5.848 -0.538 1 88.88 34 PRO B O 1
ATOM 2254 N N . PHE B 1 35 ? -18.656 8.07 -0.47 1 86.31 35 PHE B N 1
ATOM 2255 C CA . PHE B 1 35 ? -17.828 8.125 -1.672 1 86.31 35 PHE B CA 1
ATOM 2256 C C . PHE B 1 35 ? -16.562 7.285 -1.506 1 86.31 35 PHE B C 1
ATOM 2258 O O . PHE B 1 35 ? -16.266 6.445 -2.354 1 86.31 35 PHE B O 1
ATOM 2265 N N . LEU B 1 36 ? -15.953 7.441 -0.418 1 89.81 36 LEU B N 1
ATOM 2266 C CA . LEU B 1 36 ? -14.68 6.766 -0.159 1 89.81 36 LEU B CA 1
ATOM 2267 C C . LEU B 1 36 ? -14.898 5.273 0.066 1 89.81 36 LEU B C 1
ATOM 2269 O O . LEU B 1 36 ? -14.109 4.449 -0.406 1 89.81 36 LEU B O 1
ATOM 2273 N N . LEU B 1 37 ? -15.945 4.891 0.743 1 94.5 37 LEU B N 1
ATOM 2274 C CA . LEU B 1 37 ? -16.203 3.488 1.053 1 94.5 37 LEU B CA 1
ATOM 2275 C C . LEU B 1 37 ? -16.609 2.719 -0.203 1 94.5 37 LEU B C 1
ATOM 2277 O O . LEU B 1 37 ? -16.188 1.572 -0.391 1 94.5 37 LEU B O 1
ATOM 2281 N N . LEU B 1 38 ? -17.359 3.346 -1.029 1 92.94 38 LEU B N 1
ATOM 2282 C CA . LEU B 1 38 ? -17.75 2.717 -2.287 1 92.94 38 LEU B CA 1
ATOM 2283 C C . LEU B 1 38 ? -16.531 2.48 -3.174 1 92.94 38 LEU B C 1
ATOM 2285 O O . LEU B 1 38 ? -16.422 1.425 -3.801 1 92.94 38 LEU B O 1
ATOM 2289 N N . LEU B 1 39 ? -15.672 3.441 -3.201 1 91.69 39 LEU B N 1
ATOM 2290 C CA . LEU B 1 39 ? -14.445 3.305 -3.973 1 91.69 39 LEU B CA 1
ATOM 2291 C C . LEU B 1 39 ? -13.555 2.213 -3.389 1 91.69 39 LEU B C 1
ATOM 2293 O O . LEU B 1 39 ? -12.867 1.506 -4.129 1 91.69 39 LEU B O 1
ATOM 2297 N N . SER B 1 40 ? -13.547 2.094 -2.09 1 96.06 40 SER B N 1
ATOM 2298 C CA . SER B 1 40 ? -12.773 1.049 -1.432 1 96.06 40 SER B CA 1
ATOM 2299 C C . SER B 1 40 ? -13.281 -0.338 -1.814 1 96.06 40 SER B C 1
ATOM 2301 O O . SER B 1 40 ? -12.484 -1.244 -2.076 1 96.06 40 SER B O 1
ATOM 2303 N N . PHE B 1 41 ? -14.602 -0.492 -1.828 1 97 41 PHE B N 1
ATOM 2304 C CA . PHE B 1 41 ? -15.219 -1.736 -2.279 1 97 41 PHE B CA 1
ATOM 2305 C C . PHE B 1 41 ? -14.758 -2.084 -3.691 1 97 41 PHE B C 1
ATOM 2307 O O . PHE B 1 41 ? -14.344 -3.215 -3.955 1 97 41 PHE B O 1
ATOM 2314 N N . ALA B 1 42 ? -14.797 -1.138 -4.523 1 93.56 42 ALA B N 1
ATOM 2315 C CA . ALA B 1 42 ? -14.445 -1.328 -5.93 1 93.56 42 ALA B CA 1
ATOM 2316 C C . ALA B 1 42 ? -12.977 -1.709 -6.082 1 93.56 42 ALA B C 1
ATOM 2318 O O . ALA B 1 42 ? -12.625 -2.525 -6.938 1 93.56 42 ALA B O 1
ATOM 2319 N N . ALA B 1 43 ? -12.109 -1.099 -5.324 1 95.44 43 ALA B N 1
ATOM 2320 C CA . ALA B 1 43 ? -10.672 -1.337 -5.426 1 95.44 43 ALA B CA 1
ATOM 2321 C C . ALA B 1 43 ? -10.336 -2.795 -5.125 1 95.44 43 ALA B C 1
ATOM 2323 O O . ALA B 1 43 ? -9.555 -3.42 -5.852 1 95.44 43 ALA B O 1
ATOM 2324 N N . ALA B 1 44 ? -10.938 -3.361 -4.082 1 97 44 ALA B N 1
ATOM 2325 C CA . ALA B 1 44 ? -10.688 -4.762 -3.756 1 97 44 ALA B CA 1
ATOM 2326 C C . ALA B 1 44 ? -11.336 -5.691 -4.777 1 97 44 ALA B C 1
ATOM 2328 O O . ALA B 1 44 ? -10.758 -6.707 -5.16 1 97 44 ALA B O 1
ATOM 2329 N N . ALA B 1 45 ? -12.508 -5.324 -5.23 1 94.38 45 ALA B N 1
ATOM 2330 C CA . ALA B 1 45 ? -13.234 -6.141 -6.199 1 94.38 45 ALA B CA 1
ATOM 2331 C C . ALA B 1 45 ? -12.445 -6.27 -7.5 1 94.38 45 ALA B C 1
ATOM 2333 O O . ALA B 1 45 ? -12.391 -7.348 -8.094 1 94.38 45 ALA B O 1
ATOM 2334 N N . VAL B 1 46 ? -11.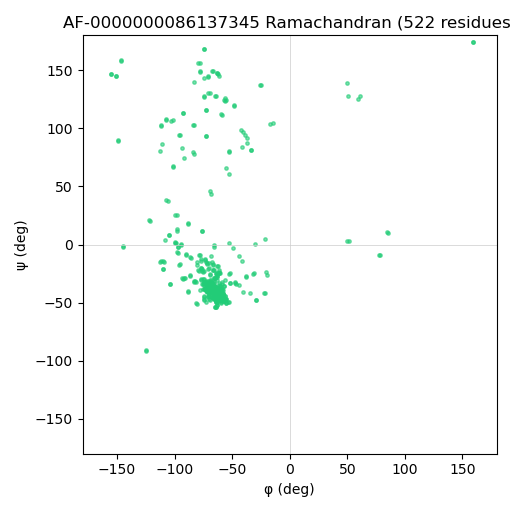812 -5.211 -7.941 1 92.44 46 VAL B N 1
ATOM 2335 C CA . VAL B 1 46 ? -11.102 -5.258 -9.219 1 92.44 46 VAL B CA 1
ATOM 2336 C C . VAL B 1 46 ? -9.844 -6.113 -9.078 1 92.4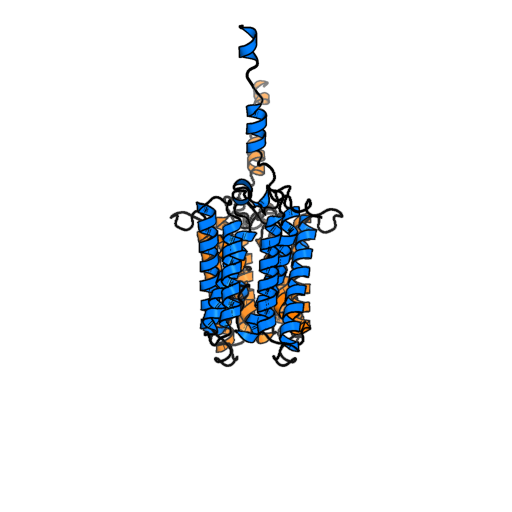4 46 VAL B C 1
ATOM 2338 O O . VAL B 1 46 ? -9.469 -6.82 -10.016 1 92.44 46 VAL B O 1
ATOM 2341 N N . ASP B 1 47 ? -9.188 -6.078 -7.93 1 93.56 47 ASP B N 1
ATOM 2342 C CA . ASP B 1 47 ? -7.957 -6.844 -7.77 1 93.56 47 ASP B CA 1
ATOM 2343 C C . ASP B 1 47 ? -8.25 -8.328 -7.602 1 93.56 47 ASP B C 1
ATOM 2345 O O . ASP B 1 47 ? -7.453 -9.18 -8 1 93.56 47 ASP B O 1
ATOM 2349 N N . VAL B 1 48 ? -9.398 -8.68 -7.043 1 91.62 48 VAL B N 1
ATOM 2350 C CA . VAL B 1 48 ? -9.758 -10.094 -6.949 1 91.62 48 VAL B CA 1
ATOM 2351 C C . VAL B 1 48 ? -10.094 -10.633 -8.344 1 91.62 48 VAL B C 1
ATOM 2353 O O . VAL B 1 48 ? -10.062 -11.844 -8.57 1 91.62 48 VAL B O 1
ATOM 2356 N N . PHE B 1 49 ? -10.422 -9.758 -9.258 1 86.81 49 PHE B N 1
ATOM 2357 C CA . PHE B 1 49 ? -10.57 -10.117 -10.664 1 86.81 49 PHE B CA 1
ATOM 2358 C C . PHE B 1 49 ? -9.211 -10.195 -11.344 1 86.81 49 PHE B C 1
ATOM 2360 O O . PHE B 1 49 ? -8.883 -11.188 -11.992 1 86.81 49 PHE B O 1
ATOM 2367 N N . SER B 1 50 ? -8.367 -9.164 -11.219 1 89.88 50 SER B N 1
ATOM 2368 C CA . SER B 1 50 ? -7.176 -9 -12.047 1 89.88 50 SER B CA 1
ATOM 2369 C C . SER B 1 50 ? -6.074 -9.969 -11.633 1 89.88 50 SER B C 1
ATOM 2371 O O . SER B 1 50 ? -5.316 -10.453 -12.477 1 89.88 50 SER B O 1
ATOM 2373 N N . VAL B 1 51 ? -5.957 -10.297 -10.367 1 89.62 51 VAL B N 1
ATOM 2374 C CA . VAL B 1 51 ? -4.863 -11.141 -9.898 1 89.62 51 VAL B CA 1
ATOM 2375 C C . VAL B 1 51 ? -4.992 -12.539 -10.5 1 89.62 51 VAL B C 1
ATOM 2377 O O . VAL B 1 51 ? -4.078 -13.023 -11.164 1 89.62 51 VAL B O 1
ATOM 2380 N N . PRO B 1 52 ? -6.137 -13.172 -10.344 1 86.38 52 PRO B N 1
ATOM 2381 C CA . PRO B 1 52 ? -6.223 -14.516 -10.938 1 86.38 52 PRO B CA 1
ATOM 2382 C C . PRO B 1 52 ? -6.418 -14.477 -12.453 1 86.38 52 PRO B C 1
ATOM 2384 O O . PRO B 1 52 ? -5.941 -15.367 -13.164 1 86.38 52 PRO B O 1
ATOM 2387 N N . TYR B 1 53 ? -7.07 -13.453 -12.977 1 84.25 53 TYR B N 1
ATOM 2388 C CA . TYR B 1 53 ? -7.434 -13.43 -14.391 1 84.25 53 TYR B CA 1
ATOM 2389 C C . TYR B 1 53 ? -6.312 -12.836 -15.234 1 84.25 53 TYR B C 1
ATOM 2391 O O . TYR B 1 53 ? -6.035 -13.32 -16.344 1 84.25 53 TYR B O 1
ATOM 2399 N N . LEU B 1 54 ? -5.695 -11.797 -14.758 1 84.25 54 LEU B N 1
ATOM 2400 C CA . LEU B 1 54 ? -4.707 -11.07 -15.547 1 84.25 54 LEU B CA 1
ATOM 2401 C C . LEU B 1 54 ? -3.301 -11.289 -15 1 84.25 54 LEU B C 1
ATOM 2403 O O . LEU B 1 54 ? -2.314 -10.953 -15.656 1 84.25 54 LEU B O 1
ATOM 2407 N N . GLY B 1 55 ? -3.141 -11.812 -13.781 1 86.94 55 GLY B N 1
ATOM 2408 C CA . GLY B 1 55 ? -1.855 -12.148 -13.18 1 86.94 55 GLY B CA 1
ATOM 2409 C C . GLY B 1 55 ? -1.182 -10.969 -12.516 1 86.94 55 GLY B C 1
ATOM 2410 O O . GLY B 1 55 ? 0.018 -11.008 -12.234 1 86.94 55 GLY B O 1
ATOM 2411 N N . VAL B 1 56 ? -1.904 -9.852 -12.352 1 92 56 VAL B N 1
ATOM 2412 C CA . VAL B 1 56 ? -1.329 -8.648 -11.758 1 92 56 VAL B CA 1
ATOM 2413 C C . VAL B 1 56 ? -2.398 -7.906 -10.961 1 92 56 VAL B C 1
ATOM 2415 O O . VAL B 1 56 ? -3.596 -8.125 -11.156 1 92 56 VAL B O 1
ATOM 2418 N N . PHE B 1 57 ? -1.926 -7.105 -10.055 1 94.56 57 PHE B N 1
ATOM 2419 C CA . PHE B 1 57 ? -2.824 -6.148 -9.422 1 94.56 57 PHE B CA 1
ATOM 2420 C C . PHE B 1 57 ? -3.074 -4.953 -10.328 1 94.56 57 PHE B C 1
ATOM 2422 O O . PHE B 1 57 ? -2.213 -4.586 -11.133 1 94.56 57 PHE B O 1
ATOM 2429 N N . THR B 1 58 ? -4.234 -4.379 -10.227 1 93.25 58 THR B N 1
ATOM 2430 C CA . THR B 1 58 ? -4.477 -3.139 -10.953 1 93.25 58 THR B CA 1
ATOM 2431 C C . THR B 1 58 ? -4.574 -1.958 -9.992 1 93.25 58 THR B C 1
ATOM 2433 O O . THR B 1 58 ? -4.332 -0.812 -10.375 1 93.25 58 THR B O 1
ATOM 2436 N N . ALA B 1 59 ? -4.852 -2.236 -8.742 1 95.19 59 ALA B N 1
ATOM 2437 C CA . ALA B 1 59 ? -4.953 -1.178 -7.738 1 95.19 59 ALA B CA 1
ATOM 2438 C C . ALA B 1 59 ? -3.715 -1.15 -6.844 1 95.19 59 ALA B C 1
ATOM 2440 O O . ALA B 1 59 ? -3.338 -0.096 -6.328 1 95.19 59 ALA B O 1
ATOM 2441 N N . ASN B 1 60 ? -3.105 -2.268 -6.555 1 96.12 60 ASN B N 1
ATOM 2442 C CA . ASN B 1 60 ? -1.996 -2.416 -5.617 1 96.12 60 ASN B CA 1
ATOM 2443 C C . ASN B 1 60 ? -0.649 -2.383 -6.336 1 96.12 60 ASN B C 1
ATOM 2445 O O . ASN B 1 60 ? -0.102 -3.43 -6.688 1 96.12 60 ASN B O 1
ATOM 2449 N N . ASN B 1 61 ? 0.018 -1.191 -6.438 1 96.31 61 ASN B N 1
ATOM 2450 C CA . ASN B 1 61 ? 1.31 -1.009 -7.094 1 96.31 61 ASN B CA 1
ATOM 2451 C C . ASN B 1 61 ? 2.43 -1.7 -6.32 1 96.31 61 ASN B C 1
ATOM 2453 O O . ASN B 1 61 ? 3.385 -2.199 -6.922 1 96.31 61 ASN B O 1
ATOM 2457 N N . THR B 1 62 ? 2.32 -1.698 -5.004 1 96.69 62 THR B N 1
ATOM 2458 C CA . THR B 1 62 ? 3.338 -2.342 -4.18 1 96.69 62 THR B CA 1
ATOM 2459 C C . THR B 1 62 ? 3.477 -3.816 -4.547 1 96.69 62 THR B C 1
ATOM 2461 O O . THR B 1 62 ? 4.586 -4.301 -4.785 1 96.69 62 THR B O 1
ATOM 2464 N N . GLY B 1 63 ? 2.387 -4.508 -4.645 1 95.31 63 GLY B N 1
ATOM 2465 C CA . GLY B 1 63 ? 2.395 -5.902 -5.062 1 95.31 63 GLY B CA 1
ATOM 2466 C C . GLY B 1 63 ? 2.959 -6.102 -6.457 1 95.31 63 GLY B C 1
ATOM 2467 O O . GLY B 1 63 ? 3.695 -7.062 -6.703 1 95.31 63 GLY B O 1
ATOM 2468 N N . ASN B 1 64 ? 2.697 -5.156 -7.367 1 95.88 64 ASN B N 1
ATOM 2469 C CA . ASN B 1 64 ? 3.16 -5.293 -8.742 1 95.88 64 ASN B CA 1
ATOM 2470 C C . ASN B 1 64 ? 4.668 -5.09 -8.852 1 95.88 64 ASN B C 1
ATOM 2472 O O . ASN B 1 64 ? 5.32 -5.688 -9.711 1 95.88 64 ASN B O 1
ATOM 2476 N N . ILE B 1 65 ? 5.215 -4.258 -8 1 96.19 65 ILE B N 1
ATOM 2477 C CA . ILE B 1 65 ? 6.664 -4.09 -8.008 1 96.19 65 ILE B CA 1
ATOM 2478 C C . ILE B 1 65 ? 7.332 -5.383 -7.551 1 96.19 65 ILE B C 1
ATOM 2480 O O . ILE B 1 65 ? 8.344 -5.801 -8.117 1 96.19 65 ILE B O 1
ATOM 2484 N N . VAL B 1 66 ? 6.758 -6.027 -6.559 1 93.88 66 VAL B N 1
ATOM 2485 C CA . VAL B 1 66 ? 7.266 -7.316 -6.102 1 93.88 66 VAL B CA 1
ATOM 2486 C C . VAL B 1 66 ? 7.102 -8.359 -7.207 1 93.88 66 VAL B C 1
ATOM 2488 O O . VAL B 1 66 ? 8.023 -9.117 -7.496 1 93.88 66 VAL B O 1
ATOM 2491 N N . PHE B 1 67 ? 5.895 -8.367 -7.891 1 91.56 67 PHE B N 1
ATOM 2492 C CA . PHE B 1 67 ? 5.664 -9.281 -9.008 1 91.56 67 PHE B CA 1
ATOM 2493 C C . PHE B 1 67 ? 6.676 -9.031 -10.125 1 91.56 67 PHE B C 1
ATOM 2495 O O . PHE B 1 67 ? 7.188 -9.984 -10.719 1 91.56 67 PHE B O 1
ATOM 2502 N N . LEU B 1 68 ? 6.918 -7.766 -10.359 1 93.25 68 LEU B N 1
ATOM 2503 C CA . LEU B 1 68 ? 7.879 -7.418 -11.398 1 93.25 68 LEU B CA 1
ATOM 2504 C C . LEU B 1 68 ? 9.273 -7.906 -11.031 1 93.25 68 LEU B C 1
ATOM 2506 O O . LEU B 1 68 ? 10 -8.414 -11.891 1 93.25 68 LEU B O 1
ATOM 2510 N N . ALA B 1 69 ? 9.664 -7.719 -9.805 1 93.5 69 ALA B N 1
ATOM 2511 C CA . ALA B 1 69 ? 10.969 -8.195 -9.336 1 93.5 69 ALA B CA 1
ATOM 2512 C C . ALA B 1 69 ? 11.078 -9.711 -9.477 1 93.5 69 ALA B C 1
ATOM 2514 O O . ALA B 1 69 ? 12.109 -10.227 -9.906 1 93.5 69 ALA B O 1
ATOM 2515 N N . LEU B 1 70 ? 10.023 -10.422 -9.102 1 89.75 70 LEU B N 1
ATOM 2516 C CA . LEU B 1 70 ? 9.977 -11.875 -9.227 1 89.75 70 LEU B CA 1
ATOM 2517 C C . LEU B 1 70 ? 10.102 -12.297 -10.688 1 89.75 70 LEU B C 1
ATOM 2519 O O . LEU B 1 70 ? 10.836 -13.234 -11.008 1 89.75 70 LEU B O 1
ATOM 2523 N N . ALA B 1 71 ? 9.336 -11.602 -11.5 1 87.62 71 ALA B N 1
ATOM 2524 C CA . ALA B 1 71 ? 9.383 -11.914 -12.93 1 87.62 71 ALA B CA 1
ATOM 2525 C C . ALA B 1 71 ? 10.773 -11.648 -13.5 1 87.62 71 ALA B C 1
ATOM 2527 O O . ALA B 1 71 ? 11.281 -12.445 -14.297 1 87.62 71 ALA B O 1
ATOM 2528 N N . ALA B 1 72 ? 11.32 -10.523 -13.141 1 87.5 72 ALA B N 1
ATOM 2529 C CA . ALA B 1 72 ? 12.633 -10.141 -13.641 1 87.5 72 ALA B CA 1
ATOM 2530 C C . ALA B 1 72 ? 13.703 -11.133 -13.195 1 87.5 72 ALA B C 1
ATOM 2532 O O . ALA B 1 72 ? 14.664 -11.391 -13.93 1 87.5 72 ALA B O 1
ATOM 2533 N N . ALA B 1 73 ? 13.555 -11.602 -11.969 1 85.12 73 ALA B N 1
ATOM 2534 C CA . ALA B 1 73 ? 14.484 -12.602 -11.453 1 85.12 73 ALA B CA 1
ATOM 2535 C C . ALA B 1 73 ? 14.188 -13.984 -12.023 1 85.12 73 ALA B C 1
ATOM 2537 O O . ALA B 1 73 ? 14.93 -14.938 -11.773 1 85.12 73 ALA B O 1
ATOM 2538 N N . GLN B 1 74 ? 13.391 -14.047 -12.977 1 69.94 74 GLN B N 1
ATOM 2539 C CA . GLN B 1 74 ? 12.977 -15.273 -13.641 1 69.94 74 GLN B CA 1
ATOM 2540 C C . GLN B 1 74 ? 12.492 -16.312 -12.633 1 69.94 74 GLN B C 1
ATOM 2542 O O . GLN B 1 74 ? 12.664 -17.516 -12.844 1 69.94 74 GLN B O 1
ATOM 2547 N N . LEU B 1 75 ? 12.43 -16.016 -11.336 1 56.38 75 LEU B N 1
ATOM 2548 C CA . LEU B 1 75 ? 12.031 -16.953 -10.297 1 56.38 75 LEU B CA 1
ATOM 2549 C C . LEU B 1 75 ? 10.602 -17.438 -10.516 1 56.38 75 LEU B C 1
ATOM 2551 O O . LEU B 1 75 ? 10.094 -18.266 -9.758 1 56.38 75 LEU B O 1
ATOM 2555 N N . ALA B 1 76 ? 9.781 -16.703 -11.242 1 47.91 76 ALA B N 1
ATOM 2556 C CA . ALA B 1 76 ? 8.461 -17.312 -11.102 1 47.91 76 ALA B CA 1
ATOM 2557 C C . ALA B 1 76 ? 8.484 -18.797 -11.438 1 47.91 76 ALA B C 1
ATOM 2559 O O . ALA B 1 76 ? 8.734 -19.172 -12.586 1 47.91 76 ALA B O 1
ATOM 2560 N N . ALA B 1 77 ? 9.305 -19.641 -10.664 1 42.38 77 ALA B N 1
ATOM 2561 C CA . ALA B 1 77 ? 8.891 -21.016 -10.859 1 42.38 77 ALA B CA 1
ATOM 2562 C C . ALA B 1 77 ? 7.469 -21.094 -11.406 1 42.38 77 ALA B C 1
ATOM 2564 O O . ALA B 1 77 ? 6.879 -22.172 -11.484 1 42.38 77 ALA B O 1
ATOM 2565 N N . VAL B 1 78 ? 6.746 -20.172 -11.148 1 39.28 78 VAL B N 1
ATOM 2566 C CA . VAL B 1 78 ? 5.445 -20.172 -11.805 1 39.28 78 VAL B CA 1
ATOM 2567 C C . VAL B 1 78 ? 5.629 -20.141 -13.32 1 39.28 78 VAL B C 1
ATOM 2569 O O . VAL B 1 78 ? 6.57 -19.531 -13.828 1 39.28 78 VAL B O 1
ATOM 2572 N N . ASP B 1 79 ? 5.293 -21.125 -13.891 1 39.81 79 ASP B N 1
ATOM 2573 C CA . ASP B 1 79 ? 5.297 -21.172 -15.344 1 39.81 79 ASP B CA 1
ATOM 2574 C C . ASP B 1 79 ? 5.406 -19.781 -15.945 1 39.81 79 ASP B C 1
ATOM 2576 O O . ASP B 1 79 ? 4.641 -18.875 -15.586 1 39.81 79 ASP B O 1
ATOM 2580 N N . PRO B 1 80 ? 6.688 -19.531 -16.438 1 40.81 80 PRO B N 1
ATOM 2581 C CA . PRO B 1 80 ? 6.816 -18.281 -17.172 1 40.81 80 PRO B CA 1
ATOM 2582 C C . PRO B 1 80 ? 5.48 -17.781 -17.719 1 40.81 80 PRO B C 1
ATOM 2584 O O . PRO B 1 80 ? 5.293 -16.578 -17.906 1 40.81 80 PRO B O 1
ATOM 2587 N N . ALA B 1 81 ? 4.812 -18.766 -18.203 1 40.62 81 ALA B N 1
ATOM 2588 C CA . ALA B 1 81 ? 3.473 -18.531 -18.734 1 40.62 81 ALA B CA 1
ATOM 2589 C C . ALA B 1 81 ? 2.607 -17.781 -17.719 1 40.62 81 ALA B C 1
ATOM 2591 O O . ALA B 1 81 ? 1.582 -17.203 -18.094 1 40.62 81 ALA B O 1
ATOM 2592 N N . ASP B 1 82 ? 3.057 -17.984 -16.344 1 48.84 82 ASP B N 1
ATOM 2593 C CA . ASP B 1 82 ? 2.197 -17.5 -15.266 1 48.84 82 ASP B CA 1
ATOM 2594 C C . ASP B 1 82 ? 2.602 -16.094 -14.836 1 48.84 82 ASP B C 1
ATOM 2596 O O . ASP B 1 82 ? 1.854 -15.414 -14.125 1 48.84 82 ASP B O 1
ATOM 2600 N N . VAL B 1 83 ? 4.02 -15.773 -15.023 1 53.75 83 VAL B N 1
ATOM 2601 C CA . VAL B 1 83 ? 4.457 -14.445 -14.609 1 53.75 83 VAL B CA 1
ATOM 2602 C C . VAL B 1 83 ? 4.395 -13.484 -15.797 1 53.75 83 VAL B C 1
ATOM 2604 O O . VAL B 1 83 ? 4.879 -13.805 -16.891 1 53.75 83 VAL B O 1
ATOM 2607 N N . HIS B 1 84 ? 3.533 -12.492 -15.805 1 70.56 84 HIS B N 1
ATOM 2608 C CA . HIS B 1 84 ? 3.246 -11.57 -16.891 1 70.56 84 HIS B CA 1
ATOM 2609 C C . HIS B 1 84 ? 3.932 -10.227 -16.672 1 70.56 84 HIS B C 1
ATOM 2611 O O . HIS B 1 84 ? 3.285 -9.25 -16.266 1 70.56 84 HIS B O 1
ATOM 2617 N N . PRO B 1 85 ? 5.523 -10.312 -16.75 1 82.31 85 PRO B N 1
ATOM 2618 C CA . PRO B 1 85 ? 6.223 -9.039 -16.547 1 82.31 85 PRO B CA 1
ATOM 2619 C C . PRO B 1 85 ? 5.613 -7.895 -17.359 1 82.31 85 PRO B C 1
ATOM 2621 O O . PRO B 1 85 ? 5.566 -6.758 -16.875 1 82.31 85 PRO B O 1
ATOM 2624 N N . VAL B 1 86 ? 5.133 -8.25 -18.5 1 86.06 86 VAL B N 1
ATOM 2625 C CA . VAL B 1 86 ? 4.539 -7.219 -19.344 1 86.06 86 VAL B CA 1
ATOM 2626 C C . VAL B 1 86 ? 3.27 -6.68 -18.688 1 86.06 86 VAL B C 1
ATOM 2628 O O . VAL B 1 86 ? 3.016 -5.473 -18.719 1 86.06 86 VAL B O 1
ATOM 2631 N N . ALA B 1 87 ? 2.564 -7.578 -18.047 1 89.38 87 ALA B N 1
ATOM 2632 C CA . ALA B 1 87 ? 1.35 -7.148 -17.359 1 89.38 87 ALA B CA 1
ATOM 2633 C C . ALA B 1 87 ? 1.681 -6.262 -16.172 1 89.38 87 ALA B C 1
ATOM 2635 O O . ALA B 1 87 ? 1 -5.266 -15.914 1 89.38 87 ALA B O 1
ATOM 2636 N N . ALA B 1 88 ? 2.738 -6.633 -15.445 1 93.06 88 ALA B N 1
ATOM 2637 C CA . ALA B 1 88 ? 3.143 -5.848 -14.281 1 93.06 88 ALA B CA 1
ATOM 2638 C C . ALA B 1 88 ? 3.625 -4.461 -14.703 1 93.06 88 ALA B C 1
ATOM 2640 O O . ALA B 1 88 ? 3.238 -3.457 -14.102 1 93.06 88 ALA B O 1
ATOM 2641 N N . VAL B 1 89 ? 4.398 -4.422 -15.773 1 94.88 89 VAL B N 1
ATOM 2642 C CA . VAL B 1 89 ? 4.895 -3.15 -16.281 1 94.88 89 VAL B CA 1
ATOM 2643 C C . VAL B 1 89 ? 3.73 -2.307 -16.797 1 94.88 89 VAL B C 1
ATOM 2645 O O . VAL B 1 89 ? 3.668 -1.102 -16.531 1 94.88 89 VAL B O 1
ATOM 2648 N N . THR B 1 90 ? 2.844 -2.955 -17.5 1 93.69 90 THR B N 1
ATOM 2649 C CA . THR B 1 90 ? 1.677 -2.262 -18.031 1 93.69 90 THR B CA 1
ATOM 2650 C C . THR B 1 90 ? 0.828 -1.681 -16.906 1 93.69 90 THR B C 1
ATOM 2652 O O . THR B 1 90 ? 0.398 -0.527 -16.969 1 93.69 90 THR B O 1
ATOM 2655 N N . SER B 1 91 ? 0.605 -2.477 -15.883 1 95.56 91 SER B N 1
ATOM 2656 C CA . SER B 1 91 ? -0.193 -2.031 -14.75 1 95.56 91 SER B CA 1
ATOM 2657 C C . SER B 1 91 ? 0.449 -0.833 -14.055 1 95.56 91 SER B C 1
ATOM 2659 O O . SER B 1 91 ? -0.215 0.175 -13.805 1 95.56 91 SER B O 1
ATOM 2661 N N . LEU B 1 92 ? 1.741 -0.926 -13.789 1 97.62 92 LEU B N 1
ATOM 2662 C CA . LEU B 1 92 ? 2.459 0.14 -13.102 1 97.62 92 LEU B CA 1
ATOM 2663 C C . LEU B 1 92 ? 2.473 1.416 -13.938 1 97.62 92 LEU B C 1
ATOM 2665 O O . LEU B 1 92 ? 2.111 2.488 -13.445 1 97.62 92 LEU B O 1
ATOM 2669 N N . ALA B 1 93 ? 2.83 1.296 -15.195 1 97.25 93 ALA B N 1
ATOM 2670 C CA . ALA B 1 93 ? 2.906 2.455 -16.078 1 97.25 93 ALA B CA 1
ATOM 2671 C C . ALA B 1 93 ? 1.548 3.137 -16.219 1 97.25 93 ALA B C 1
ATOM 2673 O O . ALA B 1 93 ? 1.455 4.363 -16.156 1 97.25 93 ALA B O 1
ATOM 2674 N N . ALA B 1 94 ? 0.523 2.354 -16.406 1 94.38 94 ALA B N 1
ATOM 2675 C CA . ALA B 1 94 ? -0.821 2.902 -16.578 1 94.38 94 ALA B CA 1
ATOM 2676 C C . ALA B 1 94 ? -1.306 3.561 -15.289 1 94.38 94 ALA B C 1
ATOM 2678 O O . ALA B 1 94 ? -1.903 4.641 -15.32 1 94.38 94 ALA B O 1
ATOM 2679 N N . SER B 1 95 ? -1.116 2.902 -14.141 1 95.75 95 SER B N 1
ATOM 2680 C CA . SER B 1 95 ? -1.493 3.486 -12.859 1 95.75 95 SER B CA 1
ATOM 2681 C C . SER B 1 95 ? -0.774 4.809 -12.625 1 95.75 95 SER B C 1
ATOM 2683 O O . SER B 1 95 ? -1.38 5.777 -12.156 1 95.75 95 SER B O 1
ATOM 2685 N N . TRP B 1 96 ? 0.534 4.824 -12.922 1 96.94 96 TRP B N 1
ATOM 2686 C CA . TRP B 1 96 ? 1.332 6.035 -12.75 1 96.94 96 TRP B CA 1
ATOM 2687 C C . TRP B 1 96 ? 0.862 7.137 -13.695 1 96.94 96 TRP B C 1
ATOM 2689 O O . TRP B 1 96 ? 0.817 8.312 -13.32 1 96.94 96 TRP B O 1
ATOM 2699 N N . ALA B 1 97 ? 0.538 6.781 -14.891 1 94.19 97 ALA B N 1
ATOM 2700 C CA . ALA B 1 97 ? -0.027 7.738 -15.836 1 94.19 97 ALA B CA 1
ATOM 2701 C C . ALA B 1 97 ? -1.348 8.305 -15.32 1 94.19 97 ALA B C 1
ATOM 2703 O O . ALA B 1 97 ? -1.595 9.508 -15.414 1 94.19 97 ALA B O 1
ATOM 2704 N N . GLY B 1 98 ? -2.229 7.418 -14.812 1 90.94 98 GLY B N 1
ATOM 2705 C CA . GLY B 1 98 ? -3.473 7.879 -14.219 1 90.94 98 GLY B CA 1
ATOM 2706 C C . GLY B 1 98 ? -3.264 8.836 -13.062 1 90.94 98 GLY B C 1
ATOM 2707 O O . GLY B 1 98 ? -3.957 9.852 -12.953 1 90.94 98 GLY B O 1
ATOM 2708 N N . SER B 1 99 ? -2.316 8.508 -12.227 1 91.5 99 SER B N 1
ATOM 2709 C CA . SER B 1 99 ? -1.969 9.383 -11.109 1 91.5 99 SER B CA 1
ATOM 2710 C C . SER B 1 99 ? -1.476 10.742 -11.594 1 91.5 99 SER B C 1
ATOM 2712 O O . SER B 1 99 ? -1.877 11.781 -11.07 1 91.5 99 SER B O 1
ATOM 2714 N N . ALA B 1 100 ? -0.61 10.734 -12.594 1 91.75 100 ALA B N 1
ATOM 2715 C CA . ALA B 1 100 ? -0.069 11.977 -13.148 1 91.75 100 ALA B CA 1
ATOM 2716 C C . ALA B 1 100 ? -1.175 12.828 -13.75 1 91.75 100 ALA B C 1
ATOM 2718 O O . ALA B 1 100 ? -1.239 14.039 -13.508 1 91.75 100 ALA B O 1
ATOM 2719 N N . VAL B 1 101 ? -1.982 12.219 -14.5 1 87.56 101 VAL B N 1
ATOM 2720 C CA . VAL B 1 101 ? -3.039 12.945 -15.195 1 87.56 101 VAL B CA 1
ATOM 2721 C C . VAL B 1 101 ? -4 13.555 -14.18 1 87.56 101 VAL B C 1
ATOM 2723 O O . VAL B 1 101 ? -4.262 14.766 -14.211 1 87.56 101 VAL B O 1
ATOM 2726 N N . SER B 1 102 ? -4.531 12.758 -13.297 1 84.5 102 SER B N 1
ATOM 2727 C CA . SER B 1 102 ? -5.473 13.25 -12.289 1 84.5 102 SER B CA 1
ATOM 2728 C C . SER B 1 102 ? -4.82 14.281 -11.375 1 84.5 102 SER B C 1
ATOM 2730 O O . SER B 1 102 ? -5.426 15.305 -11.055 1 84.5 102 SER B O 1
ATOM 2732 N N . GLY B 1 103 ? -3.592 14.008 -10.953 1 85.19 103 GLY B N 1
ATOM 2733 C CA . GLY B 1 103 ? -2.879 14.906 -10.055 1 85.19 103 GLY B CA 1
ATOM 2734 C C . GLY B 1 103 ? -2.557 16.25 -10.695 1 85.19 103 GLY B C 1
ATOM 2735 O O . GLY B 1 103 ? -2.816 17.297 -10.109 1 85.19 103 GLY B O 1
ATOM 2736 N N . GLN B 1 104 ? -2.061 16.266 -11.859 1 86.56 104 GLN B N 1
ATOM 2737 C CA . GLN B 1 104 ? -1.627 17.5 -12.508 1 86.56 104 GLN B CA 1
ATOM 2738 C C . GLN B 1 104 ? -2.82 18.312 -12.992 1 86.56 104 GLN B C 1
ATOM 2740 O O . GLN B 1 104 ? -2.781 19.547 -12.992 1 86.56 104 GLN B O 1
ATOM 2745 N N . ILE B 1 105 ? -3.791 17.641 -13.391 1 81.5 105 ILE B N 1
ATOM 2746 C CA . ILE B 1 105 ? -5.02 18.359 -13.711 1 81.5 105 ILE B CA 1
ATOM 2747 C C . ILE B 1 105 ? -5.586 19 -12.453 1 81.5 105 ILE B C 1
ATOM 2749 O O . ILE B 1 105 ? -6.055 20.141 -12.492 1 81.5 105 ILE B O 1
ATOM 2753 N N . GLY B 1 106 ? -5.574 18.25 -11.367 1 78.31 106 GLY B N 1
ATOM 2754 C CA . GLY B 1 106 ? -5.992 18.812 -10.094 1 78.31 106 GLY B CA 1
ATOM 2755 C C . GLY B 1 106 ? -5.172 20.016 -9.68 1 78.31 106 GLY B C 1
ATOM 2756 O O . GLY B 1 106 ? -5.715 21 -9.164 1 78.31 106 GLY B O 1
ATOM 2757 N N . ASN B 1 107 ? -3.873 19.938 -9.852 1 79.25 107 ASN B N 1
ATOM 2758 C CA . ASN B 1 107 ? -2.99 21.062 -9.531 1 79.25 107 ASN B CA 1
ATOM 2759 C C . ASN B 1 107 ? -3.314 22.297 -10.375 1 79.25 107 ASN B C 1
ATOM 2761 O O . ASN B 1 107 ? -3.25 23.422 -9.883 1 79.25 107 ASN B O 1
ATOM 2765 N N . ALA B 1 108 ? -3.588 22.078 -11.602 1 78.75 108 ALA B N 1
ATOM 2766 C CA . ALA B 1 108 ? -3.84 23.172 -12.531 1 78.75 108 ALA B CA 1
ATOM 2767 C C . ALA B 1 108 ? -5.215 23.781 -12.289 1 78.75 108 ALA B C 1
ATOM 2769 O O . ALA B 1 108 ? -5.387 25 -12.43 1 78.75 108 ALA B O 1
ATOM 2770 N N . LEU B 1 109 ? -6.152 22.906 -12.125 1 69.62 109 LEU B N 1
ATOM 2771 C CA . LEU B 1 109 ? -7.523 23.391 -12.008 1 69.62 109 LEU B CA 1
ATOM 2772 C C . LEU B 1 109 ? -7.867 23.703 -10.555 1 69.62 109 LEU B C 1
ATOM 2774 O O . LEU B 1 109 ? -8.953 24.203 -10.266 1 69.62 109 LEU B O 1
ATOM 2778 N N . ALA B 1 110 ? -7.035 23.859 -9.781 1 57.5 110 ALA B N 1
ATOM 2779 C CA . ALA B 1 110 ? -7.262 24.016 -8.344 1 57.5 110 ALA B CA 1
ATOM 2780 C C . ALA B 1 110 ? -8.18 22.906 -7.816 1 57.5 110 ALA B C 1
ATOM 2782 O O . ALA B 1 110 ? -8.906 22.281 -8.586 1 57.5 110 ALA B O 1
ATOM 2783 N N . ALA B 1 111 ? -8.023 22.344 -6.777 1 51.19 111 ALA B N 1
ATOM 2784 C CA . ALA B 1 111 ? -8.711 21.234 -6.129 1 51.19 111 ALA B CA 1
ATOM 2785 C C . ALA B 1 111 ? -10.18 21.188 -6.531 1 51.19 111 ALA B C 1
ATOM 2787 O O . ALA B 1 111 ? -10.953 20.375 -6.016 1 51.19 111 ALA B O 1
ATOM 2788 N N . ARG B 1 112 ? -10.523 22.141 -7.387 1 45.22 112 ARG B N 1
ATOM 2789 C CA . ARG B 1 112 ? -11.93 22.469 -7.602 1 45.22 112 ARG B CA 1
ATOM 2790 C C . ARG B 1 112 ? -12.617 21.391 -8.43 1 45.22 112 ARG B C 1
ATOM 2792 O O . ARG B 1 112 ? -13.852 21.281 -8.422 1 45.22 112 ARG B O 1
ATOM 2799 N N . ARG B 1 113 ? -12.039 20.641 -9.164 1 51.88 113 ARG B N 1
ATOM 2800 C CA . ARG B 1 113 ? -13.062 20.047 -10.023 1 51.88 113 ARG B CA 1
ATOM 2801 C C . ARG B 1 113 ? -13.219 18.562 -9.742 1 51.88 113 ARG B C 1
ATOM 2803 O O . ARG B 1 113 ? -12.398 17.75 -10.172 1 51.88 113 ARG B O 1
ATOM 2810 N N . LYS B 1 114 ? -13.953 18.234 -8.703 1 51.66 114 LYS B N 1
ATOM 2811 C CA . LYS B 1 114 ? -14.562 16.969 -8.312 1 51.66 114 LYS B CA 1
ATOM 2812 C C . LYS B 1 114 ? -15.031 16.172 -9.531 1 51.66 114 LYS B C 1
ATOM 2814 O O . LYS B 1 114 ? -14.789 14.977 -9.633 1 51.66 114 LYS B O 1
ATOM 2819 N N . ARG B 1 115 ? -15.594 16.984 -10.406 1 53.19 115 ARG B N 1
ATOM 2820 C CA . ARG B 1 115 ? -16.375 16.422 -11.5 1 53.19 115 ARG B CA 1
ATOM 2821 C C . ARG B 1 115 ? -15.477 15.656 -12.477 1 53.19 115 ARG B C 1
ATOM 2823 O O . ARG B 1 115 ? -15.852 14.594 -12.969 1 53.19 115 ARG B O 1
ATOM 2830 N N . PHE B 1 116 ? -14.367 16.281 -12.602 1 55.53 116 PHE B N 1
ATOM 2831 C CA . PHE B 1 116 ? -13.562 15.68 -13.664 1 55.53 116 PHE B CA 1
ATOM 2832 C C . PHE B 1 116 ? -13.141 14.266 -13.289 1 55.53 116 PHE B C 1
ATOM 2834 O O . PHE B 1 116 ? -13.234 13.352 -14.109 1 55.53 116 PHE B O 1
ATOM 2841 N N . PHE B 1 117 ? -12.844 14.109 -12.078 1 55.47 117 PHE B N 1
ATOM 2842 C CA . PHE B 1 117 ? -12.273 12.82 -11.695 1 55.47 117 PHE B CA 1
ATOM 2843 C C . PHE B 1 117 ? -13.336 11.734 -11.719 1 55.47 117 PHE B C 1
ATOM 2845 O O . PHE B 1 117 ? -13.086 10.625 -12.211 1 55.47 117 PHE B O 1
ATOM 2852 N N . VAL B 1 118 ? -14.484 12.211 -11.281 1 56.88 118 VAL B N 1
ATOM 2853 C CA . VAL B 1 118 ? -15.57 11.242 -11.242 1 56.88 118 VAL B CA 1
ATOM 2854 C C . VAL B 1 118 ? -15.945 10.82 -12.656 1 56.88 118 VAL B C 1
ATOM 2856 O O . VAL B 1 118 ? -16.109 9.625 -12.93 1 56.88 118 VAL B O 1
ATOM 2859 N N . VAL B 1 119 ? -15.891 11.82 -13.461 1 58.09 119 VAL B N 1
ATOM 2860 C CA . VAL B 1 119 ? -16.328 11.547 -14.828 1 58.09 119 VAL B CA 1
ATOM 2861 C C . VAL B 1 119 ? -15.281 10.68 -15.531 1 58.09 119 VAL B C 1
ATOM 2863 O O . VAL B 1 119 ? -15.633 9.711 -16.219 1 58.09 119 VAL B O 1
ATOM 2866 N N . ALA B 1 120 ? -14.055 10.969 -15.234 1 57.91 120 ALA B N 1
ATOM 2867 C CA . ALA B 1 120 ? -13 10.227 -15.914 1 57.91 120 ALA B CA 1
ATOM 2868 C C . ALA B 1 120 ? -12.969 8.766 -15.453 1 57.91 120 ALA B C 1
ATOM 2870 O O . ALA B 1 120 ? -12.805 7.855 -16.266 1 57.91 120 ALA B O 1
ATOM 2871 N N . ASP B 1 121 ? -13.273 8.617 -14.25 1 61.75 121 ASP B N 1
ATOM 2872 C CA . ASP B 1 121 ? -13.281 7.262 -13.711 1 61.75 121 ASP B CA 1
ATOM 2873 C C . ASP B 1 121 ? -14.453 6.453 -14.266 1 61.75 121 ASP B C 1
ATOM 2875 O O . ASP B 1 121 ? -14.289 5.293 -14.648 1 61.75 121 ASP B O 1
ATOM 2879 N N . ILE B 1 122 ? -15.555 7.129 -14.336 1 60.34 122 ILE B N 1
ATOM 2880 C CA . ILE B 1 122 ? -16.75 6.457 -14.836 1 60.34 122 ILE B CA 1
ATOM 2881 C C . ILE B 1 122 ? -16.547 6.074 -16.297 1 60.34 122 ILE B C 1
ATOM 2883 O O . ILE B 1 122 ? -16.859 4.953 -16.703 1 60.34 122 ILE B O 1
ATOM 2887 N N . LEU B 1 123 ? -15.922 6.988 -16.969 1 60.81 123 LEU B N 1
ATOM 2888 C CA . LEU B 1 123 ? -15.719 6.727 -18.391 1 60.81 123 LEU B CA 1
ATOM 2889 C C . LEU B 1 123 ? -14.742 5.57 -18.594 1 60.81 123 LEU B C 1
ATOM 2891 O O . LEU B 1 123 ? -14.961 4.719 -19.453 1 60.81 123 LEU B O 1
ATOM 2895 N N . GLN B 1 124 ? -13.773 5.555 -17.828 1 61.03 124 GLN B N 1
ATOM 2896 C CA . GLN B 1 124 ? -12.773 4.496 -17.969 1 61.03 124 GLN B CA 1
ATOM 2897 C C . GLN B 1 124 ? -13.383 3.131 -17.656 1 61.03 124 GLN B C 1
ATOM 2899 O O . GLN B 1 124 ? -13.125 2.152 -18.359 1 61.03 124 GLN B O 1
ATOM 2904 N N . GLN B 1 125 ? -14.266 3.125 -16.719 1 60.56 125 GLN B N 1
ATOM 2905 C CA . GLN B 1 125 ? -14.906 1.867 -16.359 1 60.56 125 GLN B CA 1
ATOM 2906 C C . GLN B 1 125 ? -15.875 1.402 -17.438 1 60.56 125 GLN B C 1
ATOM 2908 O O . GLN B 1 125 ? -15.977 0.205 -17.719 1 60.56 125 GLN B O 1
ATOM 2913 N N . ALA B 1 126 ? -16.5 2.371 -17.953 1 59.91 126 ALA B N 1
ATOM 2914 C CA . ALA B 1 126 ? -17.438 2.031 -19.031 1 59.91 126 ALA B CA 1
ATOM 2915 C C . ALA B 1 126 ? -16.703 1.382 -20.203 1 59.91 126 ALA B C 1
ATOM 2917 O O . ALA B 1 126 ? -17.219 0.446 -20.828 1 59.91 126 ALA B O 1
ATOM 2918 N N . VAL B 1 127 ? -15.516 1.866 -20.375 1 58.88 127 VAL B N 1
ATOM 2919 C CA . VAL B 1 127 ? -14.734 1.298 -21.469 1 58.88 127 VAL B CA 1
ATOM 2920 C C . VAL B 1 127 ? -14.344 -0.14 -21.141 1 58.88 127 VAL B C 1
ATOM 2922 O O . VAL B 1 127 ? -14.328 -1.006 -22.016 1 58.88 127 VAL B O 1
ATOM 2925 N N . LEU B 1 128 ? -14.141 -0.412 -19.922 1 59.19 128 LEU B N 1
ATOM 2926 C CA . LEU B 1 128 ? -13.719 -1.742 -19.5 1 59.19 128 LEU B CA 1
ATOM 2927 C C . LEU B 1 128 ? -14.82 -2.766 -19.734 1 59.19 128 LEU B C 1
ATOM 2929 O O . LEU B 1 128 ? -14.555 -3.889 -20.172 1 59.19 128 LEU B O 1
ATOM 2933 N N . VAL B 1 129 ? -16.031 -2.414 -19.375 1 57.81 129 VAL B N 1
ATOM 2934 C CA . VAL B 1 129 ? -17.156 -3.324 -19.562 1 57.81 129 VAL B CA 1
ATOM 2935 C C . VAL B 1 129 ? -17.344 -3.631 -21.047 1 57.81 129 VAL B C 1
ATOM 2937 O O . VAL B 1 129 ? -17.641 -4.77 -21.422 1 57.81 129 VAL B O 1
ATOM 2940 N N . ARG B 1 130 ? -17.047 -2.666 -21.812 1 56.91 130 ARG B N 1
ATOM 2941 C CA . ARG B 1 130 ? -17.25 -2.887 -23.25 1 56.91 130 ARG B CA 1
ATOM 2942 C C . ARG B 1 130 ? -16.094 -3.66 -23.859 1 56.91 130 ARG B C 1
ATOM 2944 O O . ARG B 1 130 ? -16.266 -4.395 -24.828 1 56.91 130 ARG B O 1
ATOM 2951 N N . SER B 1 131 ? -14.922 -3.463 -23.328 1 53.47 131 SER B N 1
ATOM 2952 C CA . SER B 1 131 ? -13.758 -4.082 -23.953 1 53.47 131 SER B CA 1
ATOM 2953 C C . SER B 1 131 ? -13.719 -5.582 -23.688 1 53.47 131 SER B C 1
ATOM 2955 O O . SER B 1 131 ? -12.844 -6.285 -24.203 1 53.47 131 SER B O 1
ATOM 2957 N N . ASN B 1 132 ? -14.453 -6.152 -22.828 1 53.12 132 ASN B N 1
ATOM 2958 C CA . ASN B 1 132 ? -14.43 -7.594 -22.594 1 53.12 132 ASN B CA 1
ATOM 2959 C C . ASN B 1 132 ? -14.633 -8.367 -23.891 1 53.12 132 ASN B C 1
ATOM 2961 O O . ASN B 1 132 ? -14.602 -9.602 -23.906 1 53.12 132 ASN B O 1
ATOM 2965 N N . ASP B 1 133 ? -14.766 -7.605 -25 1 48.59 133 ASP B N 1
ATOM 2966 C CA . ASP B 1 133 ? -14.914 -8.289 -26.281 1 48.59 133 ASP B CA 1
ATOM 2967 C C . ASP B 1 133 ? -13.562 -8.453 -26.969 1 48.59 133 ASP B C 1
ATOM 2969 O O . ASP B 1 133 ? -13.156 -7.609 -27.766 1 48.59 133 ASP B O 1
ATOM 2973 N N . GLY B 1 134 ? -12.844 -9.391 -26.656 1 55.25 134 GLY B N 1
ATOM 2974 C CA . GLY B 1 134 ? -11.672 -9.82 -27.406 1 55.25 134 GLY B CA 1
ATOM 2975 C C . GLY B 1 134 ? -10.461 -8.93 -27.188 1 55.25 134 GLY B C 1
ATOM 2976 O O . GLY B 1 134 ? -9.461 -9.047 -27.891 1 55.25 134 GLY B O 1
ATOM 2977 N N . SER B 1 135 ? -10.602 -7.824 -26.547 1 57.94 135 SER B N 1
ATOM 2978 C CA . SER B 1 135 ? -9.43 -6.977 -26.391 1 57.94 135 SER B CA 1
ATOM 2979 C C . SER B 1 135 ? -8.344 -7.684 -25.578 1 57.94 135 SER B C 1
ATOM 2981 O O . SER B 1 135 ? -8.633 -8.602 -24.812 1 57.94 135 SER B O 1
ATOM 2983 N N . SER B 1 136 ? -7.07 -7.383 -25.922 1 73.25 136 SER B N 1
ATOM 2984 C CA . SER B 1 136 ? -5.875 -7.957 -25.312 1 73.25 136 SER B CA 1
ATOM 2985 C C . SER B 1 136 ? -5.863 -7.738 -23.812 1 73.25 136 SER B C 1
ATOM 2987 O O . SER B 1 136 ? -6.414 -6.75 -23.312 1 73.25 136 SER B O 1
ATOM 2989 N N . GLU B 1 137 ? -5.73 -8.703 -23.062 1 79.69 137 GLU B N 1
ATOM 2990 C CA . GLU B 1 137 ? -5.527 -8.727 -21.609 1 79.69 137 GLU B CA 1
ATOM 2991 C C . GLU B 1 137 ? -4.738 -7.508 -21.141 1 79.69 137 GLU B C 1
ATOM 2993 O O . GLU B 1 137 ? -5.031 -6.941 -20.094 1 79.69 137 GLU B O 1
ATOM 2998 N N . TYR B 1 138 ? -3.939 -6.914 -22.016 1 84.12 138 TYR B N 1
ATOM 2999 C CA . TYR B 1 138 ? -3.088 -5.789 -21.641 1 84.12 138 TYR B CA 1
ATOM 3000 C C . TYR B 1 138 ? -3.865 -4.48 -21.672 1 84.12 138 TYR B C 1
ATOM 3002 O O . TYR B 1 138 ? -3.596 -3.568 -20.891 1 84.12 138 TYR B O 1
ATOM 3010 N N . VAL B 1 139 ? -4.781 -4.453 -22.562 1 84.75 139 VAL B N 1
ATOM 3011 C CA . VAL B 1 139 ? -5.613 -3.258 -22.641 1 84.75 139 VAL B CA 1
ATOM 3012 C C . VAL B 1 139 ? -6.477 -3.154 -21.375 1 84.75 139 VAL B C 1
ATOM 3014 O O . VAL B 1 139 ? -6.633 -2.072 -20.812 1 84.75 139 VAL B O 1
ATOM 3017 N N . ALA B 1 140 ? -7.008 -4.277 -20.953 1 84.12 140 ALA B N 1
ATOM 3018 C CA . ALA B 1 140 ? -7.793 -4.309 -19.719 1 84.12 140 ALA B CA 1
ATOM 3019 C C . ALA B 1 140 ? -6.945 -3.896 -18.516 1 84.12 140 ALA B C 1
ATOM 3021 O O . ALA B 1 140 ? -7.383 -3.102 -17.688 1 84.12 140 ALA B O 1
ATOM 3022 N N . VAL B 1 141 ? -5.684 -4.422 -18.484 1 89.75 141 VAL B N 1
ATOM 3023 C CA . VAL B 1 141 ? -4.758 -4.078 -17.406 1 89.75 141 VAL B CA 1
ATOM 3024 C C . VAL B 1 141 ? -4.5 -2.57 -17.406 1 89.75 141 VAL B C 1
ATOM 3026 O O . VAL B 1 141 ? -4.562 -1.923 -16.359 1 89.75 141 VAL B O 1
ATOM 3029 N N . ALA B 1 142 ? -4.273 -2.057 -18.594 1 90.38 142 ALA B N 1
ATOM 3030 C CA . ALA B 1 142 ? -3.936 -0.643 -18.734 1 90.38 142 ALA B CA 1
ATOM 3031 C C . ALA B 1 142 ? -5.098 0.243 -18.297 1 90.38 142 ALA B C 1
ATOM 3033 O O . ALA B 1 142 ? -4.906 1.189 -17.531 1 90.38 142 ALA B O 1
ATOM 3034 N N . LEU B 1 143 ? -6.254 -0.059 -18.703 1 87.06 143 LEU B N 1
ATOM 3035 C CA . LEU B 1 143 ? -7.41 0.783 -18.422 1 87.06 143 LEU B CA 1
ATOM 3036 C C . LEU B 1 143 ? -7.797 0.706 -16.953 1 87.06 143 LEU B C 1
ATOM 3038 O O . LEU B 1 143 ? -8.094 1.728 -16.328 1 87.06 143 LEU B O 1
ATOM 3042 N N . LEU B 1 144 ? -7.816 -0.495 -16.406 1 88.81 144 LEU B N 1
ATOM 3043 C CA . LEU B 1 144 ? -8.141 -0.677 -14.992 1 88.81 144 LEU B CA 1
ATOM 3044 C C . LEU B 1 144 ? -7.117 0.013 -14.102 1 88.81 144 LEU B C 1
ATOM 3046 O O . LEU B 1 144 ? -7.48 0.715 -13.156 1 88.81 144 LEU B O 1
ATOM 3050 N N . SER B 1 145 ? -5.832 -0.177 -14.445 1 93.25 145 SER B N 1
ATOM 3051 C CA . SER B 1 145 ? -4.766 0.41 -13.641 1 93.25 145 SER B CA 1
ATOM 3052 C C . SER B 1 145 ? -4.762 1.932 -13.75 1 93.25 145 SER B C 1
ATOM 3054 O O . SER B 1 145 ? -4.496 2.631 -12.773 1 93.25 145 SER B O 1
ATOM 3056 N N . PHE B 1 146 ? -4.996 2.436 -14.953 1 91.06 146 PHE B N 1
ATOM 3057 C CA . PHE B 1 146 ? -5.109 3.877 -15.133 1 91.06 146 PHE B CA 1
ATOM 3058 C C . PHE B 1 146 ? -6.207 4.453 -14.242 1 91.06 146 PHE B C 1
ATOM 3060 O O . PHE B 1 146 ? -5.996 5.457 -13.562 1 91.06 146 PHE B O 1
ATOM 3067 N N . SER B 1 147 ? -7.34 3.809 -14.266 1 88.44 147 SER B N 1
ATOM 3068 C CA . SER B 1 147 ? -8.477 4.23 -13.445 1 88.44 147 SER B CA 1
ATOM 3069 C C . SER B 1 147 ? -8.117 4.227 -11.969 1 88.44 147 SER B C 1
ATOM 3071 O O . SER B 1 147 ? -8.469 5.156 -11.234 1 88.44 147 SER B O 1
ATOM 3073 N N . MET B 1 148 ? -7.43 3.199 -11.508 1 91.56 148 MET B N 1
ATOM 3074 C CA . MET B 1 148 ? -7.074 3.082 -10.094 1 91.56 148 MET B CA 1
ATOM 3075 C C . MET B 1 148 ? -6.031 4.129 -9.703 1 91.56 148 MET B C 1
ATOM 3077 O O . MET B 1 148 ? -6.031 4.621 -8.578 1 91.56 148 MET B O 1
ATOM 3081 N N . GLY B 1 149 ? -5.117 4.453 -10.68 1 91.38 149 GLY B N 1
ATOM 3082 C CA . GLY B 1 149 ? -4.199 5.559 -10.438 1 91.38 149 GLY B CA 1
ATOM 3083 C C . GLY B 1 149 ? -4.906 6.887 -10.25 1 91.38 149 GLY B C 1
ATOM 3084 O O . GLY B 1 149 ? -4.574 7.645 -9.336 1 91.38 149 GLY B O 1
ATOM 3085 N N . CYS B 1 150 ? -5.871 7.137 -11.047 1 86.69 150 CYS B N 1
ATOM 3086 C CA . CYS B 1 150 ? -6.672 8.352 -10.914 1 86.69 150 CYS B CA 1
ATOM 3087 C C . CYS B 1 150 ? -7.375 8.398 -9.562 1 86.69 150 CYS B C 1
ATOM 3089 O O . CYS B 1 150 ? -7.355 9.422 -8.883 1 86.69 150 CYS B O 1
ATOM 3091 N N . GLN B 1 151 ? -7.922 7.297 -9.195 1 85.75 151 GLN B N 1
ATOM 3092 C CA . GLN B 1 151 ? -8.648 7.195 -7.93 1 85.75 151 GLN B CA 1
ATOM 3093 C C . GLN B 1 151 ? -7.727 7.457 -6.742 1 85.75 151 GLN B C 1
ATOM 3095 O O . GLN B 1 151 ? -8.102 8.164 -5.805 1 85.75 151 GLN B O 1
ATOM 3100 N N . ASN B 1 152 ? -6.594 6.871 -6.801 1 89.06 152 ASN B N 1
ATOM 3101 C CA . ASN B 1 152 ? -5.648 6.996 -5.699 1 89.06 152 ASN B CA 1
ATOM 3102 C C . ASN B 1 152 ? -5.297 8.453 -5.422 1 89.06 152 ASN B C 1
ATOM 3104 O O . ASN B 1 152 ? -5.336 8.898 -4.273 1 89.06 152 ASN B O 1
ATOM 3108 N N . VAL B 1 153 ? -5.039 9.227 -6.395 1 85.81 153 VAL B N 1
ATOM 3109 C CA . VAL B 1 153 ? -4.629 10.617 -6.258 1 85.81 153 VAL B CA 1
ATOM 3110 C C . VAL B 1 153 ? -5.828 11.477 -5.875 1 85.81 153 VAL B C 1
ATOM 3112 O O . VAL B 1 153 ? -5.719 12.375 -5.035 1 85.81 153 VAL B O 1
ATOM 3115 N N . THR B 1 154 ? -6.926 11.188 -6.422 1 79.62 154 THR B N 1
ATOM 3116 C CA . THR B 1 154 ? -8.125 11.984 -6.184 1 79.62 154 THR B CA 1
ATOM 3117 C C . THR B 1 154 ? -8.57 11.875 -4.73 1 79.62 154 THR B C 1
ATOM 3119 O O . THR B 1 154 ? -9.016 12.859 -4.137 1 79.62 154 THR B O 1
ATOM 3122 N N . THR B 1 155 ? -8.438 10.719 -4.176 1 81.38 155 THR B N 1
ATOM 3123 C CA . THR B 1 155 ? -8.953 10.5 -2.826 1 81.38 155 THR B CA 1
ATOM 3124 C C . THR B 1 155 ? -7.914 10.898 -1.781 1 81.38 155 THR B C 1
ATOM 3126 O O . THR B 1 155 ? -8.25 11.086 -0.608 1 81.38 155 THR B O 1
ATOM 3129 N N . LYS B 1 156 ? -6.637 10.898 -1.994 1 72.81 156 LYS B N 1
ATOM 3130 C CA . LYS B 1 156 ? -5.594 11.305 -1.057 1 72.81 156 LYS B CA 1
ATOM 3131 C C . LYS B 1 156 ? -5.68 12.805 -0.759 1 72.81 156 LYS B C 1
ATOM 3133 O O . LYS B 1 156 ? -5.262 13.25 0.311 1 72.81 156 LYS B O 1
ATOM 3138 N N . GLY B 1 157 ? -6.516 13.594 -1.245 1 58.88 157 GLY B N 1
ATOM 3139 C CA . GLY B 1 157 ? -6.691 15.023 -1.007 1 58.88 157 GLY B CA 1
ATOM 3140 C C . GLY B 1 157 ? -5.465 15.844 -1.355 1 58.88 157 GLY B C 1
ATOM 3141 O O . GLY B 1 157 ? -4.34 15.328 -1.325 1 58.88 157 GLY B O 1
ATOM 3142 N N . MET B 1 158 ? -5.457 16.828 -2.146 1 52.75 158 MET B N 1
ATOM 3143 C CA . MET B 1 158 ? -4.379 17.719 -2.57 1 52.75 158 MET B CA 1
ATOM 3144 C C . MET B 1 158 ? -3.896 18.578 -1.407 1 52.75 158 MET B C 1
ATOM 3146 O O . MET B 1 158 ? -2.768 19.078 -1.424 1 52.75 158 MET B O 1
ATOM 3150 N N . ASN B 1 159 ? -4.742 18.609 -0.318 1 48.97 159 ASN B N 1
ATOM 3151 C CA . ASN B 1 159 ? -4.363 19.641 0.657 1 48.97 159 ASN B CA 1
ATOM 3152 C C . ASN B 1 159 ? -4.09 19.016 2.027 1 48.97 159 ASN B C 1
ATOM 3154 O O . ASN B 1 159 ? -4.18 19.703 3.049 1 48.97 159 ASN B O 1
ATOM 3158 N N . GLY B 1 160 ? -3.818 17.656 2.039 1 55.44 160 GLY B N 1
ATOM 3159 C CA . GLY B 1 160 ? -3.523 17.078 3.338 1 55.44 160 GLY B CA 1
ATOM 3160 C C . GLY B 1 160 ? -3.723 15.57 3.373 1 55.44 160 GLY B C 1
ATOM 3161 O O . GLY B 1 160 ? -4.125 14.969 2.375 1 55.44 160 GLY B O 1
ATOM 3162 N N . PRO B 1 161 ? -3.334 15.094 4.52 1 60.03 161 PRO B N 1
ATOM 3163 C CA . PRO B 1 161 ? -3.516 13.648 4.637 1 60.03 161 PRO B CA 1
ATOM 3164 C C . PRO B 1 161 ? -4.984 13.234 4.594 1 60.03 161 PRO B C 1
ATOM 3166 O O . PRO B 1 161 ? -5.828 13.867 5.234 1 60.03 161 PRO B O 1
ATOM 3169 N N . PRO B 1 162 ? -5.238 12.352 3.754 1 62.69 162 PRO B N 1
ATOM 3170 C CA . PRO B 1 162 ? -6.633 11.906 3.656 1 62.69 162 PRO B CA 1
ATOM 3171 C C . PRO B 1 162 ? -7.133 11.25 4.941 1 62.69 162 PRO B C 1
ATOM 3173 O O . PRO B 1 162 ? -6.332 10.75 5.738 1 62.69 162 PRO B O 1
ATOM 3176 N N . THR B 1 163 ? -8.422 11.453 5.168 1 66.88 163 THR B N 1
ATOM 3177 C CA . THR B 1 163 ? -9.055 10.766 6.289 1 66.88 163 THR B CA 1
ATOM 3178 C C . THR B 1 163 ? -8.797 9.258 6.207 1 66.88 163 THR B C 1
ATOM 3180 O O . THR B 1 163 ? -8.391 8.641 7.191 1 66.88 163 THR B O 1
ATOM 3183 N N . MET B 1 164 ? -9.031 8.68 5.055 1 80.5 164 MET B N 1
ATOM 3184 C CA . MET B 1 164 ? -8.773 7.258 4.82 1 80.5 164 MET B CA 1
ATOM 3185 C C . MET B 1 164 ? -8.438 7.004 3.354 1 80.5 164 MET B C 1
ATOM 3187 O O . MET B 1 164 ? -8.906 7.727 2.471 1 80.5 164 MET B O 1
ATOM 3191 N N . PRO B 1 165 ? -7.551 6.062 3.162 1 89.44 165 PRO B N 1
ATOM 3192 C CA . PRO B 1 165 ? -7.316 5.668 1.771 1 89.44 165 PRO B CA 1
ATOM 3193 C C . PRO B 1 165 ? -8.461 4.828 1.197 1 89.44 165 PRO B C 1
ATOM 3195 O O . PRO B 1 165 ? -9.406 4.5 1.912 1 89.44 165 PRO B O 1
ATOM 3198 N N . THR B 1 166 ? -8.445 4.637 -0.058 1 91.44 166 THR B N 1
ATOM 3199 C CA . THR B 1 166 ? -9.469 3.812 -0.685 1 91.44 166 THR B CA 1
ATOM 3200 C C . THR B 1 166 ? -8.867 2.52 -1.23 1 91.44 166 THR B C 1
ATOM 3202 O O . THR B 1 166 ? -9.594 1.585 -1.568 1 91.44 166 THR B O 1
ATOM 3205 N N . GLN B 1 167 ? -7.543 2.482 -1.33 1 93.88 167 GLN B N 1
ATOM 3206 C CA . GLN B 1 167 ? -7.004 1.28 -1.959 1 93.88 167 GLN B CA 1
ATOM 3207 C C . GLN B 1 167 ? -5.676 0.876 -1.325 1 93.88 167 GLN B C 1
ATOM 3209 O O . GLN B 1 167 ? -5.074 -0.127 -1.716 1 93.88 167 GLN B O 1
ATOM 3214 N N . VAL B 1 168 ? -5.148 1.606 -0.365 1 93.31 168 VAL B N 1
ATOM 3215 C CA . VAL B 1 168 ? -3.895 1.287 0.308 1 93.31 168 VAL B CA 1
ATOM 3216 C C . VAL B 1 168 ? -4.168 0.901 1.76 1 93.31 168 VAL B C 1
ATOM 3218 O O . VAL B 1 168 ? -4.246 1.767 2.635 1 93.31 168 VAL B O 1
ATOM 3221 N N . ALA B 1 169 ? -4.141 -0.361 2.066 1 94.88 169 ALA B N 1
ATOM 3222 C CA . ALA B 1 169 ? -4.562 -0.869 3.371 1 94.88 169 ALA B CA 1
ATOM 3223 C C . ALA B 1 169 ? -3.379 -0.959 4.332 1 94.88 169 ALA B C 1
ATOM 3225 O O . ALA B 1 169 ? -3.547 -0.828 5.547 1 94.88 169 ALA B O 1
ATOM 3226 N N . THR B 1 170 ? -2.174 -1.155 3.848 1 94.44 170 THR B N 1
ATOM 3227 C CA . THR B 1 170 ? -1 -1.353 4.691 1 94.44 170 THR B CA 1
ATOM 3228 C C . THR B 1 170 ? -0.771 -0.141 5.59 1 94.44 170 THR B C 1
ATOM 3230 O O . THR B 1 170 ? -0.676 -0.277 6.812 1 94.44 170 THR B O 1
ATOM 3233 N N . GLY B 1 171 ? -0.782 1.004 4.973 1 90.38 171 GLY B N 1
ATOM 3234 C CA . GLY B 1 171 ? -0.604 2.223 5.746 1 90.38 171 GLY B CA 1
ATOM 3235 C C . GLY B 1 171 ? -1.771 2.521 6.668 1 90.38 171 GLY B C 1
ATOM 3236 O O . GLY B 1 171 ? -1.576 2.977 7.797 1 90.38 171 GLY B O 1
ATOM 3237 N N . ALA B 1 172 ? -2.955 2.262 6.246 1 91.12 172 ALA B N 1
ATOM 3238 C CA . ALA B 1 172 ? -4.156 2.541 7.027 1 91.12 172 ALA B CA 1
ATOM 3239 C C . ALA B 1 172 ? -4.188 1.7 8.305 1 91.12 172 ALA B C 1
ATOM 3241 O O . ALA B 1 172 ? -4.574 2.188 9.367 1 91.12 172 ALA B O 1
ATOM 3242 N N . MET B 1 173 ? -3.758 0.461 8.203 1 92.94 173 MET B N 1
ATOM 3243 C CA . MET B 1 173 ? -3.773 -0.42 9.367 1 92.94 173 MET B CA 1
ATOM 3244 C C . MET B 1 173 ? -2.674 -0.038 10.352 1 92.94 173 MET B C 1
ATOM 3246 O O . MET B 1 173 ? -2.873 -0.106 11.562 1 92.94 173 MET B O 1
ATOM 3250 N N . ALA B 1 174 ? -1.566 0.331 9.766 1 90.19 174 ALA B N 1
ATOM 3251 C CA . ALA B 1 174 ? -0.513 0.836 10.648 1 90.19 174 ALA B CA 1
ATOM 3252 C C . ALA B 1 174 ? -0.999 2.039 11.453 1 90.19 174 ALA B C 1
ATOM 3254 O O . ALA B 1 174 ? -0.751 2.127 12.656 1 90.19 174 ALA B O 1
ATOM 3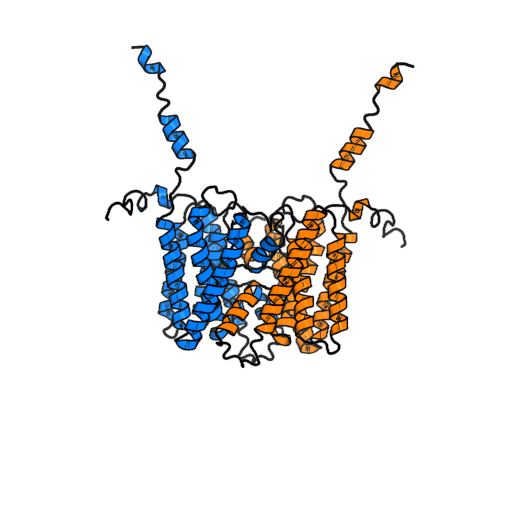255 N N . ASP B 1 175 ? -1.711 2.967 10.75 1 88.75 175 ASP B N 1
ATOM 3256 C CA . ASP B 1 175 ? -2.26 4.141 11.422 1 88.75 175 ASP B CA 1
ATOM 3257 C C . ASP B 1 175 ? -3.305 3.74 12.461 1 88.75 175 ASP B C 1
ATOM 3259 O O . ASP B 1 175 ? -3.387 4.344 13.531 1 88.75 175 ASP B O 1
ATOM 3263 N N . PHE B 1 176 ? -4.059 2.809 12.18 1 92.38 176 PHE B N 1
ATOM 3264 C CA . PHE B 1 176 ? -5.109 2.35 13.086 1 92.38 176 PHE B CA 1
ATOM 3265 C C . PHE B 1 176 ? -4.512 1.797 14.375 1 92.38 176 PHE B C 1
ATOM 3267 O O . PHE B 1 176 ? -4.852 2.254 15.461 1 92.38 176 PHE B O 1
ATOM 3274 N N . PHE B 1 177 ? -3.574 0.886 14.219 1 93.25 177 PHE B N 1
ATOM 3275 C CA . PHE B 1 177 ? -3.076 0.146 15.375 1 93.25 177 PHE B CA 1
ATOM 3276 C C . PHE B 1 177 ? -2.113 1.001 16.188 1 93.25 177 PHE B C 1
ATOM 3278 O O . PHE B 1 177 ? -1.877 0.726 17.375 1 93.25 177 PHE B O 1
ATOM 3285 N N . SER B 1 178 ? -1.56 2.053 15.555 1 88.69 178 SER B N 1
ATOM 3286 C CA . SER B 1 178 ? -0.627 2.916 16.266 1 88.69 178 SER B CA 1
ATOM 3287 C C . SER B 1 178 ? -1.329 4.156 16.812 1 88.69 178 SER B C 1
ATOM 3289 O O . SER B 1 178 ? -0.696 5.012 17.438 1 88.69 178 SER B O 1
ATOM 3291 N N . ASP B 1 179 ? -2.635 4.293 16.531 1 88.88 179 ASP B N 1
ATOM 3292 C CA . ASP B 1 179 ? -3.389 5.453 17 1 88.88 179 ASP B CA 1
ATOM 3293 C C . ASP B 1 179 ? -3.287 5.598 18.516 1 88.88 179 ASP B C 1
ATOM 3295 O O . ASP B 1 179 ? -3.605 4.668 19.25 1 88.88 179 ASP B O 1
ATOM 3299 N N . PRO B 1 180 ? -2.809 6.812 18.984 1 87.81 180 PRO B N 1
ATOM 3300 C CA . PRO B 1 180 ? -2.695 7.012 20.422 1 87.81 180 PRO B CA 1
ATOM 3301 C C . PRO B 1 180 ? -4.039 6.902 21.141 1 87.81 180 PRO B C 1
ATOM 3303 O O . PRO B 1 180 ? -4.082 6.605 22.344 1 87.81 180 PRO B O 1
ATOM 3306 N N . ARG B 1 181 ? -5.09 7.141 20.453 1 92.44 181 ARG B N 1
ATOM 3307 C CA . ARG B 1 181 ? -6.43 7.059 21.031 1 92.44 181 ARG B CA 1
ATOM 3308 C C . ARG B 1 181 ? -7.164 5.82 20.516 1 92.44 181 ARG B C 1
ATOM 3310 O O . ARG B 1 181 ? -8.375 5.867 20.266 1 92.44 181 ARG B O 1
ATOM 3317 N N . LEU B 1 182 ? -6.414 4.758 20.391 1 92.62 182 LEU B N 1
ATOM 3318 C CA . LEU B 1 182 ? -6.938 3.52 19.812 1 92.62 182 LEU B CA 1
ATOM 3319 C C . LEU B 1 182 ? -8.156 3.033 20.594 1 92.62 182 LEU B C 1
ATOM 3321 O O . LEU B 1 182 ? -9.141 2.594 20 1 92.62 182 LEU B O 1
ATOM 3325 N N . LEU B 1 183 ? -8.18 3.207 21.891 1 92.88 183 LEU B N 1
ATOM 3326 C CA . LEU B 1 183 ? -9.234 2.637 22.719 1 92.88 183 LEU B CA 1
ATOM 3327 C C . LEU B 1 183 ? -10.219 3.715 23.156 1 92.88 183 LEU B C 1
ATOM 3329 O O . LEU B 1 183 ? -11.102 3.457 23.984 1 92.88 183 LEU B O 1
ATOM 3333 N N . ALA B 1 184 ? -10.094 4.918 22.625 1 93.62 184 ALA B N 1
ATOM 3334 C CA . ALA B 1 184 ? -11.031 5.996 22.938 1 93.62 184 ALA B CA 1
ATOM 3335 C C . ALA B 1 184 ? -12.414 5.699 22.391 1 93.62 184 ALA B C 1
ATOM 3337 O O . ALA B 1 184 ? -12.547 5.09 21.312 1 93.62 184 ALA B O 1
ATOM 3338 N N . ARG B 1 185 ? -13.406 6.168 23.031 1 92.25 185 ARG B N 1
ATOM 3339 C CA . ARG B 1 185 ? -14.781 5.926 22.609 1 92.25 185 ARG B CA 1
ATOM 3340 C C . ARG B 1 185 ? -15.094 6.676 21.312 1 92.25 185 ARG B C 1
ATOM 3342 O O . ARG B 1 185 ? -15.688 6.117 20.391 1 92.25 185 ARG B O 1
ATOM 3349 N N . ARG B 1 186 ? -14.695 7.969 21.359 1 90.75 186 ARG B N 1
ATOM 3350 C CA . ARG B 1 186 ? -14.914 8.789 20.172 1 90.75 186 ARG B CA 1
ATOM 3351 C C . ARG B 1 186 ? -13.602 9.062 19.453 1 90.75 186 ARG B C 1
ATOM 3353 O O . ARG B 1 186 ? -12.727 9.75 19.984 1 90.75 186 ARG B O 1
ATOM 3360 N N . ASN B 1 187 ? -13.453 8.414 18.344 1 90.5 187 ASN B N 1
ATOM 3361 C CA . ASN B 1 187 ? -12.281 8.547 17.484 1 90.5 187 ASN B CA 1
ATOM 3362 C C . ASN B 1 187 ? -12.641 8.336 16.016 1 90.5 187 ASN B C 1
ATOM 3364 O O . ASN B 1 187 ? -12.562 7.215 15.516 1 90.5 187 ASN B O 1
ATOM 3368 N N . ARG B 1 188 ? -12.984 9.359 15.406 1 87.38 188 ARG B N 1
ATOM 3369 C CA . ARG B 1 188 ? -13.531 9.289 14.055 1 87.38 188 ARG B CA 1
ATOM 3370 C C . ARG B 1 188 ? -12.492 8.781 13.062 1 87.38 188 ARG B C 1
ATOM 3372 O O . ARG B 1 188 ? -12.766 7.879 12.273 1 87.38 188 ARG B O 1
ATOM 3379 N N . PRO B 1 189 ? -11.242 9.352 13.117 1 85.56 189 PRO B N 1
ATOM 3380 C CA . PRO B 1 189 ? -10.25 8.844 12.164 1 85.56 189 PRO B CA 1
ATOM 3381 C C . PRO B 1 189 ? -10.008 7.348 12.305 1 85.56 189 PRO B C 1
ATOM 3383 O O . PRO B 1 189 ? -9.875 6.641 11.297 1 85.56 189 PRO B O 1
ATOM 3386 N N . ARG B 1 190 ? -9.992 6.887 13.5 1 89.69 190 ARG B N 1
ATOM 3387 C CA . ARG B 1 190 ? -9.828 5.461 13.766 1 89.69 190 ARG B CA 1
ATOM 3388 C C . ARG B 1 190 ? -10.984 4.656 13.188 1 89.69 190 ARG B C 1
ATOM 3390 O O . ARG B 1 190 ? -10.766 3.643 12.523 1 89.69 190 ARG B O 1
ATOM 3397 N N . ASP B 1 191 ? -12.188 5.09 13.469 1 92.69 191 ASP B N 1
ATOM 3398 C CA . ASP B 1 191 ? -13.391 4.395 13.008 1 92.69 191 ASP B CA 1
ATOM 3399 C C . ASP B 1 191 ? -13.445 4.34 11.484 1 92.69 191 ASP B C 1
ATOM 3401 O O . ASP B 1 191 ? -13.844 3.326 10.906 1 92.69 191 ASP B O 1
ATOM 3405 N N . GLU B 1 192 ? -13.047 5.371 10.875 1 91.56 192 GLU B N 1
ATOM 3406 C CA . GLU B 1 192 ? -13.055 5.441 9.414 1 91.56 192 GLU B CA 1
ATOM 3407 C C . GLU B 1 192 ? -12.039 4.484 8.812 1 91.56 192 GLU B C 1
ATOM 3409 O O . GLU B 1 192 ? -12.289 3.873 7.77 1 91.56 192 GLU B O 1
ATOM 3414 N N . ARG B 1 193 ? -10.938 4.297 9.445 1 92.19 193 ARG B N 1
ATOM 3415 C CA . ARG B 1 193 ? -9.898 3.406 8.938 1 92.19 193 ARG B CA 1
ATOM 3416 C C . ARG B 1 193 ? -10.344 1.949 9.023 1 92.19 193 ARG B C 1
ATOM 3418 O O . ARG B 1 193 ? -10.102 1.165 8.109 1 92.19 193 ARG B O 1
ATOM 3425 N N . ILE B 1 194 ? -10.961 1.591 10.109 1 94.62 194 ILE B N 1
ATOM 3426 C CA . ILE B 1 194 ? -11.414 0.209 10.242 1 94.62 194 ILE B CA 1
ATOM 3427 C C . ILE B 1 194 ? -12.562 -0.05 9.266 1 94.62 194 ILE B C 1
ATOM 3429 O O . ILE B 1 194 ? -12.688 -1.149 8.727 1 94.62 194 ILE B O 1
ATOM 3433 N N . LEU B 1 195 ? -13.453 0.925 9.094 1 94.94 195 LEU B N 1
ATOM 3434 C CA . LEU B 1 195 ? -14.523 0.792 8.109 1 94.94 195 LEU B CA 1
ATOM 3435 C C . LEU B 1 195 ? -13.961 0.584 6.711 1 94.94 195 LEU B C 1
ATOM 3437 O O . LEU B 1 195 ? -14.461 -0.241 5.945 1 94.94 195 LEU B O 1
ATOM 3441 N N . PHE B 1 196 ? -12.938 1.317 6.414 1 95.69 196 PHE B N 1
ATOM 3442 C CA . PHE B 1 196 ? -12.25 1.152 5.137 1 95.69 196 PHE B CA 1
ATOM 3443 C C . PHE B 1 196 ? -11.805 -0.292 4.945 1 95.69 196 PHE B C 1
ATOM 3445 O O . PHE B 1 196 ? -12.094 -0.903 3.912 1 95.69 196 PHE B O 1
ATOM 3452 N N . ILE B 1 197 ? -11.133 -0.854 5.922 1 96.75 197 ILE B N 1
ATOM 3453 C CA . ILE B 1 197 ? -10.562 -2.193 5.812 1 96.75 197 ILE B CA 1
ATOM 3454 C C . ILE B 1 197 ? -11.688 -3.219 5.652 1 96.75 197 ILE B C 1
ATOM 3456 O O . ILE B 1 197 ? -11.578 -4.137 4.832 1 96.75 197 ILE B O 1
ATOM 3460 N N . VAL B 1 198 ? -12.734 -3.086 6.414 1 97.38 198 VAL B N 1
ATOM 3461 C CA . VAL B 1 198 ? -13.852 -4.02 6.371 1 97.38 198 VAL B CA 1
ATOM 3462 C C . VAL B 1 198 ? -14.516 -3.967 5 1 97.38 198 VAL B C 1
ATOM 3464 O O . VAL B 1 198 ? -14.758 -5.004 4.379 1 97.38 198 VAL B O 1
ATOM 3467 N N . VAL B 1 199 ? -14.75 -2.748 4.531 1 98.06 199 VAL B N 1
ATOM 3468 C CA . VAL B 1 199 ? -15.422 -2.586 3.246 1 98.06 199 VAL B CA 1
ATOM 3469 C C . VAL B 1 199 ? -14.508 -3.068 2.123 1 98.06 199 VAL B C 1
ATOM 3471 O O . VAL B 1 199 ? -14.977 -3.666 1.149 1 98.06 199 VAL B O 1
ATOM 3474 N N . PHE B 1 200 ? -13.242 -2.795 2.234 1 98 200 PHE B N 1
ATOM 3475 C CA . PHE B 1 200 ? -12.258 -3.289 1.277 1 98 200 PHE B CA 1
ATOM 3476 C C . PHE B 1 200 ? -12.297 -4.812 1.196 1 98 200 PHE B C 1
ATOM 3478 O O . PHE B 1 200 ? -12.406 -5.379 0.107 1 98 200 PHE B O 1
ATOM 3485 N N . PHE B 1 201 ? -12.289 -5.492 2.346 1 97.62 201 PHE B N 1
ATOM 3486 C CA . PHE B 1 201 ? -12.344 -6.949 2.393 1 97.62 201 PHE B CA 1
ATOM 3487 C C . PHE B 1 201 ? -13.664 -7.457 1.823 1 97.62 201 PHE B C 1
ATOM 3489 O O . PHE B 1 201 ? -13.688 -8.422 1.059 1 97.62 201 PHE B O 1
ATOM 3496 N N . VAL B 1 202 ? -14.734 -6.844 2.195 1 97.81 202 VAL B N 1
ATOM 3497 C CA . VAL B 1 202 ? -16.062 -7.258 1.722 1 97.81 202 VAL B CA 1
ATOM 3498 C C . VAL B 1 202 ? -16.125 -7.113 0.203 1 97.81 202 VAL B C 1
ATOM 3500 O O . VAL B 1 202 ? -16.688 -7.973 -0.481 1 97.81 202 VAL B O 1
ATOM 3503 N N . GLY B 1 203 ? -15.617 -6 -0.32 1 97.75 203 GLY B N 1
ATOM 3504 C CA . GLY B 1 203 ? -15.555 -5.848 -1.765 1 97.75 203 GLY B CA 1
ATOM 3505 C C . GLY B 1 203 ? -14.805 -6.969 -2.453 1 97.75 203 GLY B C 1
ATOM 3506 O O . GLY B 1 203 ? -15.25 -7.484 -3.48 1 97.75 203 GLY B O 1
ATOM 3507 N N . GLY B 1 204 ? -13.641 -7.328 -1.859 1 96.5 204 GLY B N 1
ATOM 3508 C CA . GLY B 1 204 ? -12.906 -8.469 -2.387 1 96.5 204 GLY B CA 1
ATOM 3509 C C . GLY B 1 204 ? -13.672 -9.773 -2.295 1 96.5 204 GLY B C 1
ATOM 3510 O O . GLY B 1 204 ? -13.68 -10.562 -3.238 1 96.5 204 GLY B O 1
ATOM 3511 N N . LEU B 1 205 ? -14.305 -9.961 -1.155 1 95.5 205 LEU B N 1
ATOM 3512 C CA . LEU B 1 205 ? -15.047 -11.195 -0.928 1 95.5 205 LEU B CA 1
ATOM 3513 C C . LEU B 1 205 ? -16.203 -11.32 -1.909 1 95.5 205 LEU B C 1
ATOM 3515 O O . LEU B 1 205 ? -16.375 -12.359 -2.549 1 95.5 205 LEU B O 1
ATOM 3519 N N . VAL B 1 206 ? -17 -10.273 -2.037 1 96.44 206 VAL B N 1
ATOM 3520 C CA . VAL B 1 206 ? -18.141 -10.273 -2.945 1 96.44 206 VAL B CA 1
ATOM 3521 C C . VAL B 1 206 ? -17.656 -10.438 -4.383 1 96.44 206 VAL B C 1
ATOM 3523 O O . VAL B 1 206 ? -18.234 -11.211 -5.156 1 96.44 206 VAL B O 1
ATOM 3526 N N . GLY B 1 207 ? -16.625 -9.695 -4.758 1 93.69 207 GLY B N 1
ATOM 3527 C CA . GLY B 1 207 ? -16.047 -9.859 -6.078 1 93.69 207 GLY B CA 1
ATOM 3528 C C . GLY B 1 207 ? -15.547 -11.273 -6.336 1 93.69 207 GLY B C 1
ATOM 3529 O O . GLY B 1 207 ? -15.812 -11.844 -7.395 1 93.69 207 GLY B O 1
ATOM 3530 N N . GLY B 1 208 ? -14.844 -11.844 -5.332 1 91.5 208 GLY B N 1
ATOM 3531 C CA . GLY B 1 208 ? -14.352 -13.211 -5.453 1 91.5 208 GLY B CA 1
ATOM 3532 C C . GLY B 1 208 ? -15.461 -14.227 -5.613 1 91.5 208 GLY B C 1
ATOM 3533 O O . GLY B 1 208 ? -15.336 -15.172 -6.395 1 91.5 208 GLY B O 1
ATOM 3534 N N . LEU B 1 209 ? -16.531 -14.062 -4.852 1 92.38 209 LEU B N 1
ATOM 3535 C CA . LEU B 1 209 ? -17.672 -14.969 -4.953 1 92.38 209 LEU B CA 1
ATOM 3536 C C . LEU B 1 209 ? -18.344 -14.844 -6.32 1 92.38 209 LEU B C 1
ATOM 3538 O O . LEU B 1 209 ? -18.75 -15.852 -6.902 1 92.38 209 LEU B O 1
ATOM 3542 N N . ALA B 1 210 ? -18.453 -13.641 -6.809 1 91.69 210 ALA B N 1
ATOM 3543 C CA . ALA B 1 210 ? -19 -13.43 -8.148 1 91.69 210 ALA B CA 1
ATOM 3544 C C . ALA B 1 210 ? -18.125 -14.094 -9.203 1 91.69 210 ALA B C 1
ATOM 3546 O O . ALA B 1 210 ? -18.625 -14.68 -10.164 1 91.69 210 ALA B O 1
ATOM 3547 N N . TYR B 1 211 ? -16.828 -13.953 -9.023 1 86.12 211 TYR B N 1
ATOM 3548 C CA . TYR B 1 211 ? -15.867 -14.578 -9.922 1 86.12 211 TYR B CA 1
ATOM 3549 C C . TYR B 1 211 ? -16.031 -16.094 -9.93 1 86.12 211 TYR B C 1
ATOM 3551 O O . TYR B 1 211 ? -16.094 -16.719 -10.992 1 86.12 211 TYR B O 1
ATOM 3559 N N . ARG B 1 212 ? -16.172 -16.688 -8.758 1 85.56 212 ARG B N 1
ATOM 3560 C CA . ARG B 1 212 ? -16.188 -18.141 -8.594 1 85.56 212 ARG B CA 1
ATOM 3561 C C . ARG B 1 212 ? -17.516 -18.734 -9.086 1 85.56 212 ARG B C 1
ATOM 3563 O O . ARG B 1 212 ? -17.516 -19.75 -9.789 1 85.56 212 ARG B O 1
ATOM 3570 N N . TYR B 1 213 ? -18.609 -18.203 -8.742 1 88.5 213 TYR B N 1
ATOM 3571 C CA . TYR B 1 213 ? -19.906 -18.844 -8.93 1 88.5 213 TYR B CA 1
ATOM 3572 C C . TYR B 1 213 ? -20.578 -18.375 -10.211 1 88.5 213 TYR B C 1
ATOM 3574 O O . TYR B 1 213 ? -21.5 -19 -10.711 1 88.5 213 TYR B O 1
ATOM 3582 N N . TYR B 1 214 ? -20.125 -17.266 -10.758 1 89.19 214 TYR B N 1
ATOM 3583 C CA . TYR B 1 214 ? -20.75 -16.766 -11.977 1 89.19 214 TYR B CA 1
ATOM 3584 C C . TYR B 1 214 ? -19.719 -16.578 -13.086 1 89.19 214 TYR B C 1
ATOM 3586 O O . TYR B 1 214 ? -19.266 -17.547 -13.695 1 89.19 214 TYR B O 1
ATOM 3594 N N . ALA B 1 215 ? -19.078 -15.305 -13.211 1 86.25 215 ALA B N 1
ATOM 3595 C CA . ALA B 1 215 ? -18.078 -15.023 -14.242 1 86.25 215 ALA B CA 1
ATOM 3596 C C . ALA B 1 215 ? -17.156 -13.883 -13.812 1 86.25 215 ALA B C 1
ATOM 3598 O O . ALA B 1 215 ? -17.578 -12.984 -13.078 1 86.25 215 ALA B O 1
ATOM 3599 N N . PRO B 1 216 ? -15.938 -13.953 -14.219 1 83.38 216 PRO B N 1
ATOM 3600 C CA . PRO B 1 216 ? -15.008 -12.859 -13.938 1 83.38 216 PRO B CA 1
ATOM 3601 C C . PRO B 1 216 ? -15.555 -11.492 -14.359 1 83.38 216 PRO B C 1
ATOM 3603 O O . PRO B 1 216 ? -15.242 -10.477 -13.734 1 83.38 216 PRO B O 1
ATOM 3606 N N . GLN B 1 217 ? -16.328 -11.492 -15.422 1 82 217 GLN B N 1
ATOM 3607 C CA . GLN B 1 217 ? -16.875 -10.242 -15.945 1 82 217 GLN B CA 1
ATOM 3608 C C . GLN B 1 217 ? -17.797 -9.586 -14.93 1 82 217 GLN B C 1
ATOM 3610 O O . GLN B 1 217 ? -17.969 -8.359 -14.93 1 82 217 GLN B O 1
ATOM 3615 N N . LEU B 1 218 ? -18.391 -10.414 -14.094 1 86.06 218 LEU B N 1
ATOM 3616 C CA . LEU B 1 218 ? -19.281 -9.852 -13.086 1 86.06 218 LEU B CA 1
ATOM 3617 C C . LEU B 1 218 ? -18.5 -9.039 -12.062 1 86.06 218 LEU B C 1
ATOM 3619 O O . LEU B 1 218 ? -19.016 -8.062 -11.516 1 86.06 218 LEU B O 1
ATOM 3623 N N . CYS B 1 219 ? -17.25 -9.445 -11.773 1 86.5 219 CYS B N 1
ATOM 3624 C CA . CYS B 1 219 ? -16.391 -8.648 -10.898 1 86.5 219 CYS B CA 1
ATOM 3625 C C . CYS B 1 219 ? -16.188 -7.254 -11.469 1 86.5 219 CYS B C 1
ATOM 3627 O O . CYS B 1 219 ? -16.234 -6.266 -10.734 1 86.5 219 CYS B O 1
ATOM 3629 N N . LEU B 1 220 ? -15.977 -7.207 -12.742 1 84.94 220 LEU B N 1
ATOM 3630 C CA . LEU B 1 220 ? -15.766 -5.93 -13.414 1 84.94 220 LEU B CA 1
ATOM 3631 C C . LEU B 1 220 ? -17.031 -5.074 -13.367 1 84.94 220 LEU B C 1
ATOM 3633 O O . LEU B 1 220 ? -16.953 -3.859 -13.188 1 84.94 220 LEU B O 1
ATOM 3637 N N . LEU B 1 221 ? -18.125 -5.762 -13.586 1 85.69 221 LEU B N 1
ATOM 3638 C CA . LEU B 1 221 ? -19.391 -5.051 -13.516 1 85.69 221 LEU B CA 1
ATOM 3639 C C . LEU B 1 221 ? -19.625 -4.477 -12.125 1 85.69 221 LEU B C 1
ATOM 3641 O O . LEU B 1 221 ? -20.062 -3.332 -11.984 1 85.69 221 LEU B O 1
ATOM 3645 N N . LEU B 1 222 ? -19.375 -5.258 -11.07 1 89.25 222 LEU B N 1
ATOM 3646 C CA . LEU B 1 222 ? -19.484 -4.777 -9.695 1 89.25 222 LEU B CA 1
ATOM 3647 C C . LEU B 1 222 ? -18.609 -3.557 -9.469 1 89.25 222 LEU B C 1
ATOM 3649 O O . LEU B 1 222 ? -19.047 -2.568 -8.883 1 89.25 222 LEU B O 1
ATOM 3653 N N . THR B 1 223 ? -17.375 -3.678 -9.914 1 88.88 223 THR B N 1
ATOM 3654 C CA . THR B 1 223 ? -16.438 -2.561 -9.805 1 88.88 223 THR B CA 1
ATOM 3655 C C . THR B 1 223 ? -17 -1.312 -10.469 1 88.88 223 THR B C 1
ATOM 3657 O O . THR B 1 223 ? -17 -0.23 -9.875 1 88.88 223 THR B O 1
ATOM 3660 N N . ALA B 1 224 ? -17.516 -1.45 -11.641 1 85.56 224 ALA B N 1
ATOM 3661 C CA . ALA B 1 224 ? -18.062 -0.325 -12.391 1 85.56 224 ALA B CA 1
ATOM 3662 C C . ALA B 1 224 ? -19.266 0.279 -11.68 1 85.56 224 ALA B C 1
ATOM 3664 O O . ALA B 1 224 ? -19.391 1.503 -11.578 1 85.56 224 ALA B O 1
ATOM 3665 N N . VAL B 1 225 ? -20.141 -0.548 -11.219 1 88.19 225 VAL B N 1
ATOM 3666 C CA . VAL B 1 225 ? -21.375 -0.101 -10.562 1 88.19 225 VAL B CA 1
ATOM 3667 C C . VAL B 1 225 ? -21.031 0.659 -9.281 1 88.19 225 VAL B C 1
ATOM 3669 O O . VAL B 1 225 ? -21.562 1.735 -9.031 1 88.19 225 VAL B O 1
ATOM 3672 N N . PHE B 1 226 ? -20.141 0.153 -8.484 1 91.19 226 PHE B N 1
ATOM 3673 C CA . PHE B 1 226 ? -19.797 0.795 -7.219 1 91.19 226 PHE B CA 1
ATOM 3674 C C . PHE B 1 226 ? -19.047 2.102 -7.461 1 91.19 226 PHE B C 1
ATOM 3676 O O . PHE B 1 226 ? -19.203 3.061 -6.699 1 91.19 226 PHE B O 1
ATOM 3683 N N . LYS B 1 227 ? -18.219 2.16 -8.477 1 87.88 227 LYS B N 1
ATOM 3684 C CA . LYS B 1 227 ? -17.578 3.428 -8.82 1 87.88 227 LYS B CA 1
ATOM 3685 C C . LYS B 1 227 ? -18.609 4.449 -9.297 1 87.88 227 LYS B C 1
ATOM 3687 O O . LYS B 1 227 ? -18.5 5.641 -8.992 1 87.88 227 LYS B O 1
ATOM 3692 N N . LEU B 1 228 ? -19.562 3.984 -10.102 1 84.31 228 LEU B N 1
ATOM 3693 C CA . LEU B 1 228 ? -20.625 4.871 -10.539 1 84.31 228 LEU B CA 1
ATOM 3694 C C . LEU B 1 228 ? -21.422 5.395 -9.344 1 84.31 228 LEU B C 1
ATOM 3696 O O . LEU B 1 228 ? -21.734 6.59 -9.273 1 84.31 228 LEU B O 1
ATOM 3700 N N . LEU B 1 229 ? -21.781 4.457 -8.43 1 87.62 229 LEU B N 1
ATOM 3701 C CA . LEU B 1 229 ? -22.5 4.859 -7.23 1 87.62 229 LEU B CA 1
ATOM 3702 C C . LEU B 1 229 ? -21.688 5.867 -6.422 1 87.62 229 LEU B C 1
ATOM 3704 O O . LEU B 1 229 ? -22.25 6.785 -5.82 1 87.62 229 LEU B O 1
ATOM 3708 N N . ALA B 1 230 ? -20.375 5.668 -6.352 1 87.38 230 ALA B N 1
ATOM 3709 C CA . ALA B 1 230 ? -19.5 6.637 -5.688 1 87.38 230 ALA B CA 1
ATOM 3710 C C . ALA B 1 230 ? -19.609 8.008 -6.344 1 87.38 230 ALA B C 1
ATOM 3712 O O . ALA B 1 230 ? -19.766 9.023 -5.656 1 87.38 230 ALA B O 1
ATOM 3713 N N . GLY B 1 231 ? -19.516 8.031 -7.645 1 81.06 231 GLY B N 1
ATOM 3714 C CA . GLY B 1 231 ? -19.672 9.289 -8.352 1 81.06 231 GLY B CA 1
ATOM 3715 C C . GLY B 1 231 ? -21.016 9.953 -8.086 1 81.06 231 GLY B C 1
ATOM 3716 O O . GLY B 1 231 ? -21.078 11.172 -7.883 1 81.06 231 GLY B O 1
ATOM 3717 N N . LEU B 1 232 ? -22.062 9.172 -8.07 1 80.19 232 LEU B N 1
ATOM 3718 C CA . LEU B 1 232 ? -23.406 9.688 -7.836 1 80.19 232 LEU B CA 1
ATOM 3719 C C . LEU B 1 232 ? -23.547 10.211 -6.41 1 80.19 232 LEU B C 1
ATOM 3721 O O . LEU B 1 232 ? -24.281 11.172 -6.168 1 80.19 232 LEU B O 1
ATOM 3725 N N . SER B 1 233 ? -22.844 9.602 -5.5 1 83.12 233 SER B N 1
ATOM 3726 C CA . SER B 1 233 ? -22.922 10.039 -4.113 1 83.12 233 SER B CA 1
ATOM 3727 C C . SER B 1 233 ? -22.406 11.461 -3.949 1 83.12 233 SER B C 1
ATOM 3729 O O . SER B 1 233 ? -22.75 12.156 -2.994 1 83.12 233 SER B O 1
ATOM 3731 N N . LEU B 1 234 ? -21.547 11.906 -4.805 1 77.19 234 LEU B N 1
ATOM 3732 C CA . LEU B 1 234 ? -21 13.25 -4.734 1 77.19 234 LEU B CA 1
ATOM 3733 C C . LEU B 1 234 ? -22.062 14.297 -5.07 1 77.19 234 LEU B C 1
ATOM 3735 O O . LEU B 1 234 ? -21.922 15.469 -4.711 1 77.19 234 LEU B O 1
ATOM 3739 N N . LEU B 1 235 ? -23.016 13.844 -5.836 1 71.19 235 LEU B N 1
ATOM 3740 C CA . LEU B 1 235 ? -24.094 14.758 -6.207 1 71.19 235 LEU B CA 1
ATOM 3741 C C . LEU B 1 235 ? -24.922 15.148 -4.984 1 71.19 235 LEU B C 1
ATOM 3743 O O . LEU B 1 235 ? -25.609 16.172 -4.996 1 71.19 235 LEU B O 1
ATOM 3747 N N . PHE B 1 236 ? -24.781 14.383 -3.977 1 72.12 236 PHE B N 1
ATOM 3748 C CA . PHE B 1 236 ? -25.594 14.633 -2.793 1 72.12 236 PHE B CA 1
ATOM 3749 C C . PHE B 1 236 ? -24.797 15.406 -1.743 1 72.12 236 PHE B C 1
ATOM 3751 O O . PHE B 1 236 ? -25.281 15.641 -0.639 1 72.12 236 PHE B O 1
ATOM 3758 N N . LEU B 1 237 ? -23.547 15.719 -2.107 1 71.5 237 LEU B N 1
ATOM 3759 C CA . LEU B 1 237 ? -22.734 16.453 -1.142 1 71.5 237 LEU B CA 1
ATOM 3760 C C . LEU B 1 237 ? -23.25 17.875 -0.973 1 71.5 237 LEU B C 1
ATOM 3762 O O . LEU B 1 237 ? -23.688 18.5 -1.939 1 71.5 237 LEU B O 1
ATOM 3766 N N . ARG B 1 238 ? -23.406 18.219 0.314 1 58.78 238 ARG B N 1
ATOM 3767 C CA . ARG B 1 238 ? -23.781 19.609 0.613 1 58.78 238 ARG B CA 1
ATOM 3768 C C . ARG B 1 238 ? -22.609 20.547 0.39 1 58.78 238 ARG B C 1
ATOM 3770 O O . ARG B 1 238 ? -21.484 20.281 0.826 1 58.78 238 ARG B O 1
ATOM 3777 N N . VAL B 1 239 ? -22.438 21.156 -0.733 1 53.25 239 VAL B N 1
ATOM 3778 C CA . VAL B 1 239 ? -21.391 22.141 -0.992 1 53.25 239 VAL B CA 1
ATOM 3779 C C . VAL B 1 239 ? -21.438 23.234 0.071 1 53.25 239 VAL B C 1
ATOM 3781 O O . VAL B 1 239 ? -22.469 23.891 0.252 1 53.25 239 VAL B O 1
ATOM 3784 N N . GLY B 1 240 ? -20.922 22.984 1.14 1 48.19 240 GLY B N 1
ATOM 3785 C CA . GLY B 1 240 ? -20.938 24.078 2.104 1 48.19 240 GLY B CA 1
ATOM 3786 C C . GLY B 1 240 ? -20.469 25.391 1.515 1 48.19 240 GLY B C 1
ATOM 3787 O O . GLY B 1 240 ? -19.688 25.406 0.564 1 48.19 240 GLY B O 1
ATOM 3788 N N . ARG B 1 241 ? -21.312 26.422 1.527 1 43.34 241 ARG B N 1
ATOM 3789 C CA . ARG B 1 241 ? -21 27.812 1.21 1 43.34 241 ARG B CA 1
ATOM 3790 C C . ARG B 1 241 ? -19.578 28.172 1.643 1 43.34 241 ARG B C 1
ATOM 3792 O O . ARG B 1 241 ? -19.219 28 2.809 1 43.34 241 ARG B O 1
ATOM 3799 N N . GLY B 1 242 ? -18.625 27.828 0.841 1 41.03 242 GLY B N 1
ATOM 3800 C CA . GLY B 1 242 ? -17.297 28.312 1.207 1 41.03 242 GLY B CA 1
ATOM 3801 C C . GLY B 1 242 ? -17.328 29.578 2.043 1 41.03 242 GLY B C 1
ATOM 3802 O O . GLY B 1 242 ? -18.328 30.297 2.033 1 41.03 242 GLY B O 1
ATOM 3803 N N . ALA B 1 243 ? -16.484 29.625 3.064 1 40.38 243 ALA B N 1
ATOM 3804 C CA . ALA B 1 243 ? -16.328 30.844 3.873 1 40.38 243 ALA B CA 1
ATOM 3805 C C . ALA B 1 243 ? -16.391 32.094 3.006 1 40.38 243 ALA B C 1
ATOM 3807 O O . ALA B 1 243 ? -16.797 33.156 3.473 1 40.38 243 ALA B O 1
ATOM 3808 N N . GLY B 1 244 ? -16.016 31.953 1.778 1 39.75 244 GLY B N 1
ATOM 3809 C CA . GLY B 1 244 ? -15.953 33.188 0.985 1 39.75 244 GLY B CA 1
ATOM 3810 C C . GLY B 1 244 ? -17.328 33.719 0.608 1 39.75 244 GLY B C 1
ATOM 3811 O O . GLY B 1 244 ? -17.469 34.875 0.267 1 39.75 244 GLY B O 1
ATOM 3812 N N . ASP B 1 245 ? -18.188 32.875 0.396 1 43.47 245 ASP B N 1
ATOM 3813 C CA . ASP B 1 245 ? -19.484 33.406 0.021 1 43.47 245 ASP B CA 1
ATOM 3814 C C . ASP B 1 245 ? -20.203 34 1.224 1 43.47 245 ASP B C 1
ATOM 3816 O O . ASP B 1 245 ? -21.062 34.875 1.064 1 43.47 245 ASP B O 1
ATOM 3820 N N . GLU B 1 246 ? -19.984 33.438 2.377 1 39.78 246 GLU B N 1
ATOM 3821 C CA . GLU B 1 246 ? -20.531 34.094 3.545 1 39.78 246 GLU B CA 1
ATOM 3822 C C . GLU B 1 246 ? -19.938 35.5 3.725 1 39.78 246 GLU B C 1
ATOM 3824 O O . GLU B 1 246 ? -20.594 36.406 4.242 1 39.78 246 GLU B O 1
ATOM 3829 N N . GLU B 1 247 ? -18.625 35.562 3.416 1 41.84 247 GLU B N 1
ATOM 3830 C CA . GLU B 1 247 ? -18.031 36.875 3.535 1 41.84 247 GLU B CA 1
ATOM 3831 C C . GLU B 1 247 ? -18.609 37.844 2.494 1 41.84 247 GLU B C 1
ATOM 3833 O O . GLU B 1 247 ? -18.75 39.031 2.754 1 41.84 247 GLU B O 1
ATOM 3838 N N . LYS B 1 248 ? -18.906 37.281 1.346 1 47.72 248 LYS B N 1
ATOM 3839 C CA . LYS B 1 248 ? -19.469 38.219 0.365 1 47.72 248 LYS B CA 1
ATOM 3840 C C . LYS B 1 248 ? -20.906 38.594 0.725 1 47.72 248 LYS B C 1
ATOM 3842 O O . LYS B 1 248 ? -21.359 39.688 0.419 1 47.72 248 LYS B O 1
ATOM 3847 N N . GLU B 1 249 ? -21.578 37.656 1.187 1 44.69 249 GLU B N 1
ATOM 3848 C CA . GLU B 1 249 ? -22.953 38 1.561 1 44.69 249 GLU B CA 1
ATOM 3849 C C . GLU B 1 249 ? -22.969 38.875 2.811 1 44.69 249 GLU B C 1
ATOM 3851 O O . GLU B 1 249 ? -23.812 39.781 2.939 1 44.69 249 GLU B O 1
ATOM 3856 N N . ALA B 1 250 ? -22.047 38.5 3.742 1 47.25 250 ALA B N 1
ATOM 3857 C CA . ALA B 1 250 ? -21.969 39.375 4.918 1 47.25 250 ALA B CA 1
ATOM 3858 C C . ALA B 1 250 ? -21.422 40.75 4.547 1 47.25 250 ALA B C 1
ATOM 3860 O O . ALA B 1 250 ? -21.812 41.75 5.137 1 47.25 250 ALA B O 1
ATOM 3861 N N . GLY B 1 251 ? -20.391 40.594 3.596 1 46.41 251 GLY B N 1
ATOM 3862 C CA . GLY B 1 251 ? -19.875 41.875 3.139 1 46.41 251 GLY B CA 1
ATOM 3863 C C . GLY B 1 251 ? -20.859 42.656 2.293 1 46.41 251 GLY B C 1
ATOM 3864 O O . GLY B 1 251 ? -20.656 43.844 2.045 1 46.41 251 GLY B O 1
ATOM 3865 N N . GLY B 1 252 ? -21.672 41.844 1.59 1 46.75 252 GLY B N 1
ATOM 3866 C CA . GLY B 1 252 ? -22.656 42.562 0.78 1 46.75 252 GLY B CA 1
ATOM 3867 C C . GLY B 1 252 ? -23.672 43.344 1.606 1 46.75 252 GLY B C 1
ATOM 3868 O O . GLY B 1 252 ? -24.469 44.094 1.063 1 46.75 252 GLY B O 1
ATOM 3869 N N . SER B 1 253 ? -23.875 42.719 2.857 1 43.28 253 SER B N 1
ATOM 3870 C CA . SER B 1 253 ? -24.922 43.406 3.609 1 43.28 253 SER B CA 1
ATOM 3871 C C . SER B 1 253 ? -24.406 44.688 4.23 1 43.28 253 SER B C 1
ATOM 3873 O O . SER B 1 253 ? -25.109 45.344 4.98 1 43.28 253 SER B O 1
ATOM 3875 N N . THR B 1 254 ? -22.969 44.844 4.203 1 39.69 254 THR B N 1
ATOM 3876 C CA . THR B 1 254 ? -22.578 46.125 4.781 1 39.69 254 THR B CA 1
ATOM 3877 C C . THR B 1 254 ? -23.016 47.281 3.883 1 39.69 254 THR B C 1
ATOM 3879 O O . THR B 1 254 ? -22.281 47.656 2.967 1 39.69 254 THR B O 1
ATOM 3882 N N . ASP B 1 255 ? -24.219 47.188 3.398 1 39.5 255 ASP B N 1
ATOM 3883 C CA . ASP B 1 255 ? -24.766 48.438 2.877 1 39.5 255 ASP B CA 1
ATOM 3884 C C . ASP B 1 255 ? -24.406 49.625 3.775 1 39.5 255 ASP B C 1
ATOM 3886 O O . ASP B 1 255 ? -24.594 49.562 4.992 1 39.5 255 ASP B O 1
ATOM 3890 N N . SER B 1 256 ? -23.359 50.344 3.438 1 40.03 256 SER B N 1
ATOM 3891 C CA . SER B 1 256 ? -22.891 51.562 4.07 1 40.03 256 SER B CA 1
ATOM 3892 C C . SER B 1 256 ? -24.047 52.438 4.523 1 40.03 256 SER B C 1
ATOM 3894 O O . SER B 1 256 ? -24.922 52.812 3.723 1 40.03 256 SER B O 1
ATOM 3896 N N . PRO B 1 257 ? -24.484 52.25 5.773 1 43.38 257 PRO B N 1
ATOM 3897 C CA . PRO B 1 257 ? -25.547 53.094 6.316 1 43.38 257 PRO B CA 1
ATOM 3898 C C . PRO B 1 257 ? -25.344 54.562 5.98 1 43.38 257 PRO B C 1
ATOM 3900 O O . PRO B 1 257 ? -26.172 55.406 6.352 1 43.38 257 PRO B O 1
ATOM 3903 N N . ALA B 1 258 ? -24.188 54.875 5.449 1 42.34 258 ALA B N 1
ATOM 3904 C CA . ALA B 1 258 ? -23.875 56.281 5.379 1 42.34 258 ALA B CA 1
ATOM 3905 C C . ALA B 1 258 ? -24.828 57.031 4.43 1 42.34 258 ALA B C 1
ATOM 3907 O O . ALA B 1 258 ? -24.875 58.25 4.426 1 42.34 258 ALA B O 1
ATOM 3908 N N . GLU B 1 259 ? -25.438 56.156 3.5 1 40.16 259 GLU B N 1
ATOM 3909 C CA . GLU B 1 259 ? -26.094 57 2.516 1 40.16 259 GLU B CA 1
ATOM 3910 C C . GLU B 1 259 ? -27.438 57.5 3.033 1 40.16 259 GLU B C 1
ATOM 3912 O O . GLU B 1 259 ? -28.062 58.375 2.402 1 40.16 259 GLU B O 1
ATOM 3917 N N . GLN B 1 260 ? -27.906 56.812 4.059 1 39.47 260 GLN B N 1
ATOM 3918 C CA . GLN B 1 260 ? -29.297 57.219 4.305 1 39.47 260 GLN B CA 1
ATOM 3919 C C . GLN B 1 260 ? -29.375 58.531 5.078 1 39.47 260 GLN B C 1
ATOM 3921 O O . GLN B 1 260 ? -30.453 59.062 5.293 1 39.47 260 GLN B O 1
ATOM 3926 N N . VAL B 1 261 ? -28.266 58.812 5.758 1 39.41 261 VAL B N 1
ATOM 3927 C CA . VAL B 1 261 ? -28.531 59.938 6.656 1 39.41 261 VAL B CA 1
ATOM 3928 C C . VAL B 1 261 ? -28.547 61.219 5.867 1 39.41 261 VAL B C 1
ATOM 3930 O O . VAL B 1 261 ? -28.859 62.281 6.414 1 39.41 261 VAL B O 1
ATOM 3933 N N . LYS B 1 262 ? -27.891 61.094 4.707 1 40.69 262 LYS B N 1
ATOM 3934 C CA . LYS B 1 262 ? -27.781 62.469 4.176 1 40.69 262 LYS B CA 1
ATOM 3935 C C . LYS B 1 262 ? -29.094 62.906 3.543 1 40.69 262 LYS B C 1
ATOM 3937 O O . LYS B 1 262 ? -29.203 64.062 3.074 1 40.69 262 LYS B O 1
ATOM 3942 N N . ALA B 1 263 ? -30.109 61.938 3.375 1 33.81 263 ALA B N 1
ATOM 3943 C CA . ALA B 1 263 ? -31.234 62.625 2.756 1 33.81 263 ALA B CA 1
ATOM 3944 C C . ALA B 1 263 ? -32.094 63.344 3.807 1 33.81 263 ALA B C 1
ATOM 3946 O O . ALA B 1 263 ? -32.281 62.812 4.906 1 33.81 263 ALA B O 1
#